Protein AF-0000000083946577 (afdb_homodimer)

pLDDT: mean 87.95, std 10.24, range [39.09, 97.75]

Sequence (676 aa):
MKLELEEIALGYAQRHARTRLLAEHLSLCAPEGELTALLGRNGVGKSTLLRVLAGVRPPLAGRVLLDGREVASMTARERAARIAFVTTEPVAAAHLRVREVVSMGRAPYTGWFGTLSPEDERIVGESLERVGMAAFRDKTLESLSDGERQRVMIARALAQDTPLVLLDEPTAFLDLPNRYQIALLLRELAHDTGKSVVYSSHDLSTAVQLCDALWVMTPEGVAAGAPEDLLRSGRLNAMFDGTPLTLTPEGTVRLEQEKERTVKIPAATDPQTTALLTGVAARCGFRVVAGETAPADCSIALSADGTFSVSDARSGTVGTAGDFHALAALLRRSGTVRMKLELEEIALGYAQRHARTRLLAEHLSLCAPEGELTALLGRNGVGKSTLLRVLAGVRPPLAGRVLLDGREVASMTARERAARIAFVTTEPVAAAHLRVREVVSMGRAPYTGWFGTLSPEDERIVGESLERVGMAAFRDKTLESLSDGERQRVMIARALAQDTPLVLLDEPTAFLDLPNRYQIALLLRELAHDTGKSVVYSSHDLSTAVQLCDALWVMTPEGVAAGAPEDLLRSGRLNAMFDGTPLTLTPEGTVRLEQEKERTVKIPAATDPQTTALLTGVAARCGFRVVAGETAPADCSIALSADGTFSVSDARSGTVGTAGDFHALAALLRRSGTVR

Foldseek 3Di:
DKKWWAFFWFFDDDPPDDTGTLATGDTDIFDWLFEEEEAADPPSCSVVVLCCQLLVDPTPDTFMDDVRHTPVPDDPLRSLLAEQEFEPDPDPQQFDFLLVLLLVLCVSPDPPVSDQDPVLSVLSLVLCVLLVNNVRRGPGLNVDDLLNNLSSSSSSSVSNVHLEYEYEASCPPPDDVSSLSVLQSQRCCSNVVRGGYYYYHHDQVSCLPRGQKYWYGDSHHTDIGRSLVCLVVVVNCRSQPPAQWDADSSGDIDGNAQQPFEEEEDDPDPPVVVVVVCVLCVVLRYHYDDDPPDDGQKYWDADPVGKIWMAGPPPGTQDIGNDSVVVSVSSNVSVPPD/DKKWWAFFWAFDDDPPDDTGTLATGDTDIFDWLFEEEEAADPPSCSVVVLCCQLLVDPTPDTFMDDVRHTPVPDDPLRSLLAEQEFEPDPDPQQFDFLLVLLLVLCVSPDPPVSDQDPVLSVLLCVLCVLLVNNVRRGPGLNVDDLLNNLSSSSSSSVSNVHLEYEYEASCPPPDDVSSLSVLQSQRCCSNVVRGGYYYYHHDQVSCLPRGQKYWYGDSHHTDIGRSLVCLVVVVNCRSQPPAQWDADSSGDIDGNAPQPFEEEEDDPDPPVVVVVVCVLCVVLRYHYDDDPPDDGQKYWDADPVGKIWMAGPVPGTQDIGNDSVVVSVSSNVSVPPD

InterPro domains:
  IPR003439 ABC transporter-like, ATP-binding domain [PF00005] (25-172)
  IPR003439 ABC transporter-like, ATP-binding domain [PS50893] (3-244)
  IPR003593 AAA+ ATPase domain [SM00382] (32-220)
  IPR027417 P-loop containing nucleoside triphosphate hydrolase [G3DSA:3.40.50.300] (10-248)
  IPR027417 P-loop containing nucleoside triphosphate hydrolase [SSF52540] (4-232)

Radius of gyration: 27.02 Å; Cα contacts (8 Å, |Δi|>4): 1383; chains: 2; bounding box: 68×71×56 Å

Secondary structure (DSSP, 8-state):
--EEEEEEEEEE--TTS--EEEEEEEEEEEPTT-EEEEEE-TTSSHHHHHHHHHTSS--SEEEEEETTEEGGGS-HHHHHHHEEEE-SS--S-TTSBHHHHHHGGGGGGS-TT-PPPHHHHHHHHHHHHHTT-GGGTTSBGGGS-HHHHHHHHHHHHHHT--SEEEESSTTTT--HHHHHHHHHHHHHHHHHH--EEEEEES-HHHHHHH-SEEEEEETTEEEEE-HHHHHHHTGGGGGGTTSSEEE-TTS-EEE-----EEEE--SS--HHHHHHHHHHHHHTTEEEE-STTS--SEEEEE-TTS-EEEEETTTEEEEEESSHHHHHHHHHHHHH--/--EEEEEEEEEE--TTS--EEEEEEEEEEEPTT-EEEEEE-TTSSHHHHHHHHHTSS--SEEEEEETTEEGGGS-HHHHHHHEEEE-SS--S-TTSBHHHHHHGGGGGGS-TT-PPPHHHHHHHHHHHHHTT-GGGTTSBGGGS-HHHHHHHHHHHHHHT--SEEEESSTTTT--HHHHHHHHHHHHHHHHHH--EEEEEES-HHHHHHH-SEEEEEETTEEEEE-HHHHHHHTGGGGGGTTSSEEE-TTS-EEE-----EEEE--SS--HHHHHHHHHHHHHTTEEEE-STTS--SEEEEE-TTS-EEEEETTTEEEEEESSHHHHHHHHHHHHH--

Organism: NCBI:txid28139

Solvent-accessible surface area (backbone atoms only — not comparable to full-atom values): 35854 Å² total; per-residue (Å²): 92,42,42,36,35,42,44,27,22,40,59,46,83,40,94,89,45,80,62,46,74,42,37,58,68,40,65,49,72,48,57,53,24,29,26,32,33,37,31,38,55,80,87,56,42,64,68,60,50,52,32,35,73,69,52,77,35,82,60,77,34,59,48,45,26,51,69,83,37,51,49,84,76,45,51,71,68,56,40,46,53,39,41,26,77,41,68,64,65,74,67,95,42,51,82,38,32,40,50,57,56,20,46,56,27,37,50,83,75,34,62,96,80,70,65,77,48,73,66,49,51,49,42,36,50,51,22,24,48,74,55,70,40,52,89,44,36,81,39,40,46,68,78,44,53,71,65,54,43,45,36,46,52,50,18,13,39,49,32,36,63,29,50,30,38,38,31,41,38,72,48,64,93,50,32,62,71,50,33,49,50,51,52,49,50,50,35,50,47,7,57,75,70,39,22,23,33,38,33,33,41,58,59,59,61,59,40,55,55,62,31,56,27,35,37,39,41,44,84,89,30,72,51,74,40,21,44,53,47,32,54,71,72,48,61,62,52,62,77,34,64,99,49,57,52,43,68,46,65,76,57,46,80,41,78,53,63,90,49,86,38,34,26,32,62,64,82,94,48,57,70,49,55,47,35,32,52,48,49,48,36,45,58,56,42,26,35,77,47,81,63,94,80,56,90,40,53,26,36,41,42,73,48,94,87,63,32,34,35,38,32,26,67,85,79,37,76,71,50,73,18,80,47,53,50,50,40,41,53,51,50,46,51,57,68,64,67,114,95,42,43,37,36,42,45,27,22,40,59,46,83,41,95,90,45,79,63,47,75,41,37,59,68,39,65,49,73,50,57,54,25,28,26,31,33,38,32,39,55,79,88,56,42,64,65,60,49,52,31,36,74,66,52,78,36,82,58,78,34,59,48,44,27,51,68,83,39,51,49,84,77,45,50,73,68,56,40,46,53,39,42,26,77,41,69,63,65,76,69,94,43,52,82,38,33,40,49,58,56,20,45,56,26,35,49,84,74,34,63,95,78,69,64,76,49,74,65,50,52,48,42,36,50,50,22,24,49,74,56,72,41,53,91,43,34,82,38,40,46,66,78,44,53,74,64,53,43,45,35,46,51,50,18,12,40,48,31,36,63,30,50,31,39,39,32,41,37,72,50,64,94,49,33,61,70,49,32,49,50,51,52,50,49,50,34,49,48,8,58,75,70,41,22,22,32,38,32,32,41,58,58,60,62,59,40,56,56,62,32,54,28,34,37,39,41,43,83,88,30,71,53,74,40,19,44,52,47,32,54,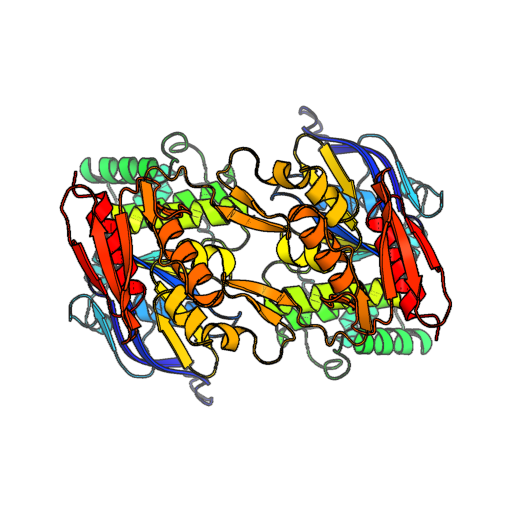71,72,47,62,63,51,62,77,33,65,96,52,56,52,45,68,47,64,77,56,46,80,42,81,54,64,89,49,85,38,34,26,32,63,64,84,93,48,59,70,48,56,48,36,31,53,48,50,49,36,44,56,57,42,26,36,76,48,81,61,95,80,55,90,42,53,25,35,40,43,73,47,95,87,63,32,34,35,37,30,27,67,86,80,37,74,73,49,73,18,78,47,54,50,50,40,41,54,51,50,45,51,58,68,63,67,113

Structure (mmCIF, N/CA/C/O backbone):
data_AF-0000000083946577-model_v1
#
loop_
_entity.id
_entity.type
_entity.pdbx_description
1 polymer 'Probable siderophore transport system ATP-binding protein YusV'
#
loop_
_atom_site.group_PDB
_atom_site.id
_atom_site.type_symbol
_atom_site.label_atom_id
_atom_site.label_alt_id
_atom_site.label_comp_id
_atom_site.label_asym_id
_atom_site.label_entity_id
_atom_site.label_seq_id
_atom_site.pdbx_PDB_ins_code
_atom_site.Cartn_x
_atom_site.Cartn_y
_atom_site.Cartn_z
_atom_site.occupancy
_atom_site.B_iso_or_equiv
_atom_site.auth_seq_id
_atom_site.auth_comp_id
_atom_site.auth_asym_id
_atom_site.auth_atom_id
_atom_site.pdbx_PDB_model_num
ATOM 1 N N . MET A 1 1 ? 3.629 -29.906 -8.133 1 79.06 1 MET A N 1
ATOM 2 C CA . MET A 1 1 ? 4.629 -29.75 -7.078 1 79.06 1 MET A CA 1
ATOM 3 C C . MET A 1 1 ? 3.994 -29.203 -5.805 1 79.06 1 MET A C 1
ATOM 5 O O . MET A 1 1 ? 3.137 -28.312 -5.863 1 79.06 1 MET A O 1
ATOM 9 N N . LYS A 1 2 ? 4.367 -29.938 -4.75 1 86.12 2 LYS A N 1
ATOM 10 C CA . LYS A 1 2 ? 3.766 -29.578 -3.473 1 86.12 2 LYS A CA 1
ATOM 11 C C . LYS A 1 2 ? 4.824 -29.094 -2.486 1 86.12 2 LYS A C 1
ATOM 13 O O . LYS A 1 2 ? 5.844 -29.75 -2.287 1 86.12 2 LYS A O 1
ATOM 18 N N . LEU A 1 3 ? 4.645 -27.891 -1.979 1 94.25 3 LEU A N 1
ATOM 19 C CA . LEU A 1 3 ? 5.492 -27.344 -0.919 1 94.25 3 LEU A CA 1
ATOM 20 C C . LEU A 1 3 ? 4.84 -27.531 0.446 1 94.25 3 LEU A C 1
ATOM 22 O O . LEU A 1 3 ? 3.707 -27.094 0.662 1 94.25 3 LEU A O 1
ATOM 26 N N . GLU A 1 4 ? 5.582 -28.203 1.347 1 95.06 4 GLU A N 1
ATOM 27 C CA . GLU A 1 4 ? 5.043 -28.469 2.676 1 95.06 4 GLU A CA 1
ATOM 28 C C . GLU A 1 4 ? 6.039 -28.078 3.764 1 95.06 4 GLU A C 1
ATOM 30 O O . GLU A 1 4 ? 7.238 -28.359 3.643 1 95.06 4 GLU A O 1
ATOM 35 N N . LEU A 1 5 ? 5.547 -27.391 4.691 1 95.62 5 LEU A N 1
ATOM 36 C CA . LEU A 1 5 ? 6.277 -27.094 5.914 1 95.62 5 LEU A CA 1
ATOM 37 C C . LEU A 1 5 ? 5.77 -27.938 7.078 1 95.62 5 LEU A C 1
ATOM 39 O O . LEU A 1 5 ? 4.566 -27.969 7.344 1 95.62 5 LEU A O 1
ATOM 43 N N . GLU A 1 6 ? 6.715 -28.578 7.727 1 95.56 6 GLU A N 1
ATOM 44 C CA . GLU A 1 6 ? 6.344 -29.406 8.867 1 95.56 6 GLU A CA 1
ATOM 45 C C . GLU A 1 6 ? 7 -28.906 10.148 1 95.56 6 GLU A C 1
ATOM 47 O O . GLU A 1 6 ? 8.211 -29.062 10.336 1 95.56 6 GLU A O 1
ATOM 52 N N . GLU A 1 7 ? 6.172 -28.328 10.984 1 94.31 7 GLU A N 1
ATOM 53 C CA . GLU A 1 7 ? 6.551 -27.922 12.336 1 94.31 7 GLU A CA 1
ATOM 54 C C . GLU A 1 7 ? 7.805 -27.062 12.328 1 94.31 7 GLU A C 1
ATOM 56 O O . GLU A 1 7 ? 8.75 -27.312 13.07 1 94.31 7 GLU A O 1
ATOM 61 N N . ILE A 1 8 ? 7.805 -26.094 11.523 1 93.19 8 ILE A N 1
ATOM 62 C CA . ILE A 1 8 ? 8.961 -25.219 11.352 1 93.19 8 ILE A CA 1
ATOM 63 C C . ILE A 1 8 ? 9.062 -24.266 12.531 1 93.19 8 ILE A C 1
ATOM 65 O O . ILE A 1 8 ? 8.055 -23.703 12.977 1 93.19 8 ILE A O 1
ATOM 69 N N . ALA A 1 9 ? 10.211 -24.141 13.039 1 92.31 9 ALA A N 1
ATOM 70 C CA . ALA A 1 9 ? 10.562 -23.062 13.961 1 92.31 9 ALA A CA 1
ATOM 71 C C . ALA A 1 9 ? 11.555 -22.094 13.32 1 92.31 9 ALA A C 1
ATOM 73 O O . ALA A 1 9 ? 12.57 -22.516 12.773 1 92.31 9 ALA A O 1
ATOM 74 N N . LEU A 1 10 ? 11.141 -20.828 13.375 1 90.81 10 LEU A N 1
ATOM 75 C CA . LEU A 1 10 ? 11.938 -19.766 12.758 1 90.81 10 LEU A CA 1
ATOM 76 C C . LEU A 1 10 ? 12.617 -18.906 13.812 1 90.81 10 LEU A C 1
ATOM 78 O O . LEU A 1 10 ? 12.016 -18.578 14.836 1 90.81 10 LEU A O 1
ATOM 82 N N . GLY A 1 11 ? 13.828 -18.531 13.562 1 87.62 11 GLY A N 1
ATOM 83 C CA . GLY A 1 11 ? 14.547 -17.625 14.453 1 87.62 11 GLY A CA 1
ATOM 84 C C . GLY A 1 11 ? 16 -17.453 14.078 1 87.62 11 GLY A C 1
ATOM 85 O O . GLY A 1 11 ? 16.438 -17.906 13.023 1 87.62 11 GLY A O 1
ATOM 86 N N . TYR A 1 12 ? 16.656 -16.609 14.883 1 82.44 12 TYR A N 1
ATOM 87 C CA . TYR A 1 12 ? 18.094 -16.359 14.711 1 82.44 12 TYR A CA 1
ATOM 88 C C . TYR A 1 12 ? 18.891 -16.922 15.883 1 82.44 12 TYR A C 1
ATOM 90 O O . TYR A 1 12 ? 18.578 -16.625 17.047 1 82.44 12 TYR A O 1
ATOM 98 N N . ALA A 1 13 ? 19.672 -17.922 15.523 1 73.12 13 ALA A N 1
ATOM 99 C CA . ALA A 1 13 ? 20.547 -18.469 16.562 1 73.12 13 ALA A CA 1
ATOM 100 C C . ALA A 1 13 ? 21.719 -17.516 16.844 1 73.12 13 ALA A C 1
ATOM 102 O O . ALA A 1 13 ? 22.297 -16.953 15.922 1 73.12 13 ALA A O 1
ATOM 103 N N . GLN A 1 14 ? 21.719 -16.891 17.875 1 65.38 14 GLN A N 1
ATOM 104 C CA . GLN A 1 14 ? 22.875 -16.062 18.234 1 65.38 14 GLN A CA 1
ATOM 105 C C . GLN A 1 14 ? 23.828 -16.828 19.141 1 65.38 14 GLN A C 1
ATOM 107 O O . GLN A 1 14 ? 23.406 -17.547 20.047 1 65.38 14 GLN A O 1
ATOM 112 N N . ARG A 1 15 ? 25.203 -16.969 18.656 1 60.78 15 ARG A N 1
ATOM 113 C CA . ARG A 1 15 ? 26.234 -17.719 19.375 1 60.78 15 ARG A CA 1
ATOM 114 C C . ARG A 1 15 ? 26.172 -17.438 20.875 1 60.78 15 ARG A C 1
ATOM 116 O O . ARG A 1 15 ? 26.281 -18.344 21.688 1 60.78 15 ARG A O 1
ATOM 123 N N . HIS A 1 16 ? 26.266 -16.391 21.297 1 57.97 16 HIS A N 1
ATOM 124 C CA . HIS A 1 16 ? 26.438 -16.047 22.703 1 57.97 16 HIS A CA 1
ATOM 125 C C . HIS A 1 16 ? 25.219 -15.32 23.25 1 57.97 16 HIS A C 1
ATOM 127 O O . HIS A 1 16 ? 25.281 -14.648 24.266 1 57.97 16 HIS A O 1
ATOM 133 N N . ALA A 1 17 ? 24.234 -15.445 22.469 1 65.31 17 ALA A N 1
ATOM 134 C CA . ALA A 1 17 ? 23.031 -14.789 23 1 65.31 17 ALA A CA 1
ATOM 135 C C . ALA A 1 17 ? 21.797 -15.664 22.797 1 65.31 17 ALA A C 1
ATOM 137 O O . ALA A 1 17 ? 21.875 -16.719 22.172 1 65.31 17 ALA A O 1
ATOM 138 N N . ARG A 1 18 ? 20.797 -15.375 23.531 1 64.94 18 ARG A N 1
ATOM 139 C CA . ARG A 1 18 ? 19.516 -16.078 23.5 1 64.94 18 ARG A CA 1
ATOM 140 C C . ARG A 1 18 ? 18.922 -16.094 22.094 1 64.94 18 ARG A C 1
ATOM 142 O O . ARG A 1 18 ? 18.969 -15.086 21.391 1 64.94 18 ARG A O 1
ATOM 149 N N . THR A 1 19 ? 18.578 -17.234 21.562 1 72.75 19 THR A N 1
ATOM 150 C CA . THR A 1 19 ? 17.906 -17.453 20.281 1 72.75 19 THR A CA 1
ATOM 151 C C . THR A 1 19 ? 16.641 -16.594 20.188 1 72.75 19 THR A C 1
ATOM 153 O O . THR A 1 19 ? 15.828 -16.594 21.109 1 72.75 19 THR A O 1
ATOM 156 N N . ARG A 1 20 ? 16.625 -15.727 19.203 1 81.88 20 ARG A N 1
ATOM 157 C CA . ARG A 1 20 ? 15.406 -14.953 18.984 1 81.88 20 ARG A CA 1
ATOM 158 C C . ARG A 1 20 ? 14.414 -15.719 18.109 1 81.88 20 ARG A C 1
ATOM 160 O O . ARG A 1 20 ? 14.664 -15.938 16.922 1 81.88 20 ARG A O 1
ATOM 167 N N . LEU A 1 21 ? 13.383 -16.203 18.719 1 84.69 21 LEU A N 1
ATOM 168 C CA . LEU A 1 21 ? 12.344 -16.969 18.047 1 84.69 21 LEU A CA 1
ATOM 169 C C . LEU A 1 21 ? 11.344 -16.031 17.375 1 84.69 21 LEU A C 1
ATOM 171 O O . LEU A 1 21 ? 10.867 -15.07 17.969 1 84.69 21 LEU A O 1
ATOM 175 N N . LEU A 1 22 ? 11.133 -16.281 16.125 1 86.56 22 LEU A N 1
ATOM 176 C CA . LEU A 1 22 ? 10.18 -15.469 15.375 1 86.56 22 LEU A CA 1
ATOM 177 C C . LEU A 1 22 ? 8.836 -16.172 15.258 1 86.56 22 LEU A C 1
ATOM 179 O O . LEU A 1 22 ? 7.785 -15.539 15.367 1 86.56 22 LEU A O 1
ATOM 183 N N . ALA A 1 23 ? 8.844 -17.469 15.039 1 87.5 23 ALA A N 1
ATOM 184 C CA . ALA A 1 23 ? 7.645 -18.281 14.906 1 87.5 23 ALA A CA 1
ATOM 185 C C . ALA A 1 23 ? 7.941 -19.75 15.188 1 87.5 23 ALA A C 1
ATOM 187 O O . ALA A 1 23 ? 9.078 -20.203 15.008 1 87.5 23 ALA A O 1
ATOM 188 N N . GLU A 1 24 ? 6.828 -20.422 15.617 1 88.69 24 GLU A N 1
ATOM 189 C CA . GLU A 1 24 ? 7.004 -21.844 15.906 1 88.69 24 GLU A CA 1
ATOM 190 C C . GLU A 1 24 ? 5.809 -22.656 15.422 1 88.69 24 GLU A C 1
ATOM 192 O O . GLU A 1 24 ? 4.734 -22.109 15.18 1 88.69 24 GLU A O 1
ATOM 197 N N . HIS A 1 25 ? 6.164 -23.969 15.195 1 88.31 25 HIS A N 1
ATOM 198 C CA . HIS A 1 25 ? 5.16 -24.969 14.852 1 88.31 25 HIS A CA 1
ATOM 199 C C . HIS A 1 25 ? 4.402 -24.578 13.586 1 88.31 25 HIS A C 1
ATOM 201 O O . HIS A 1 25 ? 3.174 -24.672 13.539 1 88.31 25 HIS A O 1
ATOM 207 N N . LEU A 1 26 ? 5.125 -24.062 12.633 1 90.81 26 LEU A N 1
ATOM 208 C CA . LEU A 1 26 ? 4.52 -23.688 11.359 1 90.81 26 LEU A CA 1
ATOM 209 C C . LEU A 1 26 ? 4.332 -24.906 10.469 1 90.81 26 LEU A C 1
ATOM 211 O O . LEU A 1 26 ? 5.309 -25.547 10.07 1 90.81 26 LEU A O 1
ATOM 215 N N . SER A 1 27 ? 3.127 -25.297 10.266 1 93.5 27 SER A N 1
ATOM 216 C CA . SER A 1 27 ? 2.775 -26.328 9.297 1 93.5 27 SER A CA 1
ATOM 217 C C . SER A 1 27 ? 1.875 -25.766 8.195 1 93.5 27 SER A C 1
ATOM 219 O O . SER A 1 27 ? 0.708 -25.453 8.445 1 93.5 27 SER A O 1
ATOM 221 N N . LEU A 1 28 ? 2.463 -25.609 7.055 1 94.88 28 LEU A N 1
ATOM 222 C CA . LEU A 1 28 ? 1.802 -24.953 5.93 1 94.88 28 LEU A CA 1
ATOM 223 C C . LEU A 1 28 ? 1.961 -25.781 4.652 1 94.88 28 LEU A C 1
ATOM 225 O O . LEU A 1 28 ? 2.861 -26.609 4.559 1 94.88 28 LEU A O 1
ATOM 229 N N . CYS A 1 29 ? 1.083 -25.5 3.721 1 93.19 29 CYS A N 1
ATOM 230 C CA . CYS A 1 29 ? 1.159 -26.141 2.408 1 93.19 29 CYS A CA 1
ATOM 231 C C . CYS A 1 29 ? 0.781 -25.156 1.306 1 93.19 29 CYS A C 1
ATOM 233 O O . CYS A 1 29 ? -0.251 -24.484 1.39 1 93.19 29 CYS A O 1
ATOM 235 N N . ALA A 1 30 ? 1.659 -25.016 0.372 1 92.25 30 ALA A N 1
ATOM 236 C CA . ALA A 1 30 ? 1.316 -24.25 -0.823 1 92.25 30 ALA A CA 1
ATOM 237 C C . ALA A 1 30 ? 0.812 -25.172 -1.936 1 92.25 30 ALA A C 1
ATOM 239 O O . ALA A 1 30 ? 1.513 -26.094 -2.352 1 92.25 30 ALA A O 1
ATOM 240 N N . PRO A 1 31 ? -0.332 -24.828 -2.375 1 85.19 31 PRO A N 1
ATOM 241 C CA . PRO A 1 31 ? -0.891 -25.719 -3.406 1 85.19 31 PRO A CA 1
ATOM 242 C C . PRO A 1 31 ? -0.153 -25.609 -4.738 1 85.19 31 PRO A C 1
ATOM 244 O O . PRO A 1 31 ? 0.446 -24.562 -5.031 1 85.19 31 PRO A O 1
ATOM 247 N N . GLU A 1 32 ? -0.262 -26.688 -5.516 1 89.25 32 GLU A N 1
ATOM 248 C CA . GLU A 1 32 ? 0.326 -26.719 -6.852 1 89.25 32 GLU A CA 1
ATOM 249 C C . GLU A 1 32 ? -0.442 -25.812 -7.816 1 89.25 32 GLU A C 1
ATOM 251 O O . GLU A 1 32 ? -1.674 -25.781 -7.789 1 89.25 32 GLU A O 1
ATOM 256 N N . GLY A 1 33 ? 0.349 -25.062 -8.562 1 94.06 33 GLY A N 1
ATOM 257 C CA . GLY A 1 33 ? -0.25 -24.266 -9.625 1 94.06 33 GLY A CA 1
ATOM 258 C C . GLY A 1 33 ? -1.005 -23.047 -9.117 1 94.06 33 GLY A C 1
ATOM 259 O O . GLY A 1 33 ? -1.889 -22.531 -9.797 1 94.06 33 GLY A O 1
ATOM 260 N N . GLU A 1 34 ? -0.721 -22.703 -7.871 1 95.69 34 GLU A N 1
ATOM 261 C CA . GLU A 1 34 ? -1.47 -21.594 -7.273 1 95.69 34 GLU A CA 1
ATOM 262 C C . GLU A 1 34 ? -0.533 -20.5 -6.777 1 95.69 34 GLU A C 1
ATOM 264 O O . GLU A 1 34 ? 0.681 -20.688 -6.699 1 95.69 34 GLU A O 1
ATOM 269 N N . LEU A 1 35 ? -1.047 -19.344 -6.613 1 97.12 35 LEU A N 1
ATOM 270 C CA . LEU A 1 35 ? -0.34 -18.188 -6.09 1 97.12 35 LEU A CA 1
ATOM 271 C C . LEU A 1 35 ? -0.644 -17.984 -4.609 1 97.12 35 LEU A C 1
ATOM 273 O O . LEU A 1 35 ? -1.806 -17.828 -4.223 1 97.12 35 LEU A O 1
ATOM 277 N N . THR A 1 36 ? 0.403 -18.031 -3.795 1 97.75 36 THR A N 1
ATOM 278 C CA . THR A 1 36 ? 0.287 -17.828 -2.355 1 97.75 36 THR A CA 1
ATOM 279 C C . THR A 1 36 ? 1.018 -16.562 -1.928 1 97.75 36 THR A C 1
ATOM 281 O O . THR A 1 36 ? 2.166 -16.328 -2.314 1 97.75 36 THR A O 1
ATOM 284 N N . ALA A 1 37 ? 0.369 -15.711 -1.196 1 97.75 37 ALA A N 1
ATOM 285 C CA . ALA A 1 37 ? 1.011 -14.523 -0.625 1 97.75 37 ALA A CA 1
ATOM 286 C C . ALA A 1 37 ? 1.379 -14.758 0.839 1 97.75 37 ALA A C 1
ATOM 288 O O . ALA A 1 37 ? 0.536 -15.164 1.64 1 97.75 37 ALA A O 1
ATOM 289 N N . LEU A 1 38 ? 2.619 -14.594 1.123 1 97.25 38 LEU A N 1
ATOM 290 C CA . LEU A 1 38 ? 3.09 -14.523 2.502 1 97.25 38 LEU A CA 1
ATOM 291 C C . LEU A 1 38 ? 2.982 -13.102 3.043 1 97.25 38 LEU A C 1
ATOM 293 O O . LEU A 1 38 ? 3.777 -12.227 2.678 1 97.25 38 LEU A O 1
ATOM 297 N N . LEU A 1 39 ? 2.02 -12.906 3.91 1 96.5 39 LEU A N 1
ATOM 298 C CA . LEU A 1 39 ? 1.714 -11.57 4.41 1 96.5 39 LEU A CA 1
ATOM 299 C C . LEU A 1 39 ? 2.143 -11.422 5.867 1 96.5 39 LEU A C 1
ATOM 301 O O . LEU A 1 39 ? 2.195 -12.406 6.605 1 96.5 39 LEU A O 1
ATOM 305 N N . GLY A 1 40 ? 2.357 -10.227 6.273 1 93.56 40 GLY A N 1
ATOM 306 C CA . GLY A 1 40 ? 2.734 -9.883 7.633 1 93.56 40 GLY A CA 1
ATOM 307 C C . GLY A 1 40 ? 3.316 -8.492 7.762 1 93.56 40 GLY A C 1
ATOM 308 O O . GLY A 1 40 ? 3.682 -7.871 6.762 1 93.56 40 GLY A O 1
ATOM 309 N N . ARG A 1 41 ? 3.379 -8.078 8.938 1 91.19 41 ARG A N 1
ATOM 310 C CA . ARG A 1 41 ? 3.969 -6.777 9.219 1 91.19 41 ARG A CA 1
ATOM 311 C C . ARG A 1 41 ? 5.473 -6.793 8.977 1 91.19 41 ARG A C 1
ATOM 313 O O . ARG A 1 41 ? 6.082 -7.863 8.891 1 91.19 41 ARG A O 1
ATOM 320 N N . ASN A 1 42 ? 5.988 -5.625 8.898 1 89.25 42 ASN A N 1
ATOM 321 C CA . ASN A 1 42 ? 7.434 -5.547 8.734 1 89.25 42 ASN A CA 1
ATOM 322 C C . ASN A 1 42 ? 8.164 -6.156 9.93 1 89.25 42 ASN A C 1
ATOM 324 O O . ASN A 1 42 ? 7.777 -5.938 11.078 1 89.25 42 ASN A O 1
ATOM 328 N N . GLY A 1 43 ? 9.148 -6.965 9.711 1 87 43 GLY A N 1
ATOM 329 C CA . GLY A 1 43 ? 10 -7.516 10.758 1 87 43 GLY A CA 1
ATOM 330 C C . GLY A 1 43 ? 9.453 -8.797 11.352 1 87 43 GLY A C 1
ATOM 331 O O . GLY A 1 43 ? 10.094 -9.414 12.203 1 87 43 GLY A O 1
ATOM 332 N N . VAL A 1 44 ? 8.367 -9.273 10.883 1 90.31 44 VAL A N 1
ATOM 333 C CA . VAL A 1 44 ? 7.703 -10.406 11.516 1 90.31 44 VAL A CA 1
ATOM 334 C C . VAL A 1 44 ? 8.414 -11.703 11.133 1 90.31 44 VAL A C 1
ATOM 336 O O . VAL A 1 44 ? 8.211 -12.734 11.773 1 90.31 44 VAL A O 1
ATOM 339 N N . GLY A 1 45 ? 9.195 -11.695 10.031 1 92.19 45 GLY A N 1
ATOM 340 C CA . GLY A 1 45 ? 9.961 -12.891 9.68 1 92.19 45 GLY A CA 1
ATOM 341 C C . GLY A 1 45 ? 9.648 -13.414 8.289 1 92.19 45 GLY A C 1
ATOM 342 O O . GLY A 1 45 ? 9.992 -14.547 7.961 1 92.19 45 GLY A O 1
ATOM 343 N N . LYS A 1 46 ? 8.945 -12.656 7.43 1 93.94 46 LYS A N 1
ATOM 344 C CA . LYS A 1 46 ? 8.555 -13.102 6.09 1 93.94 46 LYS A CA 1
ATOM 345 C C . LYS A 1 46 ? 9.773 -13.516 5.277 1 93.94 46 LYS A C 1
ATOM 347 O O . LYS A 1 46 ? 9.805 -14.609 4.711 1 93.94 46 LYS A O 1
ATOM 352 N N . SER A 1 47 ? 10.828 -12.609 5.297 1 91.88 47 SER A N 1
ATOM 353 C CA . SER A 1 47 ? 12.031 -12.883 4.527 1 91.88 47 SER A CA 1
ATOM 354 C C . SER A 1 47 ? 12.781 -14.086 5.09 1 91.88 47 SER A C 1
ATOM 356 O O . SER A 1 47 ? 13.328 -14.891 4.332 1 91.88 47 SER A O 1
ATOM 358 N N . THR A 1 48 ? 12.82 -14.227 6.383 1 92.12 48 THR A N 1
ATOM 359 C CA . THR A 1 48 ? 13.461 -15.375 7.016 1 92.12 48 THR A CA 1
ATOM 360 C C . THR A 1 48 ? 12.766 -16.672 6.613 1 92.12 48 THR A C 1
ATOM 362 O O . THR A 1 48 ? 13.43 -17.656 6.277 1 92.12 48 THR A O 1
ATOM 365 N N . LEU A 1 49 ? 11.461 -16.641 6.613 1 94.88 49 LEU A N 1
ATOM 366 C CA . LEU A 1 49 ? 10.719 -17.828 6.211 1 94.88 49 LEU A CA 1
ATOM 367 C C . LEU A 1 49 ? 11 -18.172 4.754 1 94.88 49 LEU A C 1
ATOM 369 O O . LEU A 1 49 ? 11.227 -19.344 4.422 1 94.88 49 LEU A O 1
ATOM 373 N N . LEU A 1 50 ? 10.984 -17.203 3.877 1 94.62 50 LEU A N 1
ATOM 374 C CA . LEU A 1 50 ? 11.25 -17.438 2.463 1 94.62 50 LEU A CA 1
ATOM 375 C C . LEU A 1 50 ? 12.633 -18.062 2.266 1 94.62 50 LEU A C 1
ATOM 377 O O . LEU A 1 50 ? 12.812 -18.938 1.43 1 94.62 50 LEU A O 1
ATOM 381 N N . ARG A 1 51 ? 13.609 -17.625 3.025 1 92.75 51 ARG A N 1
ATOM 382 C CA . ARG A 1 51 ? 14.961 -18.172 2.928 1 92.75 51 ARG A CA 1
ATOM 383 C C . ARG A 1 51 ? 15 -19.625 3.4 1 92.75 51 ARG A C 1
ATOM 385 O O . ARG A 1 51 ? 15.758 -20.438 2.863 1 92.75 51 ARG A O 1
ATOM 392 N N . VAL A 1 52 ? 14.242 -19.875 4.41 1 93.44 52 VAL A N 1
ATOM 393 C CA . VAL A 1 52 ? 14.133 -21.25 4.883 1 93.44 52 VAL A CA 1
ATOM 394 C C . VAL A 1 52 ? 13.5 -22.109 3.803 1 93.44 52 VAL A C 1
ATOM 396 O O . VAL A 1 52 ? 13.977 -23.219 3.52 1 93.44 52 VAL A O 1
ATOM 399 N N . LEU A 1 53 ? 12.461 -21.609 3.145 1 94.69 53 LEU A N 1
ATOM 400 C CA . LEU A 1 53 ? 11.797 -22.328 2.07 1 94.69 53 LEU A CA 1
ATOM 401 C C . LEU A 1 53 ? 12.758 -22.594 0.912 1 94.69 53 LEU A C 1
ATOM 403 O O . LEU A 1 53 ? 12.719 -23.656 0.288 1 94.69 53 LEU A O 1
ATOM 407 N N . ALA A 1 54 ? 13.594 -21.625 0.711 1 92.31 54 ALA A N 1
ATOM 408 C CA . ALA A 1 54 ? 14.531 -21.703 -0.409 1 92.31 54 ALA A CA 1
ATOM 409 C C . ALA A 1 54 ? 15.719 -22.594 -0.077 1 92.31 54 ALA A C 1
ATOM 411 O O . ALA A 1 54 ? 16.547 -22.891 -0.945 1 92.31 54 ALA A O 1
ATOM 412 N N . GLY A 1 55 ? 15.906 -22.906 1.187 1 91.88 55 GLY A N 1
ATOM 413 C CA . GLY A 1 55 ? 17.031 -23.719 1.619 1 91.88 55 GLY A CA 1
ATOM 414 C C . GLY A 1 55 ? 18.297 -22.906 1.821 1 91.88 55 GLY A C 1
ATOM 415 O O . GLY A 1 55 ? 19.391 -23.484 1.949 1 91.88 55 GLY A O 1
ATOM 416 N N . VAL A 1 56 ? 18.188 -21.641 1.812 1 87.75 56 VAL A N 1
ATOM 417 C CA . VAL A 1 56 ? 19.312 -20.75 2.031 1 87.75 56 VAL A CA 1
ATOM 418 C C . VAL A 1 56 ? 19.672 -20.719 3.516 1 87.75 56 VAL A C 1
ATOM 420 O O . VAL A 1 56 ? 20.844 -20.531 3.877 1 87.75 56 VAL A O 1
ATOM 423 N N . ARG A 1 57 ? 18.656 -20.875 4.328 1 89.38 57 ARG A N 1
ATOM 424 C CA . ARG A 1 57 ? 18.812 -20.891 5.781 1 89.38 57 ARG A CA 1
ATOM 425 C C . ARG A 1 57 ? 18.094 -22.094 6.398 1 89.38 57 ARG A C 1
ATOM 427 O O . ARG A 1 57 ? 16.953 -22.375 6.059 1 89.38 57 ARG A O 1
ATOM 434 N N . PRO A 1 58 ? 18.797 -22.719 7.246 1 90.62 58 PRO A N 1
ATOM 435 C CA . PRO A 1 58 ? 18.109 -23.828 7.922 1 90.62 58 PRO A CA 1
ATOM 436 C C . PRO A 1 58 ? 17.109 -23.344 8.969 1 90.62 58 PRO A C 1
ATOM 438 O O . PRO A 1 58 ? 17.344 -22.344 9.641 1 90.62 58 PRO A O 1
ATOM 441 N N . PRO A 1 59 ? 16.031 -24.062 9.094 1 93.12 59 PRO A N 1
ATOM 442 C CA . PRO A 1 59 ? 15.141 -23.766 10.219 1 93.12 59 PRO A CA 1
ATOM 443 C C . PRO A 1 59 ? 15.719 -24.188 11.562 1 93.12 59 PRO A C 1
ATOM 445 O O . PRO A 1 59 ? 16.672 -24.969 11.609 1 93.12 59 PRO A O 1
ATOM 448 N N . LEU A 1 60 ? 15.156 -23.609 12.648 1 91.44 60 LEU A N 1
ATOM 449 C CA . LEU A 1 60 ? 15.562 -24.016 13.984 1 91.44 60 LEU A CA 1
ATOM 450 C C . LEU A 1 60 ? 15.047 -25.406 14.305 1 91.44 60 LEU A C 1
ATOM 452 O O . LEU A 1 60 ? 15.68 -26.156 15.055 1 91.44 60 LEU A O 1
ATOM 456 N N . ALA A 1 61 ? 13.914 -25.688 13.797 1 93.44 61 ALA A N 1
ATOM 457 C CA . ALA A 1 61 ? 13.281 -27 13.922 1 93.44 61 ALA A CA 1
ATOM 458 C C . ALA A 1 61 ? 12.305 -27.25 12.773 1 93.44 61 ALA A C 1
ATOM 460 O O . ALA A 1 61 ? 11.938 -26.328 12.055 1 93.44 61 ALA A O 1
ATOM 461 N N . GLY A 1 62 ? 12.023 -28.516 12.562 1 95.06 62 GLY A N 1
ATOM 462 C CA . GLY A 1 62 ? 11.094 -28.875 11.508 1 95.06 62 GLY A CA 1
ATOM 463 C C . GLY A 1 62 ? 11.766 -29.094 10.164 1 95.06 62 GLY A C 1
ATOM 464 O O . GLY A 1 62 ? 12.992 -29.172 10.078 1 95.06 62 GLY A O 1
ATOM 465 N N . ARG A 1 63 ? 10.938 -29.266 9.133 1 95.62 63 ARG A N 1
ATOM 466 C CA . ARG A 1 63 ? 11.516 -29.516 7.816 1 95.62 63 ARG A CA 1
ATOM 467 C C . ARG A 1 63 ? 10.625 -28.953 6.715 1 95.62 63 ARG A C 1
ATOM 469 O O . ARG A 1 63 ? 9.406 -28.844 6.895 1 95.62 63 ARG A O 1
ATOM 476 N N . VAL A 1 64 ? 11.234 -28.641 5.684 1 95.75 64 VAL A N 1
ATOM 477 C CA . VAL A 1 64 ? 10.57 -28.203 4.457 1 95.75 64 VAL A CA 1
ATOM 478 C C . VAL A 1 64 ? 10.641 -29.328 3.414 1 95.75 64 VAL A C 1
ATOM 480 O O . VAL A 1 64 ? 11.719 -29.875 3.152 1 95.75 64 VAL A O 1
ATOM 483 N N . LEU A 1 65 ? 9.484 -29.656 2.867 1 95.25 65 LEU A N 1
ATOM 484 C CA . LEU A 1 65 ? 9.422 -30.719 1.881 1 95.25 65 LEU A CA 1
ATOM 485 C C . LEU A 1 65 ? 8.945 -30.188 0.531 1 95.25 65 LEU A C 1
ATOM 487 O O . LEU A 1 65 ? 8.016 -29.391 0.467 1 95.25 65 LEU A O 1
ATOM 491 N N . LEU A 1 66 ? 9.625 -30.625 -0.509 1 93.25 66 LEU A N 1
ATOM 492 C CA . LEU A 1 66 ? 9.188 -30.438 -1.89 1 93.25 66 LEU A CA 1
ATOM 493 C C . LEU A 1 66 ? 8.891 -31.781 -2.553 1 93.25 66 LEU A C 1
ATOM 495 O O . LEU A 1 66 ? 9.812 -32.562 -2.807 1 93.25 66 LEU A O 1
ATOM 499 N N . ASP A 1 67 ? 7.691 -31.984 -2.809 1 91.06 67 ASP A N 1
ATOM 500 C CA . ASP A 1 67 ? 7.246 -33.281 -3.328 1 91.06 67 ASP A CA 1
ATOM 501 C C . ASP A 1 67 ? 7.75 -34.438 -2.453 1 91.06 67 ASP A C 1
ATOM 503 O O . ASP A 1 67 ? 8.312 -35.406 -2.957 1 91.06 67 ASP A O 1
ATOM 507 N N . GLY A 1 68 ? 7.66 -34.156 -1.229 1 90.75 68 GLY A N 1
ATOM 508 C CA . GLY A 1 68 ? 7.973 -35.219 -0.273 1 90.75 68 GLY A CA 1
ATOM 509 C C . GLY A 1 68 ? 9.453 -35.281 0.06 1 90.75 68 GLY A C 1
ATOM 510 O O . GLY A 1 68 ? 9.852 -36.031 0.969 1 90.75 68 GLY A O 1
ATOM 511 N N . ARG A 1 69 ? 10.266 -34.562 -0.627 1 93.12 69 ARG A N 1
ATOM 512 C CA . ARG A 1 69 ? 11.703 -34.594 -0.365 1 93.12 69 ARG A CA 1
ATOM 513 C C . ARG A 1 69 ? 12.125 -33.375 0.447 1 93.12 69 ARG A C 1
ATOM 515 O O . ARG A 1 69 ? 11.703 -32.25 0.154 1 93.12 69 ARG A O 1
ATOM 522 N N . GLU A 1 70 ? 12.977 -33.656 1.378 1 94.88 70 GLU A N 1
ATOM 523 C CA . GLU A 1 70 ? 13.438 -32.562 2.24 1 94.88 70 GLU A CA 1
ATOM 524 C C . GLU A 1 70 ? 14.383 -31.625 1.49 1 94.88 70 GLU A C 1
ATOM 526 O O . GLU A 1 70 ? 15.359 -32.062 0.887 1 94.88 70 GLU A O 1
ATOM 531 N N . VAL A 1 71 ? 14.133 -30.359 1.591 1 94.25 71 VAL A N 1
ATOM 532 C CA . VAL A 1 71 ? 14.938 -29.359 0.905 1 94.25 71 VAL A CA 1
ATOM 533 C C . VAL A 1 71 ? 16.359 -29.359 1.461 1 94.25 71 VAL A C 1
ATOM 535 O O . VAL A 1 71 ? 17.328 -29.234 0.708 1 94.25 71 VAL A O 1
ATOM 538 N N . ALA A 1 72 ? 16.484 -29.578 2.744 1 90.06 72 ALA A N 1
ATOM 539 C CA . ALA A 1 72 ? 17.781 -29.562 3.416 1 90.06 72 ALA A CA 1
ATOM 540 C C . ALA A 1 72 ? 18.672 -30.703 2.93 1 90.06 72 ALA A C 1
ATOM 542 O O . ALA A 1 72 ? 19.891 -30.641 3.057 1 90.06 72 ALA A O 1
ATOM 543 N N . SER A 1 73 ? 18.141 -31.703 2.4 1 91.56 73 SER A N 1
ATOM 544 C CA . SER A 1 73 ? 18.891 -32.875 1.953 1 91.56 73 SER A CA 1
ATOM 545 C C . SER A 1 73 ? 19.359 -32.719 0.513 1 91.56 73 SER A C 1
ATOM 547 O O . SER A 1 73 ? 20.188 -33.5 0.027 1 91.56 73 SER A O 1
ATOM 549 N N . MET A 1 74 ? 18.891 -31.703 -0.098 1 92.44 74 MET A N 1
ATOM 550 C CA . MET A 1 74 ? 19.219 -31.484 -1.5 1 92.44 74 MET A CA 1
ATOM 551 C C . MET A 1 74 ? 20.594 -30.812 -1.628 1 92.44 74 MET A C 1
ATOM 553 O O . MET A 1 74 ? 20.953 -29.969 -0.802 1 92.44 74 MET A O 1
ATOM 557 N N . THR A 1 75 ? 21.266 -31.156 -2.76 1 90.88 75 THR A N 1
ATOM 558 C CA . THR A 1 75 ? 22.469 -30.422 -3.107 1 90.88 75 THR A CA 1
ATOM 559 C C . THR A 1 75 ? 22.125 -29.031 -3.648 1 90.88 75 THR A C 1
ATOM 561 O O . THR A 1 75 ? 20.969 -28.766 -3.975 1 90.88 75 THR A O 1
ATOM 564 N N . ALA A 1 76 ? 23.078 -28.203 -3.709 1 87.12 76 ALA A N 1
ATOM 565 C CA . ALA A 1 76 ? 22.875 -26.875 -4.258 1 87.12 76 ALA A CA 1
ATOM 566 C C . ALA A 1 76 ? 22.344 -26.938 -5.688 1 87.12 76 ALA A C 1
ATOM 568 O O . ALA A 1 76 ? 21.453 -26.172 -6.062 1 87.12 76 ALA A O 1
ATOM 569 N N . ARG A 1 77 ? 22.844 -27.875 -6.426 1 87.88 77 ARG A N 1
ATOM 570 C CA . ARG A 1 77 ? 22.438 -28.047 -7.816 1 87.88 77 ARG A CA 1
ATOM 571 C C . ARG A 1 77 ? 20.984 -28.516 -7.906 1 87.88 77 ARG A C 1
ATOM 573 O O . ARG A 1 77 ? 20.219 -28.016 -8.734 1 87.88 77 ARG A O 1
ATOM 580 N N . GLU A 1 78 ? 20.672 -29.406 -7.031 1 89.69 78 GLU A N 1
ATOM 581 C CA . GLU A 1 78 ? 19.297 -29.906 -7 1 89.69 78 GLU A CA 1
ATOM 582 C C . GLU A 1 78 ? 18.312 -28.812 -6.605 1 89.69 78 GLU A C 1
ATOM 584 O O . GLU A 1 78 ? 17.25 -28.672 -7.207 1 89.69 78 GLU A O 1
ATOM 589 N N . ARG A 1 79 ? 18.656 -28.062 -5.621 1 91.12 79 ARG A N 1
ATOM 590 C CA . ARG A 1 79 ? 17.812 -26.969 -5.16 1 91.12 79 ARG A CA 1
ATOM 591 C C . ARG A 1 79 ? 17.625 -25.922 -6.262 1 91.12 79 ARG A C 1
ATOM 593 O O . ARG A 1 79 ? 16.5 -25.453 -6.48 1 91.12 79 ARG A O 1
ATOM 600 N N . ALA A 1 80 ? 18.703 -25.656 -6.934 1 87.38 80 ALA A N 1
ATOM 601 C CA . ALA A 1 80 ? 18.656 -24.672 -8 1 87.38 80 ALA A CA 1
ATOM 602 C C . ALA A 1 80 ? 17.75 -25.125 -9.141 1 87.38 80 ALA A C 1
ATOM 604 O O . ALA A 1 80 ? 17.156 -24.297 -9.844 1 87.38 80 ALA A O 1
ATOM 605 N N . ALA A 1 81 ? 17.594 -26.359 -9.305 1 89.31 81 ALA A N 1
ATOM 606 C CA . ALA A 1 81 ? 16.766 -26.922 -10.367 1 89.31 81 ALA A CA 1
ATOM 607 C C . ALA A 1 81 ? 15.297 -26.984 -9.945 1 89.31 81 ALA A C 1
ATOM 609 O O . ALA A 1 81 ? 14.406 -27.172 -10.773 1 89.31 81 ALA A O 1
ATOM 610 N N . ARG A 1 82 ? 15.062 -26.75 -8.641 1 91.81 82 ARG A N 1
ATOM 611 C CA . ARG A 1 82 ? 13.703 -26.953 -8.156 1 91.81 82 ARG A CA 1
ATOM 612 C C . ARG A 1 82 ? 13.117 -25.656 -7.609 1 91.81 82 ARG A C 1
ATOM 614 O O . ARG A 1 82 ? 11.898 -25.5 -7.543 1 91.81 82 ARG A O 1
ATOM 621 N N . ILE A 1 83 ? 14 -24.781 -7.188 1 92.62 83 ILE A N 1
ATOM 622 C CA . ILE A 1 83 ? 13.547 -23.578 -6.512 1 92.62 83 ILE A CA 1
ATOM 623 C C . ILE A 1 83 ? 14.188 -22.344 -7.156 1 92.62 83 ILE A C 1
ATOM 625 O O . ILE A 1 83 ? 15.414 -22.234 -7.203 1 92.62 83 ILE A O 1
ATOM 629 N N . ALA A 1 84 ? 13.344 -21.484 -7.695 1 89.62 84 ALA A N 1
ATOM 630 C CA . ALA A 1 84 ? 13.797 -20.156 -8.094 1 89.62 84 ALA A CA 1
ATOM 631 C C . ALA A 1 84 ? 13.484 -19.125 -7.008 1 89.62 84 ALA A C 1
ATOM 633 O O . ALA A 1 84 ? 12.359 -19.062 -6.508 1 89.62 84 ALA A O 1
ATOM 634 N N . PHE A 1 85 ? 14.531 -18.422 -6.621 1 87.38 85 PHE A N 1
ATOM 635 C CA . PHE A 1 85 ? 14.383 -17.438 -5.562 1 87.38 85 PHE A CA 1
ATOM 636 C C . PHE A 1 85 ? 14.789 -16.047 -6.055 1 87.38 85 PHE A C 1
ATOM 638 O O . PHE A 1 85 ? 15.922 -15.844 -6.488 1 87.38 85 PHE A O 1
ATOM 645 N N . VAL A 1 86 ? 13.75 -15.133 -6.016 1 80.69 86 VAL A N 1
ATOM 646 C CA . VAL A 1 86 ? 13.969 -13.75 -6.418 1 80.69 86 VAL A CA 1
ATOM 647 C C . VAL A 1 86 ? 13.961 -12.844 -5.188 1 80.69 86 VAL A C 1
ATOM 649 O O . VAL A 1 86 ? 12.984 -12.82 -4.438 1 80.69 86 VAL A O 1
ATOM 652 N N . THR A 1 87 ? 15.109 -12.148 -4.941 1 77.69 87 THR A N 1
ATOM 653 C CA . THR A 1 87 ? 15.172 -11.203 -3.834 1 77.69 87 THR A CA 1
ATOM 654 C C . THR A 1 87 ? 15.031 -9.773 -4.336 1 77.69 87 THR A C 1
ATOM 656 O O . THR A 1 87 ? 15.094 -9.523 -5.543 1 77.69 87 THR A O 1
ATOM 659 N N . THR A 1 88 ? 14.656 -8.883 -3.455 1 61.94 88 THR A N 1
ATOM 660 C CA . THR A 1 88 ? 14.477 -7.465 -3.742 1 61.94 88 THR A CA 1
ATOM 661 C C . THR A 1 88 ? 15.82 -6.801 -4.023 1 61.94 88 THR A C 1
ATOM 663 O O . THR A 1 88 ? 15.875 -5.711 -4.594 1 61.94 88 THR A O 1
ATOM 666 N N . GLU A 1 89 ? 16.75 -7.344 -3.68 1 59.66 89 GLU A N 1
ATOM 667 C CA . GLU A 1 89 ? 18.016 -6.645 -3.799 1 59.66 89 GLU A CA 1
ATOM 668 C C . GLU A 1 89 ? 18.406 -6.441 -5.262 1 59.66 89 GLU A C 1
ATOM 670 O O . GLU A 1 89 ? 18.312 -7.371 -6.066 1 59.66 89 GLU A O 1
ATOM 675 N N . PRO A 1 90 ? 18.594 -5.094 -5.504 1 56.91 90 PRO A N 1
ATOM 676 C CA . PRO A 1 90 ? 19.016 -4.816 -6.879 1 56.91 90 PRO A CA 1
ATOM 677 C C . PRO A 1 90 ? 20.281 -5.574 -7.273 1 56.91 90 PRO A C 1
ATOM 679 O O . PRO A 1 90 ? 21.172 -5.781 -6.438 1 56.91 90 PRO A O 1
ATOM 682 N N . VAL A 1 91 ? 20.203 -6.352 -8.211 1 52.53 91 VAL A N 1
ATOM 683 C CA . VAL A 1 91 ? 21.438 -6.906 -8.758 1 52.53 91 VAL A CA 1
ATOM 684 C C . VAL A 1 91 ? 22.375 -5.77 -9.172 1 52.53 91 VAL A C 1
ATOM 686 O O . VAL A 1 91 ? 21.938 -4.816 -9.828 1 52.53 91 VAL A O 1
ATOM 689 N N . ALA A 1 92 ? 23.438 -5.512 -8.5 1 57.69 92 ALA A N 1
ATOM 690 C CA . ALA A 1 92 ? 24.469 -4.574 -8.914 1 57.69 92 ALA A CA 1
ATOM 691 C C . ALA A 1 92 ? 24.766 -4.695 -10.406 1 57.69 92 ALA A C 1
ATOM 693 O O . ALA A 1 92 ? 25.891 -4.949 -10.812 1 57.69 92 ALA A O 1
ATOM 694 N N . ALA A 1 93 ? 23.688 -4.828 -11.18 1 64.44 93 ALA A N 1
ATOM 695 C CA . ALA A 1 93 ? 23.844 -5.172 -12.594 1 64.44 93 ALA A CA 1
ATOM 696 C C . ALA A 1 93 ? 23.297 -4.055 -13.484 1 64.44 93 ALA A C 1
ATOM 698 O O . ALA A 1 93 ? 22.844 -4.309 -14.602 1 64.44 93 ALA A O 1
ATOM 699 N N . ALA A 1 94 ? 23.578 -2.887 -13.016 1 68.56 94 ALA A N 1
ATOM 700 C CA . ALA A 1 94 ? 22.953 -1.745 -13.68 1 68.56 94 ALA A CA 1
ATOM 701 C C . ALA A 1 94 ? 23.391 -1.646 -15.133 1 68.56 94 ALA A C 1
ATOM 703 O O . ALA A 1 94 ? 22.609 -1.228 -16 1 68.56 94 ALA A O 1
ATOM 704 N N . HIS A 1 95 ? 24.516 -2.252 -15.438 1 83.31 95 HIS A N 1
ATOM 705 C CA . HIS A 1 95 ? 25.031 -2.062 -16.781 1 83.31 95 HIS A CA 1
ATOM 706 C C . HIS A 1 95 ? 24.75 -3.273 -17.672 1 83.31 95 HIS A C 1
ATOM 708 O O . HIS A 1 95 ? 25.016 -3.25 -18.875 1 83.31 95 HIS A O 1
ATOM 714 N N . LEU A 1 96 ? 24.141 -4.254 -17.141 1 88.69 96 LEU A N 1
ATOM 715 C CA . LEU A 1 96 ? 23.828 -5.449 -17.922 1 88.69 96 LEU A CA 1
ATOM 716 C C . LEU A 1 96 ? 22.562 -5.242 -18.75 1 88.69 96 LEU A C 1
ATOM 718 O O . LEU A 1 96 ? 21.656 -4.508 -18.344 1 88.69 96 LEU A O 1
ATOM 722 N N . ARG A 1 97 ? 22.641 -5.918 -19.891 1 93.12 97 ARG A N 1
ATOM 723 C CA . ARG A 1 97 ? 21.453 -5.918 -20.719 1 93.12 97 ARG A CA 1
ATOM 724 C C . ARG A 1 97 ? 20.375 -6.844 -20.156 1 93.12 97 ARG A C 1
ATOM 726 O O . ARG A 1 97 ? 20.703 -7.805 -19.453 1 93.12 97 ARG A O 1
ATOM 733 N N . VAL A 1 98 ? 19.156 -6.543 -20.406 1 94.06 98 VAL A N 1
ATOM 734 C CA . VAL A 1 98 ? 18 -7.301 -19.953 1 94.06 98 VAL A CA 1
ATOM 735 C C . VAL A 1 98 ? 18.188 -8.781 -20.281 1 94.06 98 VAL A C 1
ATOM 737 O O . VAL A 1 98 ? 18.031 -9.641 -19.406 1 94.06 98 VAL A O 1
ATOM 740 N N . ARG A 1 99 ? 18.578 -9.109 -21.484 1 94.06 99 ARG A N 1
ATOM 741 C CA . ARG A 1 99 ? 18.734 -10.5 -21.906 1 94.06 99 ARG A CA 1
ATOM 742 C C . ARG A 1 99 ? 19.844 -11.188 -21.109 1 94.06 99 ARG A C 1
ATOM 744 O O . ARG A 1 99 ? 19.75 -12.383 -20.812 1 94.06 99 ARG A O 1
ATOM 751 N N . GLU A 1 100 ? 20.859 -10.477 -20.75 1 91.38 100 GLU A N 1
ATOM 752 C CA . GLU A 1 100 ? 21.953 -11.023 -19.953 1 91.38 100 GLU A CA 1
ATOM 753 C C . GLU A 1 100 ? 21.5 -11.375 -18.547 1 91.38 100 GLU A C 1
ATOM 755 O O . GLU A 1 100 ? 21.844 -12.43 -18.016 1 91.38 100 GLU A O 1
ATOM 760 N N . VAL A 1 101 ? 20.719 -10.492 -17.953 1 89.69 101 VAL A N 1
ATOM 761 C CA . VAL A 1 101 ? 20.203 -10.711 -16.609 1 89.69 101 VAL A CA 1
ATOM 762 C C . VAL A 1 101 ? 19.312 -11.953 -16.594 1 89.69 101 VAL A C 1
ATOM 764 O O . VAL A 1 101 ? 19.469 -12.82 -15.727 1 89.69 101 VAL A O 1
ATOM 767 N N . VAL A 1 102 ? 18.438 -12.055 -17.547 1 91.81 102 VAL A N 1
ATOM 768 C CA . VAL A 1 102 ? 17.5 -13.18 -17.594 1 91.81 102 VAL A CA 1
ATOM 769 C C . VAL A 1 102 ? 18.266 -14.469 -17.875 1 91.81 102 VAL A C 1
ATOM 771 O O . VAL A 1 102 ? 17.922 -15.531 -17.344 1 91.81 102 VAL A O 1
ATOM 774 N N . SER A 1 103 ? 19.359 -14.352 -18.625 1 91.06 103 SER A N 1
ATOM 775 C CA . SER A 1 103 ? 20.172 -15.523 -18.953 1 91.06 103 SER A CA 1
ATOM 776 C C . SER A 1 103 ? 20.844 -16.094 -17.719 1 91.06 103 SER A C 1
ATOM 778 O O . SER A 1 103 ? 21.203 -17.281 -17.703 1 91.06 103 SER A O 1
ATOM 780 N N . MET A 1 104 ? 21.047 -15.289 -16.75 1 85.5 104 MET A N 1
ATOM 781 C CA . MET A 1 104 ? 21.625 -15.758 -15.5 1 85.5 104 MET A CA 1
ATOM 782 C C . MET A 1 104 ? 20.75 -16.812 -14.844 1 85.5 104 MET A C 1
ATOM 784 O O . MET A 1 104 ? 21.219 -17.609 -14.039 1 85.5 104 MET A O 1
ATOM 788 N N . GLY A 1 105 ? 19.531 -16.797 -15.141 1 85.38 105 GLY A N 1
ATOM 789 C CA . GLY A 1 105 ? 18.609 -17.812 -14.641 1 85.38 105 GLY A CA 1
ATOM 790 C C . GLY A 1 105 ? 18.922 -19.203 -15.164 1 85.38 105 GLY A C 1
ATOM 791 O O . GLY A 1 105 ? 18.469 -20.203 -14.594 1 85.38 105 GLY A O 1
ATOM 792 N N . ARG A 1 106 ? 19.703 -19.281 -16.156 1 85 106 ARG A N 1
ATOM 793 C CA . ARG A 1 106 ? 20.016 -20.578 -16.766 1 85 106 ARG A CA 1
ATOM 794 C C . ARG A 1 106 ? 21.266 -21.188 -16.141 1 85 106 ARG A C 1
ATOM 796 O O . ARG A 1 106 ? 21.688 -22.281 -16.531 1 85 106 ARG A O 1
ATOM 803 N N . ALA A 1 107 ? 21.844 -20.562 -15.219 1 74.88 107 ALA A N 1
ATOM 804 C CA . ALA A 1 107 ? 23.109 -20.953 -14.617 1 74.88 107 ALA A CA 1
ATOM 805 C C . ALA A 1 107 ? 23.078 -22.406 -14.164 1 74.88 107 ALA A C 1
ATOM 807 O O . ALA A 1 107 ? 24.047 -23.156 -14.352 1 74.88 107 ALA A O 1
ATOM 808 N N . PRO A 1 108 ? 21.984 -22.828 -13.594 1 68.69 108 PRO A N 1
ATOM 809 C CA . PRO A 1 108 ? 21.969 -24.219 -13.148 1 68.69 108 PRO A CA 1
ATOM 810 C C . PRO A 1 108 ? 22.125 -25.203 -14.312 1 68.69 108 PRO A C 1
ATOM 812 O O . PRO A 1 108 ? 22.422 -26.375 -14.094 1 68.69 108 PRO A O 1
ATOM 815 N N . TYR A 1 109 ? 21.922 -24.703 -15.445 1 67.62 109 TYR A N 1
ATOM 816 C CA . TYR A 1 109 ? 21.844 -25.594 -16.609 1 67.62 109 TYR A CA 1
ATOM 817 C C . TYR A 1 109 ? 23.078 -25.438 -17.484 1 67.62 109 TYR A C 1
ATOM 819 O O . TYR A 1 109 ? 23.25 -26.188 -18.453 1 67.62 109 TYR A O 1
ATOM 827 N N . THR A 1 110 ? 23.734 -24.281 -17.219 1 65.75 110 THR A N 1
ATOM 828 C CA . THR A 1 110 ? 24.875 -24.031 -18.094 1 65.75 110 THR A CA 1
ATOM 829 C C . THR A 1 110 ? 26.172 -24.531 -17.453 1 65.75 110 THR A C 1
ATOM 831 O O . THR A 1 110 ? 26.281 -24.578 -16.234 1 65.75 110 THR A O 1
ATOM 834 N N . GLY A 1 111 ? 26.766 -25.422 -18.109 1 54.66 111 GLY A N 1
ATOM 835 C CA . GLY A 1 111 ? 28.062 -25.938 -17.641 1 54.66 111 GLY A CA 1
ATOM 836 C C . GLY A 1 111 ? 29.062 -24.828 -17.344 1 54.66 111 GLY A C 1
ATOM 837 O O . GLY A 1 111 ? 28.688 -23.656 -17.219 1 54.66 111 GLY A O 1
ATOM 838 N N . TRP A 1 112 ? 30.312 -25.25 -17 1 48.03 112 TRP A N 1
ATOM 839 C CA . TRP A 1 112 ? 31.469 -24.469 -16.578 1 48.03 112 TRP A CA 1
ATOM 840 C C . TRP A 1 112 ? 31.734 -23.312 -17.531 1 48.03 112 TRP A C 1
ATOM 842 O O . TRP A 1 112 ? 32.188 -22.25 -17.109 1 48.03 112 TRP A O 1
ATOM 852 N N . PHE A 1 113 ? 31.406 -23.562 -18.844 1 49.31 113 PHE A N 1
ATOM 853 C CA . PHE A 1 113 ? 31.875 -22.547 -19.797 1 49.31 113 PHE A CA 1
ATOM 854 C C . PHE A 1 113 ? 30.812 -21.484 -20 1 49.31 113 PHE A C 1
ATOM 856 O O . PHE A 1 113 ? 31.047 -20.516 -20.734 1 49.31 113 PHE A O 1
ATOM 863 N N . GLY A 1 114 ? 29.719 -21.328 -19.297 1 58.19 114 GLY A N 1
ATOM 864 C CA . GLY A 1 114 ? 28.766 -20.234 -19.219 1 58.19 114 GLY A CA 1
ATOM 865 C C . GLY A 1 114 ? 28.078 -19.953 -20.531 1 58.19 114 GLY A C 1
ATOM 866 O O . GLY A 1 114 ? 27.5 -18.875 -20.734 1 58.19 114 GLY A O 1
ATOM 867 N N . THR A 1 115 ? 28.391 -20.812 -21.734 1 67.81 115 THR A N 1
ATOM 868 C CA . THR A 1 115 ? 27.812 -20.516 -23.047 1 67.81 115 THR A CA 1
ATOM 869 C C . THR A 1 115 ? 26.344 -20.969 -23.094 1 67.81 115 THR A C 1
ATOM 871 O O . THR A 1 115 ? 26.031 -22.094 -22.688 1 67.81 115 THR A O 1
ATOM 874 N N . LEU A 1 116 ? 25.484 -20.078 -23.562 1 75 116 LEU A N 1
ATOM 875 C CA . LEU A 1 116 ? 24.047 -20.359 -23.703 1 75 116 LEU A CA 1
ATOM 876 C C . LEU A 1 116 ? 23.781 -21.25 -24.906 1 75 116 LEU A C 1
ATOM 878 O O . LEU A 1 116 ? 24.234 -20.953 -26.016 1 75 116 LEU A O 1
ATOM 882 N N . SER A 1 117 ? 23.203 -22.359 -24.703 1 84.19 117 SER A N 1
ATOM 883 C CA . SER A 1 117 ? 22.734 -23.219 -25.797 1 84.19 117 SER A CA 1
ATOM 884 C C . SER A 1 117 ? 21.547 -22.578 -26.516 1 84.19 117 SER A C 1
ATOM 886 O O . SER A 1 117 ? 20.969 -21.609 -26.031 1 84.19 117 SER A O 1
ATOM 888 N N . PRO A 1 118 ? 21.281 -23.031 -27.703 1 86.94 118 PRO A N 1
ATOM 889 C CA . PRO A 1 118 ? 20.078 -22.562 -28.391 1 86.94 118 PRO A CA 1
ATOM 890 C C . PRO A 1 118 ? 18.812 -22.734 -27.562 1 86.94 118 PRO A C 1
ATOM 892 O O . PRO A 1 118 ? 17.922 -21.891 -27.609 1 86.94 118 PRO A O 1
ATOM 895 N N . GLU A 1 119 ? 18.828 -23.75 -26.828 1 88.19 119 GLU A N 1
ATOM 896 C CA . GLU A 1 119 ? 17.688 -24 -25.953 1 88.19 119 GLU A CA 1
ATOM 897 C C . GLU A 1 119 ? 17.594 -22.953 -24.844 1 88.19 119 GLU A C 1
ATOM 899 O O . GLU A 1 119 ? 16.5 -22.484 -24.531 1 88.19 119 GLU A O 1
ATOM 904 N N . ASP A 1 120 ? 18.672 -22.609 -24.344 1 89.06 120 ASP A N 1
ATOM 905 C CA . ASP A 1 120 ? 18.719 -21.578 -23.312 1 89.06 120 ASP A CA 1
ATOM 906 C C . ASP A 1 120 ? 18.234 -20.234 -23.859 1 89.06 120 ASP A C 1
ATOM 908 O O . ASP A 1 120 ? 17.469 -19.531 -23.188 1 89.06 120 ASP A O 1
ATOM 912 N N . GLU A 1 121 ? 18.641 -19.984 -25.047 1 90.81 121 GLU A N 1
ATOM 913 C CA . GLU A 1 121 ? 18.219 -18.734 -25.672 1 90.81 121 GLU A CA 1
ATOM 914 C C . GLU A 1 121 ? 16.703 -18.703 -25.875 1 90.81 121 GLU A C 1
ATOM 916 O O . GLU A 1 121 ? 16.078 -17.656 -25.703 1 90.81 121 GLU A O 1
ATOM 921 N N . ARG A 1 122 ? 16.25 -19.812 -26.219 1 92.69 122 ARG A N 1
ATOM 922 C CA . ARG A 1 122 ? 14.805 -19.922 -26.406 1 92.69 122 ARG A CA 1
ATOM 923 C C . ARG A 1 122 ? 14.062 -19.688 -25.094 1 92.69 122 ARG A C 1
ATOM 925 O O . ARG A 1 122 ? 13.094 -18.938 -25.047 1 92.69 122 ARG A O 1
ATOM 932 N N . ILE A 1 123 ? 14.516 -20.25 -24.062 1 91.69 123 ILE A N 1
ATOM 933 C CA . ILE A 1 123 ? 13.891 -20.141 -22.75 1 91.69 123 ILE A CA 1
ATOM 934 C C . ILE A 1 123 ? 13.945 -18.703 -22.281 1 91.69 123 ILE A C 1
ATOM 936 O O . ILE A 1 123 ? 12.961 -18.172 -21.734 1 91.69 123 ILE A O 1
ATOM 940 N N . VAL A 1 124 ? 15.055 -18.078 -22.5 1 93.19 124 VAL A N 1
ATOM 941 C CA . VAL A 1 124 ? 15.219 -16.672 -22.141 1 93.19 124 VAL A CA 1
ATOM 942 C C . VAL A 1 124 ? 14.211 -15.82 -22.906 1 93.19 124 VAL A C 1
ATOM 944 O O . VAL A 1 124 ? 13.523 -14.977 -22.312 1 93.19 124 VAL A O 1
ATOM 947 N N . GLY A 1 125 ? 14.125 -16.078 -24.172 1 94 125 GLY A N 1
ATOM 948 C CA . GLY A 1 125 ? 13.172 -15.359 -24.984 1 94 125 GLY A CA 1
ATOM 949 C C . GLY A 1 125 ? 11.734 -15.555 -24.547 1 94 125 GLY A C 1
ATOM 950 O O . GLY A 1 125 ? 10.977 -14.594 -24.438 1 94 125 GLY A O 1
ATOM 951 N N . GLU A 1 126 ? 11.383 -16.75 -24.234 1 93.94 126 GLU A N 1
ATOM 952 C CA . GLU A 1 126 ? 10.039 -17.094 -23.781 1 93.94 126 GLU A CA 1
ATOM 953 C C . GLU A 1 126 ? 9.734 -16.438 -22.438 1 93.94 126 GLU A C 1
ATOM 955 O O . GLU A 1 126 ? 8.617 -15.977 -22.203 1 93.94 126 GLU A O 1
ATOM 960 N N . SER A 1 127 ? 10.703 -16.453 -21.578 1 93.56 127 SER A N 1
ATOM 961 C CA . SER A 1 127 ? 10.547 -15.828 -20.266 1 93.56 127 SER A CA 1
ATOM 962 C C . SER A 1 127 ? 10.281 -14.336 -20.391 1 93.56 127 SER A C 1
ATOM 964 O O . SER A 1 127 ? 9.414 -13.789 -19.703 1 93.56 127 SER A O 1
ATOM 966 N N . LEU A 1 128 ? 10.992 -13.727 -21.281 1 95.88 128 LEU A N 1
ATOM 967 C CA . LEU A 1 128 ? 10.805 -12.297 -21.516 1 95.88 128 LEU A CA 1
ATOM 968 C C . LEU A 1 128 ? 9.43 -12.016 -22.109 1 95.88 128 LEU A C 1
ATOM 970 O O . LEU A 1 128 ? 8.773 -11.039 -21.75 1 95.88 128 LEU A O 1
ATOM 974 N N . GLU A 1 129 ? 9.016 -12.883 -22.969 1 95.38 129 GLU A N 1
ATOM 975 C CA . GLU A 1 129 ? 7.695 -12.742 -23.578 1 95.38 129 GLU A CA 1
ATOM 976 C C . GLU A 1 129 ? 6.59 -12.875 -22.531 1 95.38 129 GLU A C 1
ATOM 978 O O . GLU A 1 129 ? 5.621 -12.109 -22.547 1 95.38 129 GLU A O 1
ATOM 983 N N . ARG A 1 130 ? 6.742 -13.742 -21.672 1 91.75 130 ARG A N 1
ATOM 984 C CA . ARG A 1 130 ? 5.73 -14.031 -20.672 1 91.75 130 ARG A CA 1
ATOM 985 C C . ARG A 1 130 ? 5.523 -12.836 -19.734 1 91.75 130 ARG A C 1
ATOM 987 O O . ARG A 1 130 ? 4.426 -12.625 -19.234 1 91.75 130 ARG A O 1
ATOM 994 N N . VAL A 1 131 ? 6.598 -12.055 -19.547 1 93.44 131 VAL A N 1
ATOM 995 C CA . VAL A 1 131 ? 6.473 -10.93 -18.625 1 93.44 131 VAL A CA 1
ATOM 996 C C . VAL A 1 131 ? 6.305 -9.633 -19.422 1 93.44 131 VAL A C 1
ATOM 998 O O . VAL A 1 131 ? 6.367 -8.539 -18.844 1 93.44 131 VAL A O 1
ATOM 1001 N N . GLY A 1 132 ? 6.215 -9.68 -20.719 1 93.19 132 GLY A N 1
ATOM 1002 C CA . GLY A 1 132 ? 5.965 -8.539 -21.578 1 93.19 132 GLY A CA 1
ATOM 1003 C C . GLY A 1 132 ? 7.191 -7.668 -21.781 1 93.19 132 GLY A C 1
ATOM 1004 O O . GLY A 1 132 ? 7.078 -6.449 -21.906 1 93.19 132 GLY A O 1
ATOM 1005 N N . MET A 1 133 ? 8.398 -8.297 -21.734 1 95.62 133 MET A N 1
ATOM 1006 C CA . MET A 1 133 ? 9.617 -7.492 -21.812 1 95.62 133 MET A CA 1
ATOM 1007 C C . MET A 1 133 ? 10.469 -7.898 -23 1 95.62 133 MET A C 1
ATOM 1009 O O . MET A 1 133 ? 11.656 -7.582 -23.062 1 95.62 133 MET A O 1
ATOM 1013 N N . ALA A 1 134 ? 9.867 -8.602 -24.016 1 96.38 134 ALA A N 1
ATOM 1014 C CA . ALA A 1 134 ? 10.609 -9.078 -25.172 1 96.38 134 ALA A CA 1
ATOM 1015 C C . ALA A 1 134 ? 11.234 -7.918 -25.938 1 96.38 134 ALA A C 1
ATOM 1017 O O . ALA A 1 134 ? 12.383 -8.008 -26.391 1 96.38 134 ALA A O 1
ATOM 1018 N N . ALA A 1 135 ? 10.555 -6.816 -26.047 1 95.56 135 ALA A N 1
ATOM 1019 C CA . ALA A 1 135 ? 11.008 -5.664 -26.828 1 95.56 135 ALA A CA 1
ATOM 1020 C C . ALA A 1 135 ? 12.148 -4.945 -26.109 1 95.56 135 ALA A C 1
ATOM 1022 O O . ALA A 1 135 ? 12.844 -4.125 -26.719 1 95.56 135 ALA A O 1
ATOM 1023 N N . PHE A 1 136 ? 12.375 -5.27 -24.875 1 96 136 PHE A N 1
ATOM 1024 C CA . PHE A 1 136 ? 13.367 -4.555 -24.078 1 96 136 PHE A CA 1
ATOM 1025 C C . PHE A 1 136 ? 14.648 -5.375 -23.938 1 96 136 PHE A C 1
ATOM 1027 O O . PHE A 1 136 ? 15.562 -4.996 -23.203 1 96 136 PHE A O 1
ATOM 1034 N N . ARG A 1 137 ? 14.758 -6.41 -24.688 1 95.62 137 ARG A N 1
ATOM 1035 C CA . ARG A 1 137 ? 15.789 -7.422 -24.484 1 95.62 137 ARG A CA 1
ATOM 1036 C C . ARG A 1 137 ? 17.188 -6.805 -24.578 1 95.62 137 ARG A C 1
ATOM 1038 O O . ARG A 1 137 ? 18.109 -7.25 -23.906 1 95.62 137 ARG A O 1
ATOM 1045 N N . ASP A 1 138 ? 17.328 -5.73 -25.359 1 95.5 138 ASP A N 1
ATOM 1046 C CA . ASP A 1 138 ? 18.656 -5.188 -25.609 1 95.5 138 ASP A CA 1
ATOM 1047 C C . ASP A 1 138 ? 18.875 -3.895 -24.828 1 95.5 138 ASP A C 1
ATOM 1049 O O . ASP A 1 138 ? 19.953 -3.283 -24.922 1 95.5 138 ASP A O 1
ATOM 1053 N N . LYS A 1 139 ? 17.969 -3.473 -24 1 95.12 139 LYS A N 1
ATOM 1054 C CA . LYS A 1 139 ? 18.125 -2.318 -23.125 1 95.12 139 LYS A CA 1
ATOM 1055 C C . LYS A 1 139 ? 18.891 -2.693 -21.859 1 95.12 139 LYS A C 1
ATOM 1057 O O . LYS A 1 139 ? 18.938 -3.867 -21.484 1 95.12 139 LYS A O 1
ATOM 1062 N N . THR A 1 140 ? 19.469 -1.675 -21.312 1 93.06 140 THR A N 1
ATOM 1063 C CA . THR A 1 140 ? 20.141 -1.886 -20.031 1 93.06 140 THR A CA 1
ATOM 1064 C C . THR A 1 140 ? 19.141 -1.752 -18.875 1 93.06 140 THR A C 1
ATOM 1066 O O . THR A 1 140 ? 18.125 -1.064 -19.016 1 93.06 140 THR A O 1
ATOM 1069 N N . LEU A 1 141 ? 19.422 -2.367 -17.734 1 89.81 141 LEU A N 1
ATOM 1070 C CA . LEU A 1 141 ? 18.516 -2.361 -16.594 1 89.81 141 LEU A CA 1
ATOM 1071 C C . LEU A 1 141 ? 18.312 -0.942 -16.078 1 89.81 141 LEU A C 1
ATOM 1073 O O . LEU A 1 141 ? 17.219 -0.6 -15.617 1 89.81 141 LEU A O 1
ATOM 1077 N N . GLU A 1 142 ? 19.281 -0.157 -16.172 1 88.38 142 GLU A N 1
ATOM 1078 C CA . GLU A 1 142 ? 19.234 1.192 -15.609 1 88.38 142 GLU A CA 1
ATOM 1079 C C . GLU A 1 142 ? 18.25 2.074 -16.375 1 88.38 142 GLU A C 1
ATOM 1081 O O . GLU A 1 142 ? 17.781 3.088 -15.859 1 88.38 142 GLU A O 1
ATOM 1086 N N . SER A 1 143 ? 18 1.669 -17.562 1 91.31 143 SER A N 1
ATOM 1087 C CA . SER A 1 143 ? 17.109 2.475 -18.406 1 91.31 143 SER A CA 1
ATOM 1088 C C . SER A 1 143 ? 15.648 2.125 -18.172 1 91.31 143 SER A C 1
ATOM 1090 O O . SER A 1 143 ? 14.75 2.771 -18.703 1 91.31 143 SER A O 1
ATOM 1092 N N . LEU A 1 144 ? 15.422 1.143 -17.359 1 90.5 144 LEU A N 1
ATOM 1093 C CA . LEU A 1 144 ? 14.07 0.636 -17.156 1 90.5 144 LEU A CA 1
ATOM 1094 C C . LEU A 1 144 ? 13.422 1.295 -15.953 1 90.5 144 LEU A C 1
ATOM 1096 O O . LEU A 1 144 ? 14.109 1.726 -15.023 1 90.5 144 LEU A O 1
ATOM 1100 N N . SER A 1 145 ? 12.07 1.407 -16 1 87.88 145 SER A N 1
ATOM 1101 C CA . SER A 1 145 ? 11.32 1.813 -14.82 1 87.88 145 SER A CA 1
ATOM 1102 C C . SER A 1 145 ? 11.367 0.737 -13.742 1 87.88 145 SER A C 1
ATOM 1104 O O . SER A 1 145 ? 11.797 -0.389 -13.992 1 87.88 145 SER A O 1
ATOM 1106 N N . ASP A 1 146 ? 10.977 1.062 -12.547 1 85.56 146 ASP A N 1
ATOM 1107 C CA . ASP A 1 146 ? 10.969 0.11 -11.445 1 85.56 146 ASP A CA 1
ATOM 1108 C C . ASP A 1 146 ? 10.086 -1.093 -11.766 1 85.56 146 ASP A C 1
ATOM 1110 O O . ASP A 1 146 ? 10.461 -2.236 -11.492 1 85.56 146 ASP A O 1
ATOM 1114 N N . GLY A 1 147 ? 8.906 -0.859 -12.328 1 88.56 147 GLY A N 1
ATOM 1115 C CA . GLY A 1 147 ? 8.023 -1.944 -12.719 1 88.56 147 GLY A CA 1
ATOM 1116 C C . GLY A 1 147 ? 8.609 -2.846 -13.781 1 88.56 147 GLY A C 1
ATOM 1117 O O . GLY A 1 147 ? 8.469 -4.07 -13.719 1 88.56 147 GLY A O 1
ATOM 1118 N N . GLU A 1 148 ? 9.281 -2.232 -14.711 1 90.5 148 GLU A N 1
ATOM 1119 C CA . GLU A 1 148 ? 9.922 -2.982 -15.781 1 90.5 148 GLU A CA 1
ATOM 1120 C C . GLU A 1 148 ? 11.078 -3.826 -15.25 1 90.5 148 GLU A C 1
ATOM 1122 O O . GLU A 1 148 ? 11.242 -4.984 -15.641 1 90.5 148 GLU A O 1
ATOM 1127 N N . ARG A 1 149 ? 11.82 -3.26 -14.383 1 90.75 149 ARG A N 1
ATOM 1128 C CA . ARG A 1 149 ? 12.93 -3.982 -13.773 1 90.75 149 ARG A CA 1
ATOM 1129 C C . ARG A 1 149 ? 12.438 -5.203 -13.008 1 90.75 149 ARG A C 1
ATOM 1131 O O . ARG A 1 149 ? 13.047 -6.273 -13.07 1 90.75 149 ARG A O 1
ATOM 1138 N N . GLN A 1 150 ? 11.375 -5.016 -12.297 1 90 150 GLN A N 1
ATOM 1139 C CA . GLN A 1 150 ? 10.812 -6.133 -11.547 1 90 150 GLN A CA 1
ATOM 1140 C C . GLN A 1 150 ? 10.359 -7.254 -12.484 1 90 150 GLN A C 1
ATOM 1142 O O . GLN A 1 150 ? 10.562 -8.43 -12.188 1 90 150 GLN A O 1
ATOM 1147 N N . ARG A 1 151 ? 9.766 -6.898 -13.57 1 92.56 151 ARG A N 1
ATOM 1148 C CA . ARG A 1 151 ? 9.359 -7.895 -14.555 1 92.56 151 ARG A CA 1
ATOM 1149 C C . ARG A 1 151 ? 10.562 -8.68 -15.07 1 92.56 151 ARG A C 1
ATOM 1151 O O . ARG A 1 151 ? 10.477 -9.891 -15.266 1 92.56 151 ARG A O 1
ATOM 1158 N N . VAL A 1 152 ? 11.633 -7.977 -15.281 1 92 152 VAL A N 1
ATOM 1159 C CA . VAL A 1 152 ? 12.852 -8.617 -15.758 1 92 152 VAL A CA 1
ATOM 1160 C C . VAL A 1 152 ? 13.359 -9.609 -14.711 1 92 152 VAL A C 1
ATOM 1162 O O . VAL A 1 152 ? 13.773 -10.719 -15.047 1 92 152 VAL A O 1
ATOM 1165 N N . MET A 1 153 ? 13.289 -9.211 -13.461 1 90.62 153 MET A N 1
ATOM 1166 C CA . MET A 1 153 ? 13.719 -10.109 -12.391 1 90.62 153 MET A CA 1
ATOM 1167 C C . MET A 1 153 ? 12.828 -11.344 -12.328 1 90.62 153 MET A C 1
ATOM 1169 O O . MET A 1 153 ? 13.312 -12.445 -12.062 1 90.62 153 MET A O 1
ATOM 1173 N N . ILE A 1 154 ? 11.602 -11.188 -12.562 1 91.31 154 ILE A N 1
ATOM 1174 C CA . ILE A 1 154 ? 10.664 -12.305 -12.602 1 91.31 154 ILE A CA 1
ATOM 1175 C C . ILE A 1 154 ? 10.992 -13.211 -13.789 1 91.31 154 ILE A C 1
ATOM 1177 O O . ILE A 1 154 ? 10.977 -14.438 -13.672 1 91.31 154 ILE A O 1
ATOM 1181 N N . ALA A 1 155 ? 11.312 -12.562 -14.867 1 92.69 155 ALA A N 1
ATOM 1182 C CA . ALA A 1 155 ? 11.719 -13.336 -16.047 1 92.69 155 ALA A CA 1
ATOM 1183 C C . ALA A 1 155 ? 12.953 -14.18 -15.75 1 92.69 155 ALA A C 1
ATOM 1185 O O . ALA A 1 155 ? 13.055 -15.32 -16.203 1 92.69 155 ALA A O 1
ATOM 1186 N N . ARG A 1 156 ? 13.82 -13.617 -15.094 1 89.88 156 ARG A N 1
ATOM 1187 C CA . ARG A 1 156 ? 15.016 -14.359 -14.703 1 89.88 156 ARG A CA 1
ATOM 1188 C C . ARG A 1 156 ? 14.641 -15.609 -13.906 1 89.88 156 ARG A C 1
ATOM 1190 O O . ARG A 1 156 ? 15.188 -16.688 -14.156 1 89.88 156 ARG A O 1
ATOM 1197 N N . ALA A 1 157 ? 13.758 -15.438 -12.992 1 88.38 157 ALA A N 1
ATOM 1198 C CA . ALA A 1 157 ? 13.297 -16.562 -12.195 1 88.38 157 ALA A CA 1
ATOM 1199 C C . ALA A 1 157 ? 12.609 -17.609 -13.062 1 88.38 157 ALA A C 1
ATOM 1201 O O . ALA A 1 157 ? 12.797 -18.812 -12.867 1 88.38 157 ALA A O 1
ATOM 1202 N N . LEU A 1 158 ? 11.883 -17.188 -14.023 1 90 158 LEU A N 1
ATOM 1203 C CA . LEU A 1 158 ? 11.164 -18.078 -14.914 1 90 158 LEU A CA 1
ATOM 1204 C C . LEU A 1 158 ? 12.141 -18.859 -15.797 1 90 158 LEU A C 1
ATOM 1206 O O . LEU A 1 158 ? 11.898 -20.031 -16.109 1 90 158 LEU A O 1
ATOM 1210 N N . ALA A 1 159 ? 13.172 -18.172 -16.156 1 90.06 159 ALA A N 1
ATOM 1211 C CA . ALA A 1 159 ? 14.172 -18.812 -17.016 1 90.06 159 ALA A CA 1
ATOM 1212 C C . ALA A 1 159 ? 14.828 -19.984 -16.312 1 90.06 159 ALA A C 1
ATOM 1214 O O . ALA A 1 159 ? 15.352 -20.906 -16.953 1 90.06 159 ALA A O 1
ATOM 1215 N N . GLN A 1 160 ? 14.805 -19.922 -15.086 1 88.69 160 GLN A N 1
ATOM 1216 C CA . GLN A 1 160 ? 15.359 -21.031 -14.32 1 88.69 160 GLN A CA 1
ATOM 1217 C C . GLN A 1 160 ? 14.484 -22.281 -14.445 1 88.69 160 GLN A C 1
ATOM 1219 O O . GLN A 1 160 ? 14.953 -23.391 -14.258 1 88.69 160 GLN A O 1
ATOM 1224 N N . ASP A 1 161 ? 13.195 -22.062 -14.711 1 88.69 161 ASP A N 1
ATOM 1225 C CA . ASP A 1 161 ? 12.234 -23.109 -15.016 1 88.69 161 ASP A CA 1
ATOM 1226 C C . ASP A 1 161 ? 12.125 -24.109 -13.859 1 88.69 161 ASP A C 1
ATOM 1228 O O . ASP A 1 161 ? 12.289 -25.312 -14.055 1 88.69 161 ASP A O 1
ATOM 1232 N N . THR A 1 162 ? 11.82 -23.625 -12.742 1 91.75 162 THR A N 1
ATOM 1233 C CA . THR A 1 162 ? 11.672 -24.438 -11.547 1 91.75 162 THR A CA 1
ATOM 1234 C C . THR A 1 162 ? 10.203 -24.594 -11.172 1 91.75 162 THR A C 1
ATOM 1236 O O . THR A 1 162 ? 9.391 -23.719 -11.484 1 91.75 162 THR A O 1
ATOM 1239 N N . PRO A 1 163 ? 9.914 -25.672 -10.539 1 92.81 163 PRO A N 1
ATOM 1240 C CA . PRO A 1 163 ? 8.523 -25.875 -10.125 1 92.81 163 PRO A CA 1
ATOM 1241 C C . PRO A 1 163 ? 8.102 -24.922 -9.016 1 92.81 163 PRO A C 1
ATOM 1243 O O . PRO A 1 163 ? 6.918 -24.594 -8.891 1 92.81 163 PRO A O 1
ATOM 1246 N N . LEU A 1 164 ? 9.008 -24.453 -8.188 1 95 164 LEU A N 1
ATOM 1247 C CA . LEU A 1 164 ? 8.727 -23.531 -7.098 1 95 164 LEU A CA 1
ATOM 1248 C C . LEU A 1 164 ? 9.406 -22.188 -7.336 1 95 164 LEU A C 1
ATOM 1250 O O . LEU A 1 164 ? 10.609 -22.125 -7.621 1 95 164 LEU A O 1
ATOM 1254 N N . VAL A 1 165 ? 8.594 -21.125 -7.258 1 94.69 165 VAL A N 1
ATOM 1255 C CA . VAL A 1 165 ? 9.117 -19.781 -7.402 1 94.69 165 VAL A CA 1
ATOM 1256 C C . VAL A 1 165 ? 8.828 -18.969 -6.137 1 94.69 165 VAL A C 1
ATOM 1258 O O . VAL A 1 165 ? 7.676 -18.859 -5.719 1 94.69 165 VAL A O 1
ATOM 1261 N N . LEU A 1 166 ? 9.883 -18.469 -5.504 1 95.94 166 LEU A N 1
ATOM 1262 C CA . LEU A 1 166 ? 9.797 -17.656 -4.301 1 95.94 166 LEU A CA 1
ATOM 1263 C C . LEU A 1 166 ? 10.258 -16.234 -4.578 1 95.94 166 LEU A C 1
ATOM 1265 O O . LEU A 1 166 ? 11.32 -16.016 -5.156 1 95.94 166 LEU A O 1
ATOM 1269 N N . LEU A 1 167 ? 9.406 -15.281 -4.246 1 95.06 167 LEU A N 1
ATOM 1270 C CA . LEU A 1 167 ? 9.766 -13.883 -4.449 1 95.06 167 LEU A CA 1
ATOM 1271 C C . LEU A 1 167 ? 9.664 -13.094 -3.145 1 95.06 167 LEU A C 1
ATOM 1273 O O . LEU A 1 167 ? 8.648 -13.156 -2.457 1 95.06 167 LEU A O 1
ATOM 1277 N N . ASP A 1 168 ? 10.68 -12.398 -2.816 1 93.81 168 ASP A N 1
ATOM 1278 C CA . ASP A 1 168 ? 10.711 -11.594 -1.599 1 93.81 168 ASP A CA 1
ATOM 1279 C C . ASP A 1 168 ? 10.352 -10.141 -1.888 1 93.81 168 ASP A C 1
ATOM 1281 O O . ASP A 1 168 ? 11.156 -9.391 -2.438 1 93.81 168 ASP A O 1
ATOM 1285 N N . GLU A 1 169 ? 9.188 -9.758 -1.557 1 92.5 169 GLU A N 1
ATOM 1286 C CA . GLU A 1 169 ? 8.625 -8.414 -1.677 1 92.5 169 GLU A CA 1
ATOM 1287 C C . GLU A 1 169 ? 8.797 -7.871 -3.092 1 92.5 169 GLU A C 1
ATOM 1289 O O . GLU A 1 169 ? 9.305 -6.762 -3.279 1 92.5 169 GLU A O 1
ATOM 1294 N N . PRO A 1 170 ? 8.234 -8.57 -4.039 1 91.94 170 PRO A N 1
ATOM 1295 C CA . PRO A 1 170 ? 8.422 -8.164 -5.438 1 91.94 170 PRO A CA 1
ATOM 1296 C C . PRO A 1 170 ? 7.68 -6.883 -5.785 1 91.94 170 PRO A C 1
ATOM 1298 O O . PRO A 1 170 ? 7.934 -6.281 -6.836 1 91.94 170 PRO A O 1
ATOM 1301 N N . THR A 1 171 ? 6.82 -6.488 -4.93 1 90.5 171 THR A N 1
ATOM 1302 C CA . THR A 1 171 ? 6.016 -5.32 -5.266 1 90.5 171 THR A CA 1
ATOM 1303 C C . THR A 1 171 ? 6.391 -4.133 -4.383 1 90.5 171 THR A C 1
ATOM 1305 O O . THR A 1 171 ? 5.734 -3.09 -4.422 1 90.5 171 THR A O 1
ATOM 1308 N N . ALA A 1 172 ? 7.484 -4.371 -3.674 1 84.38 172 ALA A N 1
ATOM 1309 C CA . ALA A 1 172 ? 7.926 -3.277 -2.809 1 84.38 172 ALA A CA 1
ATOM 1310 C C . ALA A 1 172 ? 8.289 -2.043 -3.625 1 84.38 172 ALA A C 1
ATOM 1312 O O . ALA A 1 172 ? 8.773 -2.158 -4.754 1 84.38 172 ALA A O 1
ATOM 1313 N N . PHE A 1 173 ? 7.941 -0.885 -3.322 1 80.19 173 PHE A N 1
ATOM 1314 C CA . PHE A 1 173 ? 8.336 0.415 -3.852 1 80.19 173 PHE A CA 1
ATOM 1315 C C . PHE A 1 173 ? 7.523 0.763 -5.094 1 80.19 173 PHE A C 1
ATOM 1317 O O . PHE A 1 173 ? 7.688 1.841 -5.668 1 80.19 173 PHE A O 1
ATOM 1324 N N . LEU A 1 174 ? 6.746 -0.287 -5.582 1 89.38 174 LEU A N 1
ATOM 1325 C CA . LEU A 1 174 ? 5.934 -0.033 -6.766 1 89.38 174 LEU A CA 1
ATOM 1326 C C . LEU A 1 174 ? 4.676 0.752 -6.402 1 89.38 174 LEU A C 1
ATOM 1328 O O . LEU A 1 174 ? 4.176 0.647 -5.281 1 89.38 174 LEU A O 1
ATOM 1332 N N . ASP A 1 175 ? 4.223 1.534 -7.348 1 91.31 175 ASP A N 1
ATOM 1333 C CA . ASP A 1 175 ? 2.934 2.191 -7.156 1 91.31 175 ASP A CA 1
ATOM 1334 C C . ASP A 1 175 ? 1.78 1.212 -7.359 1 91.31 175 ASP A C 1
ATOM 1336 O O . ASP A 1 175 ? 1.994 0.071 -7.777 1 91.31 175 ASP A O 1
ATOM 1340 N N . LEU A 1 176 ? 0.631 1.647 -7.082 1 91 176 LEU A N 1
ATOM 1341 C CA . LEU A 1 176 ? -0.525 0.762 -6.988 1 91 176 LEU A CA 1
ATOM 1342 C C . LEU A 1 176 ? -0.773 0.051 -8.312 1 91 176 LEU A C 1
ATOM 1344 O O . LEU A 1 176 ? -0.911 -1.174 -8.352 1 91 176 LEU A O 1
ATOM 1348 N N . PRO A 1 177 ? -0.801 0.729 -9.484 1 90.75 177 PRO A N 1
ATOM 1349 C CA . PRO A 1 177 ? -1.04 0.019 -10.742 1 90.75 177 PRO A CA 1
ATOM 1350 C C . PRO A 1 177 ? -0.002 -1.067 -11.016 1 90.75 177 PRO A C 1
ATOM 1352 O O . PRO A 1 177 ? -0.356 -2.178 -11.422 1 90.75 177 PRO A O 1
ATOM 1355 N N . ASN A 1 178 ? 1.192 -0.787 -10.742 1 91.06 178 ASN A N 1
ATOM 1356 C CA . ASN A 1 178 ? 2.256 -1.752 -10.992 1 91.06 178 ASN A CA 1
ATOM 1357 C C . ASN A 1 178 ? 2.189 -2.928 -10.023 1 91.06 178 ASN A C 1
ATOM 1359 O O . ASN A 1 178 ? 2.523 -4.055 -10.383 1 91.06 178 ASN A O 1
ATOM 1363 N N . ARG A 1 179 ? 1.806 -2.662 -8.828 1 93.19 179 ARG A N 1
ATOM 1364 C CA . ARG A 1 179 ? 1.639 -3.75 -7.867 1 93.19 179 ARG A CA 1
ATOM 1365 C C . ARG A 1 179 ? 0.612 -4.762 -8.359 1 93.19 179 ARG A C 1
ATOM 1367 O O . ARG A 1 179 ? 0.862 -5.969 -8.336 1 93.19 179 ARG A O 1
ATOM 1374 N N . TYR A 1 180 ? -0.482 -4.254 -8.844 1 92.81 180 TYR A N 1
ATOM 1375 C CA . TYR A 1 180 ? -1.518 -5.133 -9.367 1 92.81 180 TYR A CA 1
ATOM 1376 C C . TYR A 1 180 ? -1.023 -5.879 -10.602 1 92.81 180 TYR A C 1
ATOM 1378 O O . TYR A 1 180 ? -1.294 -7.07 -10.766 1 92.81 180 TYR A O 1
ATOM 1386 N N . GLN A 1 181 ? -0.306 -5.191 -11.422 1 91.62 181 GLN A N 1
ATOM 1387 C CA . GLN A 1 181 ? 0.186 -5.812 -12.648 1 91.62 181 GLN A CA 1
ATOM 1388 C C . GLN A 1 181 ? 1.154 -6.949 -12.336 1 91.62 181 GLN A C 1
ATOM 1390 O O . GLN A 1 181 ? 1.095 -8.008 -12.969 1 91.62 181 GLN A O 1
ATOM 1395 N N . ILE A 1 182 ? 1.993 -6.711 -11.406 1 93.69 182 ILE A N 1
ATOM 1396 C CA . ILE A 1 182 ? 2.951 -7.746 -11.023 1 93.69 182 ILE A CA 1
ATOM 1397 C C . ILE A 1 182 ? 2.215 -8.914 -10.375 1 93.69 182 ILE A C 1
ATOM 1399 O O . ILE A 1 182 ? 2.49 -10.078 -10.688 1 93.69 182 ILE A O 1
ATOM 1403 N N . ALA A 1 183 ? 1.278 -8.656 -9.492 1 94.81 183 ALA A N 1
ATOM 1404 C CA . ALA A 1 183 ? 0.505 -9.727 -8.859 1 94.81 183 ALA A CA 1
ATOM 1405 C C . ALA A 1 183 ? -0.272 -10.531 -9.898 1 94.81 183 ALA A C 1
ATOM 1407 O O . ALA A 1 183 ? -0.332 -11.758 -9.828 1 94.81 183 ALA A O 1
ATOM 1408 N N . LEU A 1 184 ? -0.816 -9.867 -10.867 1 93.12 184 LEU A N 1
ATOM 1409 C CA . LEU A 1 184 ? -1.535 -10.531 -11.945 1 93.12 184 LEU A CA 1
ATOM 1410 C C . LEU A 1 184 ? -0.595 -11.414 -12.766 1 93.12 184 LEU A C 1
ATOM 1412 O O . LEU A 1 184 ? -0.945 -12.547 -13.117 1 93.12 184 LEU A O 1
ATOM 1416 N N . LEU A 1 185 ? 0.495 -10.852 -13.023 1 93.69 185 LEU A N 1
ATOM 1417 C CA . LEU A 1 185 ? 1.501 -11.609 -13.758 1 93.69 185 LEU A CA 1
ATOM 1418 C C . LEU A 1 185 ? 1.876 -12.883 -13.016 1 93.69 185 LEU A C 1
ATOM 1420 O O . LEU A 1 185 ? 1.935 -13.961 -13.609 1 93.69 185 LEU A O 1
ATOM 1424 N N . LEU A 1 186 ? 2.107 -12.773 -11.758 1 95.69 186 LEU A N 1
ATOM 1425 C CA . LEU A 1 186 ? 2.465 -13.938 -10.945 1 95.69 186 LEU A CA 1
ATOM 1426 C C . LEU A 1 186 ? 1.33 -14.953 -10.93 1 95.69 186 LEU A C 1
ATOM 1428 O O . LEU A 1 186 ? 1.573 -16.156 -10.984 1 95.69 186 LEU A O 1
ATOM 1432 N N . ARG A 1 187 ? 0.166 -14.484 -10.828 1 95.44 187 ARG A N 1
ATOM 1433 C CA . ARG A 1 187 ? -0.999 -15.367 -10.844 1 95.44 187 ARG A CA 1
ATOM 1434 C C . ARG A 1 187 ? -1.079 -16.141 -12.156 1 95.44 187 ARG A C 1
ATOM 1436 O O . ARG A 1 187 ? -1.267 -17.359 -12.156 1 95.44 187 ARG A O 1
ATOM 1443 N N . GLU A 1 188 ? -0.947 -15.422 -13.203 1 92.88 188 GLU A N 1
ATOM 1444 C CA . GLU A 1 188 ? -0.976 -16.047 -14.523 1 92.88 188 GLU A CA 1
ATOM 1445 C C . GLU A 1 188 ? 0.136 -17.078 -14.672 1 92.88 188 GLU A C 1
ATOM 1447 O O . GLU A 1 188 ? -0.086 -18.172 -15.211 1 92.88 188 GLU A O 1
ATOM 1452 N N . LEU A 1 189 ? 1.223 -16.703 -14.203 1 92.5 189 LEU A N 1
ATOM 1453 C CA . LEU A 1 189 ? 2.354 -17.625 -14.266 1 92.5 189 LEU A CA 1
ATOM 1454 C C . LEU A 1 189 ? 2.059 -18.906 -13.5 1 92.5 189 LEU A C 1
ATOM 1456 O O . LEU A 1 189 ? 2.299 -20 -14.008 1 92.5 189 LEU A O 1
ATOM 1460 N N . ALA A 1 190 ? 1.535 -18.828 -12.344 1 94.69 190 ALA A N 1
ATOM 1461 C CA . ALA A 1 190 ? 1.21 -20 -11.531 1 94.69 190 ALA A CA 1
ATOM 1462 C C . ALA A 1 190 ? 0.171 -20.875 -12.227 1 94.69 190 ALA A C 1
ATOM 1464 O O . ALA A 1 190 ? 0.382 -22.078 -12.406 1 94.69 190 ALA A O 1
ATOM 1465 N N . HIS A 1 191 ? -0.84 -20.281 -12.711 1 93.06 191 HIS A N 1
ATOM 1466 C CA . HIS A 1 191 ? -1.972 -21.016 -13.273 1 93.06 191 HIS A CA 1
ATOM 1467 C C . HIS A 1 191 ? -1.624 -21.609 -14.633 1 93.06 191 HIS A C 1
ATOM 1469 O O . HIS A 1 191 ? -1.999 -22.734 -14.938 1 93.06 191 HIS A O 1
ATOM 1475 N N . ASP A 1 192 ? -0.869 -20.875 -15.414 1 90.69 192 ASP A N 1
ATOM 1476 C CA . ASP A 1 192 ? -0.576 -21.312 -16.781 1 90.69 192 ASP A CA 1
ATOM 1477 C C . ASP A 1 192 ? 0.504 -22.391 -16.797 1 90.69 192 ASP A C 1
ATOM 1479 O O . ASP A 1 192 ? 0.468 -23.297 -17.625 1 90.69 192 ASP A O 1
ATOM 1483 N N . THR A 1 193 ? 1.439 -22.25 -15.883 1 89.81 193 THR A N 1
ATOM 1484 C CA . THR A 1 193 ? 2.586 -23.156 -15.953 1 89.81 193 THR A CA 1
ATOM 1485 C C . THR A 1 193 ? 2.451 -24.281 -14.945 1 89.81 193 THR A C 1
ATOM 1487 O O . THR A 1 193 ? 3.191 -25.266 -15.008 1 89.81 193 THR A O 1
ATOM 1490 N N . GLY A 1 194 ? 1.537 -24.078 -14.008 1 92.25 194 GLY A N 1
ATOM 1491 C CA . GLY A 1 194 ? 1.368 -25.094 -12.977 1 92.25 194 GLY A CA 1
ATOM 1492 C C . GLY A 1 194 ? 2.391 -24.984 -11.859 1 92.25 194 GLY A C 1
ATOM 1493 O O . GLY A 1 194 ? 2.441 -25.844 -10.977 1 92.25 194 GLY A O 1
ATOM 1494 N N . LYS A 1 195 ? 3.203 -23.969 -11.891 1 92.25 195 LYS A N 1
ATOM 1495 C CA . LYS A 1 195 ? 4.223 -23.75 -10.867 1 92.25 195 LYS A CA 1
ATOM 1496 C C . LYS A 1 195 ? 3.6 -23.25 -9.57 1 92.25 195 LYS A C 1
ATOM 1498 O O . LYS A 1 195 ? 2.582 -22.547 -9.594 1 92.25 195 LYS A O 1
ATOM 1503 N N . SER A 1 196 ? 4.215 -23.656 -8.438 1 95.06 196 SER A N 1
ATOM 1504 C CA . SER A 1 196 ? 3.865 -23.047 -7.16 1 95.06 196 SER A CA 1
ATOM 1505 C C . SER A 1 196 ? 4.605 -21.734 -6.953 1 95.06 196 SER A C 1
ATOM 1507 O O . SER A 1 196 ? 5.836 -21.688 -7 1 95.06 196 SER A O 1
ATOM 1509 N N . VAL A 1 197 ? 3.859 -20.672 -6.777 1 95.88 197 VAL A N 1
ATOM 1510 C CA . VAL A 1 197 ? 4.465 -19.359 -6.605 1 95.88 197 VAL A CA 1
ATOM 1511 C C . VAL A 1 197 ? 4.121 -18.812 -5.227 1 95.88 197 VAL A C 1
ATOM 1513 O O . VAL A 1 197 ? 2.945 -18.75 -4.848 1 95.88 197 VAL A O 1
ATOM 1516 N N . VAL A 1 198 ? 5.133 -18.438 -4.441 1 96.94 198 VAL A N 1
ATOM 1517 C CA . VAL A 1 198 ? 4.977 -17.797 -3.135 1 96.94 198 VAL A CA 1
ATOM 1518 C C . VAL A 1 198 ? 5.719 -16.469 -3.117 1 96.94 198 VAL A C 1
ATOM 1520 O O . VAL A 1 198 ? 6.898 -16.406 -3.459 1 96.94 198 VAL A O 1
ATOM 1523 N N . TYR A 1 199 ? 5.004 -15.43 -2.797 1 96.62 199 TYR A N 1
ATOM 1524 C CA . TYR A 1 199 ? 5.707 -14.156 -2.658 1 96.62 199 TYR A CA 1
ATOM 1525 C C . TYR A 1 199 ? 5.32 -13.453 -1.362 1 96.62 199 TYR A C 1
ATOM 1527 O O . TYR A 1 199 ? 4.184 -13.578 -0.898 1 96.62 199 TYR A O 1
ATOM 1535 N N . SER A 1 200 ? 6.273 -12.797 -0.816 1 96.19 200 SER A N 1
ATOM 1536 C CA . SER A 1 200 ? 6.004 -12.008 0.387 1 96.19 200 SER A CA 1
ATOM 1537 C C . SER A 1 200 ? 5.512 -10.609 0.037 1 96.19 200 SER A C 1
ATOM 1539 O O . SER A 1 200 ? 5.871 -10.062 -1.006 1 96.19 200 SER A O 1
ATOM 1541 N N . SER A 1 201 ? 4.699 -10.094 0.882 1 93.88 201 SER A N 1
ATOM 1542 C CA . SER A 1 201 ? 4.172 -8.75 0.688 1 93.88 201 SER A CA 1
ATOM 1543 C C . SER A 1 201 ? 3.551 -8.203 1.971 1 93.88 201 SER A C 1
ATOM 1545 O O . SER A 1 201 ? 3.229 -8.969 2.883 1 93.88 201 SER A O 1
ATOM 1547 N N . HIS A 1 202 ? 3.469 -6.949 2.025 1 90.88 202 HIS A N 1
ATOM 1548 C CA . HIS A 1 202 ? 2.676 -6.324 3.078 1 90.88 202 HIS A CA 1
ATOM 1549 C C . HIS A 1 202 ? 1.408 -5.695 2.514 1 90.88 202 HIS A C 1
ATOM 1551 O O . HIS A 1 202 ? 0.662 -5.031 3.238 1 90.88 202 HIS A O 1
ATOM 1557 N N . ASP A 1 203 ? 1.117 -5.969 1.257 1 90.75 203 ASP A N 1
ATOM 1558 C CA . ASP A 1 203 ? -0.053 -5.406 0.589 1 90.75 203 ASP A CA 1
ATOM 1559 C C . ASP A 1 203 ? -1.236 -6.367 0.65 1 90.75 203 ASP A C 1
ATOM 1561 O O . ASP A 1 203 ? -1.424 -7.188 -0.251 1 90.75 203 ASP A O 1
ATOM 1565 N N . LEU A 1 204 ? -2.082 -6.141 1.519 1 92.25 204 LEU A N 1
ATOM 1566 C CA . LEU A 1 204 ? -3.223 -7.02 1.749 1 92.25 204 LEU A CA 1
ATOM 1567 C C . LEU A 1 204 ? -4.254 -6.875 0.634 1 92.25 204 LEU A C 1
ATOM 1569 O O . LEU A 1 204 ? -4.859 -7.863 0.211 1 92.25 204 LEU A O 1
ATOM 1573 N N . SER A 1 205 ? -4.406 -5.715 0.136 1 90.44 205 SER A N 1
ATOM 1574 C CA . SER A 1 205 ? -5.477 -5.434 -0.815 1 90.44 205 SER A CA 1
ATOM 1575 C C . SER A 1 205 ? -5.285 -6.223 -2.107 1 90.44 205 SER A C 1
ATOM 1577 O O . SER A 1 205 ? -6.215 -6.875 -2.584 1 90.44 205 SER A O 1
ATOM 1579 N N . THR A 1 206 ? -4.117 -6.227 -2.613 1 93.12 206 THR A N 1
ATOM 1580 C CA . THR A 1 206 ? -3.838 -6.953 -3.846 1 93.12 206 THR A CA 1
ATOM 1581 C C . THR A 1 206 ? -3.889 -8.461 -3.609 1 93.12 206 THR A C 1
ATOM 1583 O O . THR A 1 206 ? -4.418 -9.211 -4.438 1 93.12 206 THR A O 1
ATOM 1586 N N . ALA A 1 207 ? -3.4 -8.852 -2.467 1 95.75 207 ALA A N 1
ATOM 1587 C CA . ALA A 1 207 ? -3.322 -10.281 -2.164 1 95.75 207 ALA A CA 1
ATOM 1588 C C . ALA A 1 207 ? -4.715 -10.898 -2.055 1 95.75 207 ALA A C 1
ATOM 1590 O O . ALA A 1 207 ? -4.969 -11.977 -2.596 1 95.75 207 ALA A O 1
ATOM 1591 N N . VAL A 1 208 ? -5.613 -10.219 -1.429 1 94.81 208 VAL A N 1
ATOM 1592 C CA . VAL A 1 208 ? -6.961 -10.734 -1.2 1 94.81 208 VAL A CA 1
ATOM 1593 C C . VAL A 1 208 ? -7.691 -10.875 -2.533 1 94.81 208 VAL A C 1
ATOM 1595 O O . VAL A 1 208 ? -8.492 -11.797 -2.715 1 94.81 208 VAL A O 1
ATOM 1598 N N . GLN A 1 209 ? -7.363 -10.062 -3.457 1 93.38 209 GLN A N 1
ATOM 1599 C CA . GLN A 1 209 ? -8.094 -10.039 -4.719 1 93.38 209 GLN A CA 1
ATOM 1600 C C . GLN A 1 209 ? -7.5 -11.031 -5.719 1 93.38 209 GLN A C 1
ATOM 1602 O O . GLN A 1 209 ? -8.211 -11.539 -6.59 1 93.38 209 GLN A O 1
ATOM 1607 N N . LEU A 1 210 ? -6.219 -11.344 -5.496 1 95.12 210 LEU A N 1
ATOM 1608 C CA . LEU A 1 210 ? -5.578 -12 -6.633 1 95.12 210 LEU A CA 1
ATOM 1609 C C . LEU A 1 210 ? -5.012 -13.359 -6.23 1 95.12 210 LEU A C 1
ATOM 1611 O O . LEU A 1 210 ? -4.836 -14.234 -7.078 1 95.12 210 LEU A O 1
ATOM 1615 N N . CYS A 1 211 ? -4.707 -13.562 -4.992 1 96.81 211 CYS A N 1
ATOM 1616 C CA . CYS A 1 211 ? -4 -14.781 -4.594 1 96.81 211 CYS A CA 1
ATOM 1617 C C . CYS A 1 211 ? -4.98 -15.898 -4.273 1 96.81 211 CYS A C 1
ATOM 1619 O O . CYS A 1 211 ? -6.09 -15.648 -3.801 1 96.81 211 CYS A O 1
ATOM 1621 N N . ASP A 1 212 ? -4.559 -17.109 -4.496 1 96.69 212 ASP A N 1
ATOM 1622 C CA . ASP A 1 212 ? -5.367 -18.297 -4.203 1 96.69 212 ASP A CA 1
ATOM 1623 C C . ASP A 1 212 ? -5.336 -18.625 -2.713 1 96.69 212 ASP A C 1
ATOM 1625 O O . ASP A 1 212 ? -6.324 -19.109 -2.156 1 96.69 212 ASP A O 1
ATOM 1629 N N . ALA A 1 213 ? -4.227 -18.359 -2.182 1 96.62 213 ALA A N 1
ATOM 1630 C CA . ALA A 1 213 ? -4.023 -18.641 -0.761 1 96.62 213 ALA A CA 1
ATOM 1631 C C . ALA A 1 213 ? -3.199 -17.531 -0.105 1 96.62 213 ALA A C 1
ATOM 1633 O O . ALA A 1 213 ? -2.393 -16.875 -0.767 1 96.62 213 ALA A O 1
ATOM 1634 N N . LEU A 1 214 ? -3.432 -17.359 1.186 1 96.94 214 LEU A N 1
ATOM 1635 C CA . LEU A 1 214 ? -2.674 -16.438 2.014 1 96.94 214 LEU A CA 1
ATOM 1636 C C . LEU A 1 214 ? -2.021 -17.156 3.188 1 96.94 214 LEU A C 1
ATOM 1638 O O . LEU A 1 214 ? -2.633 -18.047 3.795 1 96.94 214 LEU A O 1
ATOM 1642 N N . TRP A 1 215 ? -0.778 -16.859 3.402 1 96.88 215 TRP A N 1
ATOM 1643 C CA . TRP A 1 215 ? -0.078 -17.125 4.656 1 96.88 215 TRP A CA 1
ATOM 1644 C C . TRP A 1 215 ? 0.136 -15.844 5.441 1 96.88 215 TRP A C 1
ATOM 1646 O O . TRP A 1 215 ? 0.977 -15.016 5.078 1 96.88 215 TRP A O 1
ATOM 1656 N N . VAL A 1 216 ? -0.596 -15.711 6.504 1 95.88 216 VAL A N 1
ATOM 1657 C CA . VAL A 1 216 ? -0.524 -14.477 7.277 1 95.88 216 VAL A CA 1
ATOM 1658 C C . VAL A 1 216 ? 0.295 -14.711 8.547 1 95.88 216 VAL A C 1
ATOM 1660 O O . VAL A 1 216 ? -0.163 -15.383 9.477 1 95.88 216 VAL A O 1
ATOM 1663 N N . MET A 1 217 ? 1.38 -14.094 8.586 1 94.06 217 MET A N 1
ATOM 1664 C CA . MET A 1 217 ? 2.303 -14.266 9.703 1 94.06 217 MET A CA 1
ATOM 1665 C C . MET A 1 217 ? 2.092 -13.18 10.75 1 94.06 217 MET A C 1
ATOM 1667 O O . MET A 1 217 ? 2.094 -11.984 10.43 1 94.06 217 MET A O 1
ATOM 1671 N N . THR A 1 218 ? 1.874 -13.594 11.969 1 90.75 218 THR A N 1
ATOM 1672 C CA . THR A 1 218 ? 1.826 -12.742 13.156 1 90.75 218 THR A CA 1
ATOM 1673 C C . THR A 1 218 ? 2.76 -13.273 14.234 1 90.75 218 THR A C 1
ATOM 1675 O O . THR A 1 218 ? 3.283 -14.383 14.125 1 90.75 218 THR A O 1
ATOM 1678 N N . PRO A 1 219 ? 3.059 -12.477 15.273 1 83.19 219 PRO A N 1
ATOM 1679 C CA . PRO A 1 219 ? 3.902 -12.977 16.359 1 83.19 219 PRO A CA 1
ATOM 1680 C C . PRO A 1 219 ? 3.344 -14.242 17.016 1 83.19 219 PRO A C 1
ATOM 1682 O O . PRO A 1 219 ? 4.098 -15.023 17.594 1 83.19 219 PRO A O 1
ATOM 1685 N N . GLU A 1 220 ? 2.074 -14.461 16.875 1 84.31 220 GLU A N 1
ATOM 1686 C CA . GLU A 1 220 ? 1.423 -15.586 17.547 1 84.31 220 GLU A CA 1
ATOM 1687 C C . GLU A 1 220 ? 1.43 -16.828 16.656 1 84.31 220 GLU A C 1
ATOM 1689 O O . GLU A 1 220 ? 1.198 -17.938 17.125 1 84.31 220 GLU A O 1
ATOM 1694 N N . GLY A 1 221 ? 1.698 -16.625 15.414 1 87.44 221 GLY A N 1
ATOM 1695 C CA . GLY A 1 221 ? 1.694 -17.75 14.5 1 87.44 221 GLY A CA 1
ATOM 1696 C C . GLY A 1 221 ? 1.358 -17.359 13.07 1 87.44 221 GLY A C 1
ATOM 1697 O O . GLY A 1 221 ? 1.61 -16.219 12.664 1 87.44 221 GLY A O 1
ATOM 1698 N N . VAL A 1 222 ? 0.972 -18.406 12.266 1 92.75 222 VAL A N 1
ATOM 1699 C CA . VAL A 1 222 ? 0.639 -18.172 10.859 1 92.75 222 VAL A CA 1
ATOM 1700 C C . VAL A 1 222 ? -0.761 -18.703 10.57 1 92.75 222 VAL A C 1
ATOM 1702 O O . VAL A 1 222 ? -1.085 -19.844 10.914 1 92.75 222 VAL A O 1
ATOM 1705 N N . ALA A 1 223 ? -1.621 -17.906 10.07 1 94.06 223 ALA A N 1
ATOM 1706 C CA . ALA A 1 223 ? -2.908 -18.328 9.523 1 94.06 223 ALA A CA 1
ATOM 1707 C C . ALA A 1 223 ? -2.82 -18.547 8.016 1 94.06 223 ALA A C 1
ATOM 1709 O O . ALA A 1 223 ? -2.23 -17.75 7.297 1 94.06 223 ALA A O 1
ATOM 1710 N N . ALA A 1 224 ? -3.32 -19.734 7.602 1 95.56 224 ALA A N 1
ATOM 1711 C CA . ALA A 1 224 ? -3.227 -20.078 6.188 1 95.56 224 ALA A CA 1
ATOM 1712 C C . ALA A 1 224 ? -4.59 -20.453 5.621 1 95.56 224 ALA A C 1
ATOM 1714 O O . ALA A 1 224 ? -5.391 -21.109 6.301 1 95.56 224 ALA A O 1
ATOM 1715 N N . GLY A 1 225 ? -4.891 -20.031 4.398 1 95.5 225 GLY A N 1
ATOM 1716 C CA . GLY A 1 225 ? -6.125 -20.391 3.713 1 95.5 225 GLY A CA 1
ATOM 1717 C C . GLY A 1 225 ? -6.473 -19.438 2.582 1 95.5 225 GLY A C 1
ATOM 1718 O O . GLY A 1 225 ? -5.703 -18.531 2.271 1 95.5 225 GLY A O 1
ATOM 1719 N N . ALA A 1 226 ? -7.559 -19.766 1.912 1 96.38 226 ALA A N 1
ATOM 1720 C CA . ALA A 1 226 ? -8.07 -18.828 0.909 1 96.38 226 ALA A CA 1
ATOM 1721 C C . ALA A 1 226 ? -8.445 -17.5 1.543 1 96.38 226 ALA A C 1
ATOM 1723 O O . ALA A 1 226 ? -8.812 -17.438 2.719 1 96.38 226 ALA A O 1
ATOM 1724 N N . PRO A 1 227 ? -8.336 -16.406 0.781 1 96.5 227 PRO A N 1
ATOM 1725 C CA . PRO A 1 227 ? -8.672 -15.094 1.339 1 96.5 227 PRO A CA 1
ATOM 1726 C C . PRO A 1 227 ? -10.047 -15.078 2.002 1 96.5 227 PRO A C 1
ATOM 1728 O O . PRO A 1 227 ? -10.188 -14.594 3.127 1 96.5 227 PRO A O 1
ATOM 1731 N N . GLU A 1 228 ? -11.016 -15.703 1.352 1 95.94 228 GLU A N 1
ATOM 1732 C CA . GLU A 1 228 ? -12.391 -15.664 1.857 1 95.94 228 GLU A CA 1
ATOM 1733 C C . GLU A 1 228 ? -12.523 -16.469 3.145 1 95.94 228 GLU A C 1
ATOM 1735 O O . GLU A 1 228 ? -13.273 -16.078 4.047 1 95.94 228 GLU A O 1
ATOM 1740 N N . ASP A 1 229 ? -11.812 -17.547 3.23 1 96.12 229 ASP A N 1
ATOM 1741 C CA . ASP A 1 229 ? -11.844 -18.359 4.453 1 96.12 229 ASP A CA 1
ATOM 1742 C C . ASP A 1 229 ? -11.258 -17.578 5.629 1 96.12 229 ASP A C 1
ATOM 1744 O O . ASP A 1 229 ? -11.812 -17.594 6.73 1 96.12 229 ASP A O 1
ATOM 1748 N N . LEU A 1 230 ? -10.188 -16.922 5.367 1 95.75 230 LEU A N 1
ATOM 1749 C CA . LEU A 1 230 ? -9.523 -16.156 6.418 1 95.75 230 LEU A CA 1
ATOM 1750 C C . LEU A 1 230 ? -10.352 -14.938 6.805 1 95.75 230 LEU A C 1
ATOM 1752 O O . LEU A 1 230 ? -10.375 -14.547 7.973 1 95.75 230 LEU A O 1
ATOM 1756 N N . LEU A 1 231 ? -10.969 -14.328 5.82 1 94.56 231 LEU A N 1
ATOM 1757 C CA . LEU A 1 231 ? -11.859 -13.211 6.109 1 94.56 231 LEU A CA 1
ATOM 1758 C C . LEU A 1 231 ? -13.039 -13.664 6.965 1 94.56 231 LEU A C 1
ATOM 1760 O O . LEU A 1 231 ? -13.391 -13.008 7.945 1 94.56 231 LEU A O 1
ATOM 1764 N N . ARG A 1 232 ? -13.594 -14.766 6.645 1 92.94 232 ARG A N 1
ATOM 1765 C CA . ARG A 1 232 ? -14.75 -15.305 7.352 1 92.94 232 ARG A CA 1
ATOM 1766 C C . ARG A 1 232 ? -14.414 -15.625 8.797 1 92.94 232 ARG A C 1
ATOM 1768 O O . ARG A 1 232 ? -15.188 -15.328 9.711 1 92.94 232 ARG A O 1
ATOM 1775 N N . SER A 1 233 ? -13.305 -16.219 9.023 1 93.31 233 SER A N 1
ATOM 1776 C CA . SER A 1 233 ? -12.898 -16.641 10.367 1 93.31 233 SER A CA 1
ATOM 1777 C C . SER A 1 233 ? -12.422 -15.461 11.195 1 93.31 233 SER A C 1
ATOM 1779 O O . SER A 1 233 ? -12.289 -15.562 12.414 1 93.31 233 SER A O 1
ATOM 1781 N N . GLY A 1 234 ? -12.102 -14.312 10.539 1 92.19 234 GLY A N 1
ATOM 1782 C CA . GLY A 1 234 ? -11.594 -13.141 11.234 1 92.19 234 GLY A CA 1
ATOM 1783 C C . GLY A 1 234 ? -10.102 -13.219 11.516 1 92.19 234 GLY A C 1
ATOM 1784 O O . GLY A 1 234 ? -9.539 -12.328 12.148 1 92.19 234 GLY A O 1
ATOM 1785 N N . ARG A 1 235 ? -9.406 -14.203 11.016 1 91.88 235 ARG A N 1
ATOM 1786 C CA . ARG A 1 235 ? -8 -14.43 11.328 1 91.88 235 ARG A CA 1
ATOM 1787 C C . ARG A 1 235 ? -7.117 -13.367 10.68 1 91.88 235 ARG A C 1
ATOM 1789 O O . ARG A 1 235 ? -5.992 -13.141 11.125 1 91.88 235 ARG A O 1
ATOM 1796 N N . LEU A 1 236 ? -7.582 -12.727 9.609 1 92.56 236 LEU A N 1
ATOM 1797 C CA . LEU A 1 236 ? -6.816 -11.664 8.969 1 92.56 236 LEU A CA 1
ATOM 1798 C C . LEU A 1 236 ? -6.703 -10.445 9.891 1 92.56 236 LEU A C 1
ATOM 1800 O O . LEU A 1 236 ? -5.754 -9.664 9.773 1 92.56 236 LEU A O 1
ATOM 1804 N N . ASN A 1 237 ? -7.617 -10.312 10.828 1 89.69 237 ASN A N 1
ATOM 1805 C CA . ASN A 1 237 ? -7.645 -9.156 11.719 1 89.69 237 ASN A CA 1
ATOM 1806 C C . ASN A 1 237 ? -6.449 -9.148 12.664 1 89.69 237 ASN A C 1
ATOM 1808 O O . ASN A 1 237 ? -6.078 -8.094 13.195 1 89.69 237 ASN A O 1
ATOM 1812 N N . ALA A 1 238 ? -5.852 -10.289 12.883 1 87.69 238 ALA A N 1
ATOM 1813 C CA . ALA A 1 238 ? -4.715 -10.398 13.789 1 87.69 238 ALA A CA 1
ATOM 1814 C C . ALA A 1 238 ? -3.557 -9.516 13.336 1 87.69 238 ALA A C 1
ATOM 1816 O O . ALA A 1 238 ? -2.748 -9.07 14.148 1 87.69 238 ALA A O 1
ATOM 1817 N N . MET A 1 239 ? -3.471 -9.25 12.055 1 88.88 239 MET A N 1
ATOM 1818 C CA . MET A 1 239 ? -2.42 -8.406 11.5 1 88.88 239 MET A CA 1
ATOM 1819 C C . MET A 1 239 ? -2.539 -6.977 12.023 1 88.88 239 MET A C 1
ATOM 1821 O O . MET A 1 239 ? -1.577 -6.207 11.961 1 88.88 239 MET A O 1
ATOM 1825 N N . PHE A 1 240 ? -3.746 -6.664 12.5 1 89.81 240 PHE A N 1
ATOM 1826 C CA . PHE A 1 240 ? -4.012 -5.285 12.883 1 89.81 240 PHE A CA 1
ATOM 1827 C C . PHE A 1 240 ? -4.219 -5.172 14.391 1 89.81 240 PHE A C 1
ATOM 1829 O O . PHE A 1 240 ? -4.73 -4.16 14.875 1 89.81 240 PHE A O 1
ATOM 1836 N N . ASP A 1 241 ? -3.889 -6.168 15.023 1 87.12 241 ASP A N 1
ATOM 1837 C CA . ASP A 1 241 ? -4.039 -6.121 16.469 1 87.12 241 ASP A CA 1
ATOM 1838 C C . ASP A 1 241 ? -3.307 -4.918 17.062 1 87.12 241 ASP A C 1
ATOM 1840 O O . ASP A 1 241 ? -2.188 -4.605 16.656 1 87.12 241 ASP A O 1
ATOM 1844 N N . GLY A 1 242 ? -3.979 -4.242 18.016 1 85.5 242 GLY A N 1
ATOM 1845 C CA . GLY A 1 242 ? -3.377 -3.09 18.672 1 85.5 242 GLY A CA 1
ATOM 1846 C C . GLY A 1 242 ? -3.51 -1.812 17.859 1 85.5 242 GLY A C 1
ATOM 1847 O O . GLY A 1 242 ? -2.885 -0.799 18.188 1 85.5 242 GLY A O 1
ATOM 1848 N N . THR A 1 243 ? -4.227 -1.902 16.766 1 87.69 243 THR A N 1
ATOM 1849 C CA . THR A 1 243 ? -4.461 -0.73 15.938 1 87.69 243 THR A CA 1
ATOM 1850 C C . THR A 1 243 ? -5.953 -0.472 15.773 1 87.69 243 THR A C 1
ATOM 1852 O O . THR A 1 243 ? -6.773 -1.36 16.016 1 87.69 243 THR A O 1
ATOM 1855 N N . PRO A 1 244 ? -6.297 0.713 15.445 1 87 244 PRO A N 1
ATOM 1856 C CA . PRO A 1 244 ? -7.715 1.01 15.234 1 87 244 PRO A CA 1
ATOM 1857 C C . PRO A 1 244 ? -8.203 0.629 13.836 1 87 244 PRO A C 1
ATOM 1859 O O . PRO A 1 244 ? -9.086 1.29 13.289 1 87 244 PRO A O 1
ATOM 1862 N N . LEU A 1 245 ? -7.578 -0.338 13.266 1 90.75 245 LEU A N 1
ATOM 1863 C CA . LEU A 1 245 ? -7.938 -0.765 11.922 1 90.75 245 LEU A CA 1
ATOM 1864 C C . LEU A 1 245 ? -8.805 -2.016 11.961 1 90.75 245 LEU A C 1
ATOM 1866 O O . LEU A 1 245 ? -8.617 -2.881 12.82 1 90.75 245 LEU A O 1
ATOM 1870 N N . THR A 1 246 ? -9.727 -2.092 11.031 1 88.69 246 THR A N 1
ATOM 1871 C CA . THR A 1 246 ? -10.578 -3.264 10.859 1 88.69 246 THR A CA 1
ATOM 1872 C C . THR A 1 246 ? -10.727 -3.615 9.383 1 88.69 246 THR A C 1
ATOM 1874 O O . THR A 1 246 ? -10.336 -2.834 8.508 1 88.69 246 THR A O 1
ATOM 1877 N N . LEU A 1 247 ? -11.188 -4.832 9.211 1 90.94 247 LEU A N 1
ATOM 1878 C CA . LEU A 1 247 ? -11.414 -5.293 7.84 1 90.94 247 LEU A CA 1
ATOM 1879 C C . LEU A 1 247 ? -12.898 -5.418 7.543 1 90.94 247 LEU A C 1
ATOM 1881 O O . LEU A 1 247 ? -13.664 -5.906 8.375 1 90.94 247 LEU A O 1
ATOM 1885 N N . THR A 1 248 ? -13.305 -4.93 6.375 1 87.5 248 THR A N 1
ATOM 1886 C CA . THR A 1 248 ? -14.656 -5.184 5.883 1 87.5 248 THR A CA 1
ATOM 1887 C C . THR A 1 248 ? -14.781 -6.617 5.375 1 87.5 248 THR A C 1
ATOM 1889 O O . THR A 1 248 ? -13.781 -7.305 5.18 1 87.5 248 THR A O 1
ATOM 1892 N N . PRO A 1 249 ? -15.961 -7.086 5.109 1 83.5 249 PRO A N 1
ATOM 1893 C CA . PRO A 1 249 ? -16.141 -8.438 4.578 1 83.5 249 PRO A CA 1
ATOM 1894 C C . PRO A 1 249 ? -15.477 -8.633 3.221 1 83.5 249 PRO A C 1
ATOM 1896 O O . PRO A 1 249 ? -15.141 -9.758 2.852 1 83.5 249 PRO A O 1
ATOM 1899 N N . GLU A 1 250 ? -15.258 -7.516 2.551 1 84.69 250 GLU A N 1
ATOM 1900 C CA . GLU A 1 250 ? -14.648 -7.582 1.228 1 84.69 250 GLU A CA 1
ATOM 1901 C C . GLU A 1 250 ? -13.125 -7.531 1.32 1 84.69 250 GLU A C 1
ATOM 1903 O O . GLU A 1 250 ? -12.438 -7.59 0.301 1 84.69 250 GLU A O 1
ATOM 1908 N N . GLY A 1 251 ? -12.617 -7.375 2.537 1 87.94 251 GLY A N 1
ATOM 1909 C CA . GLY A 1 251 ? -11.18 -7.375 2.707 1 87.94 251 GLY A CA 1
ATOM 1910 C C . GLY A 1 251 ? -10.562 -5.996 2.598 1 87.94 251 GLY A C 1
ATOM 1911 O O . GLY A 1 251 ? -9.367 -5.859 2.324 1 87.94 251 GLY A O 1
ATOM 1912 N N . THR A 1 252 ? -11.406 -4.988 2.764 1 88.94 252 THR A N 1
ATOM 1913 C CA . THR A 1 252 ? -10.922 -3.613 2.729 1 88.94 252 THR A CA 1
ATOM 1914 C C . THR A 1 252 ? -10.602 -3.115 4.133 1 88.94 252 THR A C 1
ATOM 1916 O O . THR A 1 252 ? -11.383 -3.33 5.066 1 88.94 252 THR A O 1
ATOM 1919 N N . VAL A 1 253 ? -9.438 -2.469 4.227 1 90.56 253 VAL A N 1
ATOM 1920 C CA . VAL A 1 253 ? -9.016 -1.96 5.527 1 90.56 253 VAL A CA 1
ATOM 1921 C C . VAL A 1 253 ? -9.68 -0.609 5.793 1 90.56 253 VAL A C 1
ATOM 1923 O O . VAL A 1 253 ? -9.672 0.272 4.93 1 90.56 253 VAL A O 1
ATOM 1926 N N . ARG A 1 254 ? -10.234 -0.434 7.004 1 87.5 254 ARG A N 1
ATOM 1927 C CA . ARG A 1 254 ? -10.875 0.812 7.41 1 87.5 254 ARG A CA 1
ATOM 1928 C C . ARG A 1 254 ? -10.461 1.206 8.82 1 87.5 254 ARG A C 1
ATOM 1930 O O . ARG A 1 254 ? -10.133 0.345 9.641 1 87.5 254 ARG A O 1
ATOM 1937 N N . LEU A 1 255 ? -10.445 2.494 9.039 1 85.75 255 LEU A N 1
ATOM 1938 C CA . LEU A 1 255 ? -10.195 3.01 10.383 1 85.75 255 LEU A CA 1
ATOM 1939 C C . LEU A 1 255 ? -11.438 2.893 11.25 1 85.75 255 LEU A C 1
ATOM 1941 O O . LEU A 1 255 ? -12.531 3.279 10.828 1 85.75 255 LEU A O 1
ATOM 1945 N N . GLU A 1 256 ? -11.227 2.201 12.383 1 77.25 256 GLU A N 1
ATOM 1946 C CA . GLU A 1 256 ? -12.305 2.137 13.359 1 77.25 256 GLU A CA 1
ATOM 1947 C C . GLU A 1 256 ? -12.227 3.307 14.344 1 77.25 256 GLU A C 1
ATOM 1949 O O . GLU A 1 256 ? -11.406 3.301 15.258 1 77.25 256 GLU A O 1
ATOM 1954 N N . GLN A 1 257 ? -12.508 4.402 14.062 1 66.06 257 GLN A N 1
ATOM 1955 C CA . GLN A 1 257 ? -12.414 5.492 15.023 1 66.06 257 GLN A CA 1
ATOM 1956 C C . GLN A 1 257 ? -13.617 5.508 15.961 1 66.06 257 GLN A C 1
ATOM 1958 O O . GLN A 1 257 ? -14.734 5.195 15.547 1 66.06 257 GLN A O 1
ATOM 1963 N N . GLU A 1 258 ? -13.297 5.328 17.25 1 63.62 258 GLU A N 1
ATOM 1964 C CA . GLU A 1 258 ? -14.359 5.551 18.234 1 63.62 258 GLU A CA 1
ATOM 1965 C C . GLU A 1 258 ? -15.18 6.793 17.891 1 63.62 258 GLU A C 1
ATOM 1967 O O . GLU A 1 258 ? -14.633 7.898 17.828 1 63.62 258 GLU A O 1
ATOM 1972 N N . LYS A 1 259 ? -16.281 6.523 17.094 1 65.38 259 LYS A N 1
ATOM 1973 C CA . LYS A 1 259 ? -17.141 7.621 16.656 1 65.38 259 LYS A CA 1
ATOM 1974 C C . LYS A 1 259 ? -18.141 7.992 17.75 1 65.38 259 LYS A C 1
ATOM 1976 O O . LYS A 1 259 ? -19.047 7.211 18.062 1 65.38 259 LYS A O 1
ATOM 1981 N N . GLU A 1 260 ? -17.688 9.117 18.344 1 73.62 260 GLU A N 1
ATOM 1982 C CA . GLU A 1 260 ? -18.453 9.57 19.5 1 73.62 260 GLU A CA 1
ATOM 1983 C C . GLU A 1 260 ? -19.734 10.273 19.078 1 73.62 260 GLU A C 1
ATOM 1985 O O . GLU A 1 260 ? -20.703 10.336 19.828 1 73.62 260 GLU A O 1
ATOM 1990 N N . ARG A 1 261 ? -19.812 10.703 17.859 1 88.06 261 ARG A N 1
ATOM 1991 C CA . ARG A 1 261 ? -20.953 11.5 17.406 1 88.06 261 ARG A CA 1
ATOM 1992 C C . ARG A 1 261 ? -21.688 10.797 16.266 1 88.06 261 ARG A C 1
ATOM 1994 O O . ARG A 1 261 ? -21.094 10.016 15.516 1 88.06 261 ARG A O 1
ATOM 2001 N N . THR A 1 262 ? -22.922 11.062 16.234 1 91.81 262 THR A N 1
ATOM 2002 C CA . THR A 1 262 ? -23.75 10.43 15.211 1 91.81 262 THR A CA 1
ATOM 2003 C C . THR A 1 262 ? -24.297 11.477 14.234 1 91.81 262 THR A C 1
ATOM 2005 O O . THR A 1 262 ? -24.5 12.625 14.609 1 91.81 262 THR A O 1
ATOM 2008 N N . VAL A 1 263 ? -24.453 11.07 13.023 1 92.25 263 VAL A N 1
ATOM 2009 C CA . VAL A 1 263 ? -25 11.969 12.008 1 92.25 263 VAL A CA 1
ATOM 2010 C C . VAL A 1 263 ? -26.031 11.227 11.164 1 92.25 263 VAL A C 1
ATOM 2012 O O . VAL A 1 263 ? -25.844 10.055 10.828 1 92.25 263 VAL A O 1
ATOM 2015 N N . LYS A 1 264 ? -27.141 11.859 10.922 1 92.62 264 LYS A N 1
ATOM 2016 C CA . LYS A 1 264 ? -28.141 11.344 9.984 1 92.62 264 LYS A CA 1
ATOM 2017 C C . LYS A 1 264 ? -27.875 11.859 8.57 1 92.62 264 LYS A C 1
ATOM 2019 O O . LYS A 1 264 ? -27.641 13.055 8.375 1 92.62 264 LYS A O 1
ATOM 2024 N N . ILE A 1 265 ? -27.859 10.938 7.664 1 91.38 265 ILE A N 1
ATOM 2025 C CA . ILE A 1 265 ? -27.703 11.328 6.27 1 91.38 265 ILE A CA 1
ATOM 2026 C C . ILE A 1 265 ? -29.031 11.148 5.531 1 91.38 265 ILE A C 1
ATOM 2028 O O . ILE A 1 265 ? -29.906 10.406 5.98 1 91.38 265 ILE A O 1
ATOM 2032 N N . PRO A 1 266 ? -29.219 11.859 4.438 1 87 266 PRO A N 1
ATOM 2033 C CA . PRO A 1 266 ? -30.484 11.734 3.707 1 87 266 PRO A CA 1
ATOM 2034 C C . PRO A 1 266 ? -30.719 10.312 3.191 1 87 266 PRO A C 1
ATOM 2036 O O . PRO A 1 266 ? -29.781 9.617 2.826 1 87 266 PRO A O 1
ATOM 2039 N N . ALA A 1 267 ? -31.984 9.656 3.305 1 72.19 267 ALA A N 1
ATOM 2040 C CA . ALA A 1 267 ? -32.375 8.336 2.818 1 72.19 267 ALA A CA 1
ATOM 2041 C C . ALA A 1 267 ? -32.125 8.211 1.319 1 72.19 267 ALA A C 1
ATOM 2043 O O . ALA A 1 267 ? -31.656 7.168 0.846 1 72.19 267 ALA A O 1
ATOM 2044 N N . ALA A 1 268 ? -32.875 8.898 0.286 1 60.69 268 ALA A N 1
ATOM 2045 C CA . ALA A 1 268 ? -33.031 8.68 -1.148 1 60.69 268 ALA A CA 1
ATOM 2046 C C . ALA A 1 268 ? -31.75 9.031 -1.908 1 60.69 268 ALA A C 1
ATOM 2048 O O . ALA A 1 268 ? -31.797 9.758 -2.904 1 60.69 268 ALA A O 1
ATOM 2049 N N . THR A 1 269 ? -30.594 8.859 -1.366 1 68.12 269 THR A N 1
ATOM 2050 C CA . THR A 1 269 ? -29.484 9.281 -2.217 1 68.12 269 THR A CA 1
ATOM 2051 C C . THR A 1 269 ? -28.906 8.094 -2.979 1 68.12 269 THR A C 1
ATOM 2053 O O . THR A 1 269 ? -29.156 6.941 -2.625 1 68.12 269 THR A O 1
ATOM 2056 N N . ASP A 1 270 ? -28.641 8.164 -4.262 1 82.5 270 ASP A N 1
ATOM 2057 C CA . ASP A 1 270 ? -27.906 7.148 -5.012 1 82.5 270 ASP A CA 1
ATOM 2058 C C . ASP A 1 270 ? -26.781 6.562 -4.18 1 82.5 270 ASP A C 1
ATOM 2060 O O . ASP A 1 270 ? -26.266 7.215 -3.266 1 82.5 270 ASP A O 1
ATOM 2064 N N . PRO A 1 271 ? -26.672 5.289 -4.289 1 84.44 271 PRO A N 1
ATOM 2065 C CA . PRO A 1 271 ? -25.656 4.566 -3.518 1 84.44 271 PRO A CA 1
ATOM 2066 C C . PRO A 1 271 ? -24.312 5.293 -3.482 1 84.44 271 PRO A C 1
ATOM 2068 O O . PRO A 1 271 ? -23.609 5.246 -2.473 1 84.44 271 PRO A O 1
ATOM 2071 N N . GLN A 1 272 ? -24.047 5.945 -4.477 1 88.62 272 GLN A N 1
ATOM 2072 C CA . GLN A 1 272 ? -22.766 6.641 -4.527 1 88.62 272 GLN A CA 1
ATOM 2073 C C . GLN A 1 272 ? -22.734 7.805 -3.537 1 88.62 272 GLN A C 1
ATOM 2075 O O . GLN A 1 272 ? -21.781 7.957 -2.781 1 88.62 272 GLN A O 1
ATOM 2080 N N . THR A 1 273 ? -23.766 8.609 -3.572 1 90.88 273 THR A N 1
ATOM 2081 C CA . THR A 1 273 ? -23.828 9.75 -2.662 1 90.88 273 THR A CA 1
ATOM 2082 C C . THR A 1 273 ? -23.828 9.281 -1.21 1 90.88 273 THR A C 1
ATOM 2084 O O . THR A 1 273 ? -23.172 9.898 -0.359 1 90.88 273 THR A O 1
ATOM 2087 N N . THR A 1 274 ? -24.531 8.211 -0.98 1 90.31 274 THR A N 1
ATOM 2088 C CA . THR A 1 274 ? -24.562 7.645 0.364 1 90.31 274 THR A CA 1
ATOM 2089 C C . THR A 1 274 ? -23.156 7.242 0.808 1 90.31 274 THR A C 1
ATOM 2091 O O . THR A 1 274 ? -22.75 7.539 1.933 1 90.31 274 THR A O 1
ATOM 2094 N N . ALA A 1 275 ? -22.469 6.633 -0.067 1 90.25 275 ALA A N 1
ATOM 2095 C CA . ALA A 1 275 ? -21.109 6.215 0.239 1 90.25 275 ALA A CA 1
ATOM 2096 C C . ALA A 1 275 ? -20.203 7.418 0.5 1 90.25 275 ALA A C 1
ATOM 2098 O O . ALA A 1 275 ? -19.391 7.402 1.424 1 90.25 275 ALA A O 1
ATOM 2099 N N . LEU A 1 276 ? -20.375 8.438 -0.271 1 93.19 276 LEU A N 1
ATOM 2100 C CA . LEU A 1 276 ? -19.547 9.633 -0.139 1 93.19 276 LEU A CA 1
ATOM 2101 C C . LEU A 1 276 ? -19.844 10.352 1.176 1 93.19 276 LEU A C 1
ATOM 2103 O O . LEU A 1 276 ? -18.922 10.781 1.872 1 93.19 276 LEU A O 1
ATOM 2107 N N . LEU A 1 277 ? -21.141 10.43 1.5 1 93.06 277 LEU A N 1
ATOM 2108 C CA . LEU A 1 277 ? -21.547 11.07 2.748 1 93.06 277 LEU A CA 1
ATOM 2109 C C . LEU A 1 277 ? -21.047 10.281 3.951 1 93.06 277 LEU A C 1
ATOM 2111 O O . LEU A 1 277 ? -20.625 10.859 4.957 1 93.06 277 LEU A O 1
ATOM 2115 N N . THR A 1 278 ? -21.078 8.984 3.828 1 90.44 278 THR A N 1
ATOM 2116 C CA . THR A 1 278 ? -20.578 8.133 4.895 1 90.44 278 THR A CA 1
ATOM 2117 C C . THR A 1 278 ? -19.062 8.336 5.074 1 90.44 278 THR A C 1
ATOM 2119 O O . THR A 1 278 ? -18.578 8.367 6.203 1 90.44 278 THR A O 1
ATOM 2122 N N . GLY A 1 279 ? -18.391 8.469 3.973 1 90.81 279 GLY A N 1
ATOM 2123 C CA . GLY A 1 279 ? -16.953 8.68 4.016 1 90.81 279 GLY A CA 1
ATOM 2124 C C . GLY A 1 279 ? -16.562 9.977 4.695 1 90.81 279 GLY A C 1
ATOM 2125 O O . GLY A 1 279 ? -15.703 9.984 5.578 1 90.81 279 GLY A O 1
ATOM 2126 N N . VAL A 1 280 ? -17.234 11.07 4.309 1 93.69 280 VAL A N 1
ATOM 2127 C CA . VAL A 1 280 ? -16.891 12.367 4.883 1 93.69 280 VAL A CA 1
ATOM 2128 C C . VAL A 1 280 ? -17.281 12.398 6.359 1 93.69 280 VAL A C 1
ATOM 2130 O O . VAL A 1 280 ? -16.562 12.961 7.188 1 93.69 280 VAL A O 1
ATOM 2133 N N . ALA A 1 281 ? -18.453 11.789 6.688 1 91.81 281 ALA A N 1
ATOM 2134 C CA . ALA A 1 281 ? -18.875 11.711 8.078 1 91.81 281 ALA A CA 1
ATOM 2135 C C . ALA A 1 281 ? -17.859 10.953 8.93 1 91.81 281 ALA A C 1
ATOM 2137 O O . ALA A 1 281 ? -17.469 11.414 10.008 1 91.81 281 ALA A O 1
ATOM 2138 N N . ALA A 1 282 ? -17.391 9.875 8.398 1 89.75 282 ALA A N 1
ATOM 2139 C CA . ALA A 1 282 ? -16.406 9.055 9.109 1 89.75 282 ALA A CA 1
ATOM 2140 C C . ALA A 1 282 ? -15.102 9.82 9.32 1 89.75 282 ALA A C 1
ATOM 2142 O O . ALA A 1 282 ? -14.523 9.789 10.406 1 89.75 282 ALA A O 1
ATOM 2143 N N . ARG A 1 283 ? -14.633 10.461 8.344 1 90.38 283 ARG A N 1
ATOM 2144 C CA . ARG A 1 283 ? -13.391 11.227 8.414 1 90.38 283 ARG A CA 1
ATOM 2145 C C . ARG A 1 283 ? -13.492 12.336 9.453 1 90.38 283 ARG A C 1
ATOM 2147 O O . ARG A 1 283 ? -12.492 12.688 10.094 1 90.38 283 ARG A O 1
ATOM 2154 N N . CYS A 1 284 ? -14.766 12.844 9.633 1 90.81 284 CYS A N 1
ATOM 2155 C CA . CYS A 1 284 ? -14.969 13.938 10.578 1 90.81 284 CYS A CA 1
ATOM 2156 C C . CYS A 1 284 ? -15.359 13.414 11.953 1 90.81 284 CYS A C 1
ATOM 2158 O O . CYS A 1 284 ? -15.758 14.18 12.828 1 90.81 284 CYS A O 1
ATOM 2160 N N . GLY A 1 285 ? -15.328 12.086 12.148 1 87.06 285 GLY A N 1
ATOM 2161 C CA . GLY A 1 285 ? -15.539 11.5 13.469 1 87.06 285 GLY A CA 1
ATOM 2162 C C . GLY A 1 285 ? -17 11.156 13.742 1 87.06 285 GLY A C 1
ATOM 2163 O O . GLY A 1 285 ? -17.406 11.039 14.898 1 87.06 285 GLY A O 1
ATOM 2164 N N . PHE A 1 286 ? -17.828 11.055 12.711 1 90.38 286 PHE A N 1
ATOM 2165 C CA . PHE A 1 286 ? -19.25 10.758 12.891 1 90.38 286 PHE A CA 1
ATOM 2166 C C . PHE A 1 286 ? -19.562 9.336 12.438 1 90.38 286 PHE A C 1
ATOM 2168 O O . PHE A 1 286 ? -18.984 8.844 11.461 1 90.38 286 PHE A O 1
ATOM 2175 N N . ARG A 1 287 ? -20.453 8.734 13.125 1 89.12 287 ARG A N 1
ATOM 2176 C CA . ARG A 1 287 ? -21.078 7.492 12.664 1 89.12 287 ARG A CA 1
ATOM 2177 C C . ARG A 1 287 ? -22.438 7.758 12.039 1 89.12 287 ARG A C 1
ATOM 2179 O O . ARG A 1 287 ? -23.266 8.461 12.617 1 89.12 287 ARG A O 1
ATOM 2186 N N . VAL A 1 288 ? -22.609 7.18 10.93 1 88.25 288 VAL A N 1
ATOM 2187 C CA . VAL A 1 288 ? -23.891 7.371 10.258 1 88.25 288 VAL A CA 1
ATOM 2188 C C . VAL A 1 288 ? -24.953 6.484 10.898 1 88.25 288 VAL A C 1
ATOM 2190 O O . VAL A 1 288 ? -24.719 5.297 11.133 1 88.25 288 VAL A O 1
ATOM 2193 N N . VAL A 1 289 ? -25.969 7.043 11.227 1 87.44 289 VAL A N 1
ATOM 2194 C CA . VAL A 1 289 ? -27.062 6.281 11.812 1 87.44 289 VAL A CA 1
ATOM 2195 C C . VAL A 1 289 ? -28.25 6.246 10.852 1 87.44 289 VAL A C 1
ATOM 2197 O O . VAL A 1 289 ? -28.516 7.234 10.164 1 87.44 289 VAL A O 1
ATOM 2200 N N . ALA A 1 290 ? -28.609 4.965 10.727 1 74.25 290 ALA A N 1
ATOM 2201 C CA . ALA A 1 290 ? -29.781 4.742 9.875 1 74.25 290 ALA A CA 1
ATOM 2202 C C . ALA A 1 290 ? -31.078 4.902 10.656 1 74.25 290 ALA A C 1
ATOM 2204 O O . ALA A 1 290 ? -31.125 4.617 11.859 1 74.25 290 ALA A O 1
ATOM 2205 N N . GLY A 1 291 ? -32.094 5.477 10.062 1 68.81 291 GLY A N 1
ATOM 2206 C CA . GLY A 1 291 ? -33.438 5.492 10.641 1 68.81 291 GLY A CA 1
ATOM 2207 C C . GLY A 1 291 ? -33.938 6.891 10.953 1 68.81 291 GLY A C 1
ATOM 2208 O O . GLY A 1 291 ? -33.188 7.734 11.43 1 68.81 291 GLY A O 1
ATOM 2209 N N . GLU A 1 292 ? -35 7.316 10.516 1 61.75 292 GLU A N 1
ATOM 2210 C CA . GLU A 1 292 ? -35.656 8.617 10.68 1 61.75 292 GLU A CA 1
ATOM 2211 C C . GLU A 1 292 ? -35.812 8.977 12.148 1 61.75 292 GLU A C 1
ATOM 2213 O O . GLU A 1 292 ? -35.75 10.148 12.523 1 61.75 292 GLU A O 1
ATOM 2218 N N . THR A 1 293 ? -35.906 7.941 12.992 1 64.62 293 THR A N 1
ATOM 2219 C CA . THR A 1 293 ? -36.312 8.234 14.359 1 64.62 293 THR A CA 1
ATOM 2220 C C . THR A 1 293 ? -35.125 8.172 15.312 1 64.62 293 THR A C 1
ATOM 2222 O O . THR A 1 293 ? -35.25 8.5 16.5 1 64.62 293 THR A O 1
ATOM 2225 N N . ALA A 1 294 ? -34 7.805 14.883 1 67.19 294 ALA A N 1
ATOM 2226 C CA . ALA A 1 294 ? -32.875 7.668 15.812 1 67.19 294 ALA A CA 1
ATOM 2227 C C . ALA A 1 294 ? -32.25 9.023 16.109 1 67.19 294 ALA A C 1
ATOM 2229 O O . ALA A 1 294 ? -32.062 9.844 15.211 1 67.19 294 ALA A O 1
ATOM 2230 N N . PRO A 1 295 ? -32.188 9.391 17.406 1 81.44 295 PRO A N 1
ATOM 2231 C CA . PRO A 1 295 ? -31.5 10.641 17.734 1 81.44 295 PRO A CA 1
ATOM 2232 C C . PRO A 1 295 ? -30.062 10.688 17.203 1 81.44 295 PRO A C 1
ATOM 2234 O O . PRO A 1 295 ? -29.391 9.656 17.156 1 81.44 295 PRO A O 1
ATOM 2237 N N . ALA A 1 296 ? -29.766 11.812 16.484 1 90.06 296 ALA A N 1
ATOM 2238 C CA . ALA A 1 296 ? -28.422 12.023 15.977 1 90.06 296 ALA A CA 1
ATOM 2239 C C . ALA A 1 296 ? -27.875 13.383 16.422 1 90.06 296 ALA A C 1
ATOM 2241 O O . ALA A 1 296 ? -28.641 14.32 16.641 1 90.06 296 ALA A O 1
ATOM 2242 N N . ASP A 1 297 ? -26.656 13.477 16.656 1 91.69 297 ASP A N 1
ATOM 2243 C CA . ASP A 1 297 ? -26.016 14.727 17.047 1 91.69 297 ASP A CA 1
ATOM 2244 C C . ASP A 1 297 ? -26.078 15.766 15.938 1 91.69 297 ASP A C 1
ATOM 2246 O O . ASP A 1 297 ? -26.125 16.969 16.203 1 91.69 297 ASP A O 1
ATOM 2250 N N . CYS A 1 298 ? -26.016 15.266 14.742 1 92.25 298 CYS A N 1
ATOM 2251 C CA . CYS A 1 298 ? -26.031 16.109 13.555 1 92.25 298 CYS A CA 1
ATOM 2252 C C . CYS A 1 298 ? -26.844 15.477 12.438 1 92.25 298 CYS A C 1
ATOM 2254 O O . CYS A 1 298 ? -27.109 14.281 12.469 1 92.25 298 CYS A O 1
ATOM 2256 N N . SER A 1 299 ? -27.328 16.328 11.57 1 92.69 299 SER A N 1
ATOM 2257 C CA . SER A 1 299 ? -28.031 15.828 10.391 1 92.69 299 SER A CA 1
ATOM 2258 C C . SER A 1 299 ? -27.594 16.562 9.133 1 92.69 299 SER A C 1
ATOM 2260 O O . SER A 1 299 ? -27.328 17.766 9.164 1 92.69 299 SER A O 1
ATOM 2262 N N . ILE A 1 300 ? -27.453 15.805 8.102 1 93.44 300 ILE A N 1
ATOM 2263 C CA . ILE A 1 300 ? -27.141 16.359 6.789 1 93.44 300 ILE A CA 1
ATOM 2264 C C . ILE A 1 300 ? -28.344 16.25 5.867 1 93.44 300 ILE A C 1
ATOM 2266 O O . ILE A 1 300 ? -28.953 15.188 5.758 1 93.44 300 ILE A O 1
ATOM 2270 N N . ALA A 1 301 ? -28.703 17.281 5.27 1 92.38 301 ALA A N 1
ATOM 2271 C CA . ALA A 1 301 ? -29.734 17.297 4.246 1 92.38 301 ALA A CA 1
ATOM 2272 C C . ALA A 1 301 ? -29.172 17.688 2.883 1 92.38 301 ALA A C 1
ATOM 2274 O O . ALA A 1 301 ? -28.172 18.406 2.805 1 92.38 301 ALA A O 1
ATOM 2275 N N . LEU A 1 302 ? -29.703 17.094 1.865 1 92.06 302 LEU A N 1
ATOM 2276 C CA . LEU A 1 302 ? -29.297 17.375 0.495 1 92.06 302 LEU A CA 1
ATOM 2277 C C . LEU A 1 302 ? -30.406 18.094 -0.268 1 92.06 302 LEU A C 1
ATOM 2279 O O . LEU A 1 302 ? -31.531 17.594 -0.334 1 92.06 302 LEU A O 1
ATOM 2283 N N . SER A 1 303 ? -30.078 19.219 -0.826 1 90.88 303 SER A N 1
ATOM 2284 C CA . SER A 1 303 ? -31.031 20 -1.598 1 90.88 303 SER A CA 1
ATOM 2285 C C . SER A 1 303 ? -31.016 19.594 -3.068 1 90.88 303 SER A C 1
ATOM 2287 O O . SER A 1 303 ? -30.109 18.891 -3.516 1 90.88 303 SER A O 1
ATOM 2289 N N . ALA A 1 304 ? -31.922 20.094 -3.834 1 87.25 304 ALA A N 1
ATOM 2290 C CA . ALA A 1 304 ? -32.094 19.766 -5.246 1 87.25 304 ALA A CA 1
ATOM 2291 C C . ALA A 1 304 ? -30.922 20.312 -6.074 1 87.25 304 ALA A C 1
ATOM 2293 O O . ALA A 1 304 ? -30.547 19.734 -7.098 1 87.25 304 ALA A O 1
ATOM 2294 N N . ASP A 1 305 ? -30.344 21.375 -5.594 1 89 305 ASP A N 1
ATOM 2295 C CA . ASP A 1 305 ? -29.266 22.016 -6.348 1 89 305 ASP A CA 1
ATOM 2296 C C . ASP A 1 305 ? -27.922 21.375 -6.027 1 89 305 ASP A C 1
ATOM 2298 O O . ASP A 1 305 ? -26.875 21.828 -6.512 1 89 305 ASP A O 1
ATOM 2302 N N . GLY A 1 306 ? -27.953 20.391 -5.191 1 87.69 306 GLY A N 1
ATOM 2303 C CA . GLY A 1 306 ? -26.734 19.656 -4.895 1 87.69 306 GLY A CA 1
ATOM 2304 C C . GLY A 1 306 ? -26.016 20.172 -3.668 1 87.69 306 GLY A C 1
ATOM 2305 O O . GLY A 1 306 ? -24.938 19.672 -3.328 1 87.69 306 GLY A O 1
ATOM 2306 N N . THR A 1 307 ? -26.656 21.156 -2.998 1 93.5 307 THR A N 1
ATOM 2307 C CA . THR A 1 307 ? -26.031 21.719 -1.807 1 93.5 307 THR A CA 1
ATOM 2308 C C . THR A 1 307 ? -26.422 20.906 -0.564 1 93.5 307 THR A C 1
ATOM 2310 O O . THR A 1 307 ? -27.516 20.375 -0.486 1 93.5 307 THR A O 1
ATOM 2313 N N . PHE A 1 308 ? -25.469 20.922 0.39 1 94.25 308 PHE A N 1
ATOM 2314 C CA . PHE A 1 308 ? -25.688 20.234 1.659 1 94.25 308 PHE A CA 1
ATOM 2315 C C . PHE A 1 308 ? -26.031 21.234 2.758 1 94.25 308 PHE A C 1
ATOM 2317 O O . PHE A 1 308 ? -25.5 22.344 2.781 1 94.25 308 PHE A O 1
ATOM 2324 N N . SER A 1 309 ? -26.922 20.844 3.637 1 94.81 309 SER A N 1
ATOM 2325 C CA . SER A 1 309 ? -27.188 21.594 4.859 1 94.81 309 SER A CA 1
ATOM 2326 C C . SER A 1 309 ? -26.938 20.734 6.098 1 94.81 309 SER A C 1
ATOM 2328 O O . SER A 1 309 ? -27.281 19.562 6.117 1 94.81 309 SER A O 1
ATOM 2330 N N . VAL A 1 310 ? -26.25 21.312 7.027 1 94.81 310 VAL A N 1
ATOM 2331 C CA . VAL A 1 310 ? -25.938 20.594 8.25 1 94.81 310 VAL A CA 1
ATOM 2332 C C . VAL A 1 310 ? -26.656 21.219 9.438 1 94.81 310 VAL A C 1
ATOM 2334 O O . VAL A 1 310 ? -26.656 22.453 9.594 1 94.81 310 VAL A O 1
ATOM 2337 N N . SER A 1 311 ? -27.297 20.391 10.18 1 93.12 311 SER A N 1
ATOM 2338 C CA . SER A 1 311 ? -27.953 20.844 11.398 1 93.12 311 SER A CA 1
ATOM 2339 C C . SER A 1 311 ? -27.453 20.062 12.617 1 93.12 311 SER A C 1
ATOM 2341 O O . SER A 1 311 ? -27.188 18.859 12.523 1 93.12 311 SER A O 1
ATOM 2343 N N . ASP A 1 312 ? -27.219 20.781 13.641 1 91.81 312 ASP A N 1
ATOM 2344 C CA . ASP A 1 312 ? -26.812 20.219 14.914 1 91.81 312 ASP A CA 1
ATOM 2345 C C . ASP A 1 312 ? -28 20.078 15.867 1 91.81 312 ASP A C 1
ATOM 2347 O O . ASP A 1 312 ? -28.844 20.984 15.938 1 91.81 312 ASP A O 1
ATOM 2351 N N . ALA A 1 313 ? -28.078 19 16.547 1 87.12 313 ALA A N 1
ATOM 2352 C CA . ALA A 1 313 ? -29.219 18.75 17.422 1 87.12 313 ALA A CA 1
ATOM 2353 C C . ALA A 1 313 ? -29.312 19.828 18.5 1 87.12 313 ALA A C 1
ATOM 2355 O O . ALA A 1 313 ? -30.422 20.156 18.953 1 87.12 313 ALA A O 1
ATOM 2356 N N . ARG A 1 314 ? -28.234 20.422 18.953 1 85.38 314 ARG A N 1
ATOM 2357 C CA . ARG A 1 314 ? -28.219 21.375 20.047 1 85.38 314 ARG A CA 1
ATOM 2358 C C . ARG A 1 314 ? -28.266 22.812 19.531 1 85.38 314 ARG A C 1
ATOM 2360 O O . ARG A 1 314 ? -29.016 23.641 20.062 1 85.38 314 ARG A O 1
ATOM 2367 N N . SER A 1 315 ? -27.547 23.109 18.484 1 86 315 SER A N 1
ATOM 2368 C CA . SER A 1 315 ? -27.344 24.5 18.078 1 86 315 SER A CA 1
ATOM 2369 C C . SER A 1 315 ? -28.172 24.844 16.844 1 86 315 SER A C 1
ATOM 2371 O O . SER A 1 315 ? -28.25 26 16.438 1 86 315 SER A O 1
ATOM 2373 N N . GLY A 1 316 ? -28.875 23.812 16.297 1 88.5 316 GLY A N 1
ATOM 2374 C CA . GLY A 1 316 ? -29.688 24.078 15.109 1 88.5 316 GLY A CA 1
ATOM 2375 C C . GLY A 1 316 ? -28.875 24.047 13.828 1 88.5 316 GLY A C 1
ATOM 2376 O O . GLY A 1 316 ? -28 23.188 13.656 1 88.5 316 GLY A O 1
ATOM 2377 N N . THR A 1 317 ? -29.188 25 12.977 1 87.69 317 THR A N 1
ATOM 2378 C CA . THR A 1 317 ? -28.531 25 11.664 1 87.69 317 THR A CA 1
ATOM 2379 C C . THR A 1 317 ? -27.094 25.469 11.781 1 87.69 317 THR A C 1
ATOM 2381 O O . THR A 1 317 ? -26.828 26.562 12.305 1 87.69 317 THR A O 1
ATOM 2384 N N . VAL A 1 318 ? -26.281 24.719 11.242 1 91.19 318 VAL A N 1
ATOM 2385 C CA . VAL A 1 318 ? -24.859 25.016 11.289 1 91.19 318 VAL A CA 1
ATOM 2386 C C . VAL A 1 318 ? -24.453 25.781 10.023 1 91.19 318 VAL A C 1
ATOM 2388 O O . VAL A 1 318 ? -23.672 26.734 10.094 1 91.19 318 VAL A O 1
ATOM 2391 N N . GLY A 1 319 ? -24.922 25.375 8.82 1 93.69 319 GLY A N 1
ATOM 2392 C CA . GLY A 1 319 ? -24.609 26.047 7.57 1 93.69 319 GLY A CA 1
ATOM 2393 C C . GLY A 1 319 ? -24.891 25.203 6.348 1 93.69 319 GLY A C 1
ATOM 2394 O O . GLY A 1 319 ? -25.547 24.156 6.445 1 93.69 319 GLY A O 1
ATOM 2395 N N . THR A 1 320 ? -24.484 25.781 5.18 1 94.69 320 THR A N 1
ATOM 2396 C CA . THR A 1 320 ? -24.656 25.078 3.908 1 94.69 320 THR A CA 1
ATOM 2397 C C . THR A 1 320 ? -23.312 24.906 3.213 1 94.69 320 THR A C 1
ATOM 2399 O O . THR A 1 320 ? -22.375 25.672 3.453 1 94.69 320 THR A O 1
ATOM 2402 N N . ALA A 1 321 ? -23.203 23.844 2.547 1 95.38 321 ALA A N 1
ATOM 2403 C CA . ALA A 1 321 ? -21.969 23.5 1.841 1 95.38 321 ALA A CA 1
ATOM 2404 C C . ALA A 1 321 ? -22.25 23.109 0.394 1 95.38 321 ALA A C 1
ATOM 2406 O O . ALA A 1 321 ? -23.188 22.344 0.122 1 95.38 321 ALA A O 1
ATOM 2407 N N . GLY A 1 322 ? -21.391 23.641 -0.528 1 94.5 322 GLY A N 1
ATOM 2408 C CA . GLY A 1 322 ? -21.562 23.344 -1.94 1 94.5 322 GLY A CA 1
ATOM 2409 C C . GLY A 1 322 ? -20.734 22.156 -2.412 1 94.5 322 GLY A C 1
ATOM 2410 O O . GLY A 1 322 ? -20.859 21.719 -3.553 1 94.5 322 GLY A O 1
ATOM 2411 N N . ASP A 1 323 ? -19.859 21.75 -1.639 1 94.88 323 ASP A N 1
ATOM 2412 C CA . ASP A 1 323 ? -19 20.609 -1.947 1 94.88 323 ASP A CA 1
ATOM 2413 C C . ASP A 1 323 ? -18.625 19.859 -0.678 1 94.88 323 ASP A C 1
ATOM 2415 O O . ASP A 1 323 ? -19.047 20.219 0.421 1 94.88 323 ASP A O 1
ATOM 2419 N N . PHE A 1 324 ? -17.953 18.844 -0.799 1 96 324 PHE A N 1
ATOM 2420 C CA . PHE A 1 324 ? -17.672 17.969 0.332 1 96 324 PHE A CA 1
ATOM 2421 C C . PHE A 1 324 ? -16.578 18.562 1.225 1 96 324 PHE A C 1
ATOM 2423 O O . PHE A 1 324 ? -16.531 18.266 2.42 1 96 324 PHE A O 1
ATOM 2430 N N . HIS A 1 325 ? -15.719 19.375 0.671 1 95.06 325 HIS A N 1
ATOM 2431 C CA . HIS A 1 325 ? -14.734 20.047 1.51 1 95.06 325 HIS A CA 1
ATOM 2432 C C . HIS A 1 325 ? -15.414 20.969 2.518 1 95.06 325 HIS A C 1
ATOM 2434 O O . HIS A 1 325 ? -15.102 20.938 3.711 1 95.06 325 HIS A O 1
ATOM 2440 N N . ALA A 1 326 ? -16.328 21.75 1.986 1 95.31 326 ALA A N 1
ATOM 2441 C CA . ALA A 1 326 ? -17.094 22.641 2.848 1 95.31 326 ALA A CA 1
ATOM 2442 C C . ALA A 1 326 ? -17.953 21.859 3.832 1 95.31 326 ALA A C 1
ATOM 2444 O O . ALA A 1 326 ? -18.141 22.281 4.977 1 95.31 326 ALA A O 1
ATOM 2445 N N . LEU A 1 327 ? -18.516 20.75 3.393 1 95.94 327 LEU A N 1
ATOM 2446 C CA . LEU A 1 327 ? -19.328 19.906 4.266 1 95.94 327 LEU A CA 1
ATOM 2447 C C . LEU A 1 327 ? -18.5 19.375 5.434 1 95.94 327 LEU A C 1
ATOM 2449 O O . LEU A 1 327 ? -18.953 19.391 6.578 1 95.94 327 LEU A O 1
ATOM 2453 N N . ALA A 1 328 ? -17.297 18.953 5.145 1 94.94 328 ALA A N 1
ATOM 2454 C CA . ALA A 1 328 ? -16.406 18.469 6.195 1 94.94 328 ALA A CA 1
ATOM 2455 C C . ALA A 1 328 ? -16.125 19.562 7.227 1 94.94 328 ALA A C 1
ATOM 2457 O O . ALA A 1 328 ? -16.125 19.297 8.43 1 94.94 328 ALA A O 1
ATOM 2458 N N . ALA A 1 329 ? -15.891 20.75 6.73 1 93.31 329 ALA A N 1
ATOM 2459 C CA . ALA A 1 329 ? -15.656 21.875 7.625 1 93.31 329 ALA A CA 1
ATOM 2460 C C . ALA A 1 329 ? -16.859 22.125 8.531 1 93.31 329 ALA A C 1
ATOM 2462 O O . ALA A 1 329 ? -16.703 22.391 9.727 1 93.31 329 ALA A O 1
ATOM 2463 N N . LEU A 1 330 ? -18.078 22.016 8 1 94.5 330 LEU A N 1
ATOM 2464 C CA . LEU A 1 330 ? -19.312 22.219 8.766 1 94.5 330 LEU A CA 1
ATOM 2465 C C . LEU A 1 330 ? -19.469 21.125 9.828 1 94.5 330 LEU A C 1
ATOM 2467 O O . LEU A 1 330 ? -19.859 21.406 10.961 1 94.5 330 LEU A O 1
ATOM 2471 N N . LEU A 1 331 ? -19.156 19.938 9.438 1 93.25 331 LEU A N 1
ATOM 2472 C CA . LEU A 1 331 ? -19.266 18.828 10.375 1 93.25 331 LEU A CA 1
ATOM 2473 C C . LEU A 1 331 ? -18.297 18.984 11.539 1 93.25 331 LEU A C 1
ATOM 2475 O O . LEU A 1 331 ? -18.641 18.719 12.688 1 93.25 331 LEU A O 1
ATOM 2479 N N . ARG A 1 332 ? -17.125 19.453 11.258 1 89.81 332 ARG A N 1
ATOM 2480 C CA . ARG A 1 332 ? -16.125 19.656 12.297 1 89.81 332 ARG A CA 1
ATOM 2481 C C . ARG A 1 332 ? -16.547 20.766 13.25 1 89.81 332 ARG A C 1
ATOM 2483 O O . ARG A 1 332 ? -16.281 20.688 14.453 1 89.81 332 ARG A O 1
ATOM 2490 N N . ARG A 1 333 ? -17.172 21.766 12.7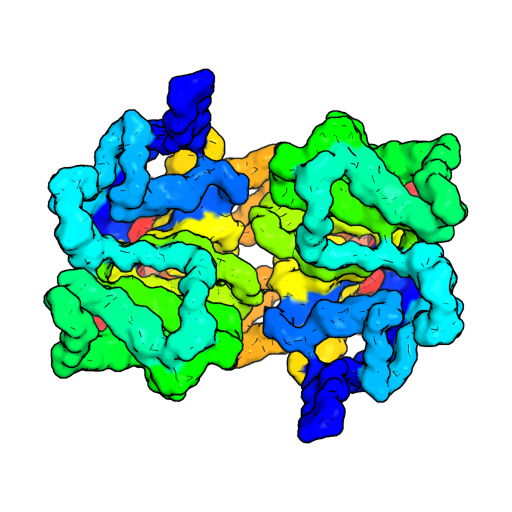34 1 86.94 333 ARG A N 1
ATOM 2491 C CA . ARG A 1 333 ? -17.656 22.875 13.555 1 86.94 333 ARG A CA 1
ATOM 2492 C C . ARG A 1 333 ? -18.797 22.422 14.461 1 86.94 333 ARG A C 1
ATOM 2494 O O . ARG A 1 333 ? -18.922 22.906 15.594 1 86.94 333 ARG A O 1
ATOM 2501 N N . SER A 1 334 ? -19.672 21.578 13.898 1 80.25 334 SER A N 1
ATOM 2502 C CA . SER A 1 334 ? -20.766 21.062 14.703 1 80.25 334 SER A CA 1
ATOM 2503 C C . SER A 1 334 ? -20.266 20.266 15.891 1 80.25 334 SER A C 1
ATOM 2505 O O . SER A 1 334 ? -20.906 20.219 16.938 1 80.25 334 SER A O 1
ATOM 2507 N N . GLY A 1 335 ? -19.203 19.578 15.758 1 63.38 335 GLY A N 1
ATOM 2508 C CA . GLY A 1 335 ? -18.625 18.75 16.797 1 63.38 335 GLY A CA 1
ATOM 2509 C C . GLY A 1 335 ? -17.938 19.547 17.891 1 63.38 335 GLY A C 1
ATOM 2510 O O . GLY A 1 335 ? -17.812 19.094 19.031 1 63.38 335 GLY A O 1
ATOM 2511 N N . THR A 1 336 ? -17.312 20.703 17.578 1 57.03 336 THR A N 1
ATOM 2512 C CA . THR A 1 336 ? -16.594 21.547 18.531 1 57.03 336 THR A CA 1
ATOM 2513 C C . THR A 1 336 ? -17.562 22.438 19.312 1 57.03 336 THR A C 1
ATOM 2515 O O . THR A 1 336 ? -17.188 23.016 20.344 1 57.03 336 THR A O 1
ATOM 2518 N N . VAL A 1 337 ? -18.844 22.703 18.844 1 41.22 337 VAL A N 1
ATOM 2519 C CA . VAL A 1 337 ? -19.766 23.531 19.594 1 41.22 337 VAL A CA 1
ATOM 2520 C C . VAL A 1 337 ? -20.172 22.812 20.875 1 41.22 337 VAL A C 1
ATOM 2522 O O . VAL A 1 337 ? -20.906 21.812 20.844 1 41.22 337 VAL A O 1
ATOM 2525 N N . ARG A 1 338 ? -19.141 22.453 21.641 1 39.09 338 ARG A N 1
ATOM 2526 C CA . ARG A 1 338 ? -19.531 22.219 23.016 1 39.09 338 ARG A CA 1
ATOM 2527 C C . ARG A 1 338 ? -19.969 23.516 23.703 1 39.09 338 ARG A C 1
ATOM 2529 O O . ARG A 1 338 ? -19.344 24.562 23.516 1 39.09 338 ARG A O 1
ATOM 2536 N N . MET B 1 1 ? -2.166 30.016 7.652 1 79.06 1 MET B N 1
ATOM 2537 C CA . MET B 1 1 ? -1.188 30.047 6.57 1 79.06 1 MET B CA 1
ATOM 2538 C C . MET B 1 1 ? -1.742 29.375 5.312 1 79.06 1 MET B C 1
ATOM 2540 O O . MET B 1 1 ? -2.408 28.344 5.391 1 79.06 1 MET B O 1
ATOM 2544 N N . LYS B 1 2 ? -1.548 30.172 4.246 1 86.06 2 LYS B N 1
ATOM 2545 C CA . LYS B 1 2 ? -2.104 29.688 2.986 1 86.06 2 LYS B CA 1
ATOM 2546 C C . LYS B 1 2 ? -1.001 29.406 1.969 1 86.06 2 LYS B C 1
ATOM 2548 O O . LYS B 1 2 ? -0.137 30.266 1.737 1 86.06 2 LYS B O 1
ATOM 2553 N N . LEU B 1 3 ? -0.951 28.172 1.46 1 94.31 3 LEU B N 1
ATOM 2554 C CA . LEU B 1 3 ? -0.044 27.812 0.38 1 94.31 3 LEU B CA 1
ATOM 2555 C C . LEU B 1 3 ? -0.758 27.844 -0.967 1 94.31 3 LEU B C 1
ATOM 2557 O O . LEU B 1 3 ? -1.786 27.188 -1.149 1 94.31 3 LEU B O 1
ATOM 2561 N N . GLU B 1 4 ? -0.179 28.656 -1.893 1 95.12 4 GLU B N 1
ATOM 2562 C CA . GLU B 1 4 ? -0.796 28.812 -3.207 1 95.12 4 GLU B CA 1
ATOM 2563 C C . GLU B 1 4 ? 0.227 28.609 -4.324 1 95.12 4 GLU B C 1
ATOM 2565 O O . GLU B 1 4 ? 1.35 29.109 -4.234 1 95.12 4 GLU B O 1
ATOM 2570 N N . LEU B 1 5 ? -0.149 27.828 -5.238 1 95.62 5 LEU B N 1
ATOM 2571 C CA . LEU B 1 5 ? 0.597 27.656 -6.48 1 95.62 5 LEU B CA 1
ATOM 2572 C C . LEU B 1 5 ? -0.099 28.391 -7.629 1 95.62 5 LEU B C 1
ATOM 2574 O O . LEU B 1 5 ? -1.292 28.188 -7.867 1 95.62 5 LEU B O 1
ATOM 2578 N N . GLU B 1 6 ? 0.682 29.203 -8.305 1 95.56 6 GLU B N 1
ATOM 2579 C CA . GLU B 1 6 ? 0.126 29.938 -9.438 1 95.56 6 GLU B CA 1
ATOM 2580 C C . GLU B 1 6 ? 0.834 29.578 -10.734 1 95.56 6 GLU B C 1
ATOM 2582 O O . GLU B 1 6 ? 1.981 29.969 -10.961 1 95.56 6 GLU B O 1
ATOM 2587 N N . GLU B 1 7 ? 0.112 28.828 -11.547 1 94.31 7 GLU B N 1
ATOM 2588 C CA . GLU B 1 7 ? 0.524 28.5 -12.914 1 94.31 7 GLU B CA 1
ATOM 2589 C C . GLU B 1 7 ? 1.928 27.906 -12.938 1 94.31 7 GLU B C 1
ATOM 2591 O O . GLU B 1 7 ? 2.785 28.359 -13.703 1 94.31 7 GLU B O 1
ATOM 2596 N N . ILE B 1 8 ? 2.145 26.953 -12.141 1 93.25 8 ILE B N 1
ATOM 2597 C CA . ILE B 1 8 ? 3.457 26.344 -12 1 93.25 8 ILE B CA 1
ATOM 2598 C C . ILE B 1 8 ? 3.717 25.406 -13.18 1 93.25 8 ILE B C 1
ATOM 2600 O O . ILE B 1 8 ? 2.83 24.656 -13.594 1 93.25 8 ILE B O 1
ATOM 2604 N N . ALA B 1 9 ? 4.855 25.531 -13.711 1 92.38 9 ALA B N 1
ATOM 2605 C CA . ALA B 1 9 ? 5.391 24.531 -14.641 1 92.38 9 ALA B CA 1
ATOM 2606 C C . ALA B 1 9 ? 6.57 23.781 -14.031 1 92.38 9 ALA B C 1
ATOM 2608 O O . ALA B 1 9 ? 7.496 24.406 -13.5 1 92.38 9 ALA B O 1
ATOM 2609 N N . LEU B 1 10 ? 6.434 22.453 -14.078 1 90.88 10 LEU B N 1
ATOM 2610 C CA . LEU B 1 10 ? 7.445 21.578 -13.484 1 90.88 10 LEU B CA 1
ATOM 2611 C C . LEU B 1 10 ? 8.25 20.875 -14.562 1 90.88 10 LEU B C 1
ATOM 2613 O O . LEU B 1 10 ? 7.695 20.422 -15.562 1 90.88 10 LEU B O 1
ATOM 2617 N N . GLY B 1 11 ? 9.516 20.734 -14.344 1 87.56 11 GLY B N 1
ATOM 2618 C CA . GLY B 1 11 ? 10.375 20 -15.258 1 87.56 11 GLY B CA 1
ATOM 2619 C C . GLY B 1 11 ? 11.844 20.109 -14.922 1 87.56 11 GLY B C 1
ATOM 2620 O O . GLY B 1 11 ? 12.211 20.656 -13.875 1 87.56 11 GLY B O 1
ATOM 2621 N N . TYR B 1 12 ? 12.633 19.422 -15.742 1 82.31 12 TYR B N 1
ATOM 2622 C CA . TYR B 1 12 ? 14.086 19.453 -15.609 1 82.31 12 TYR B CA 1
ATOM 2623 C C . TYR B 1 12 ? 14.727 20.156 -16.797 1 82.31 12 TYR B C 1
ATOM 2625 O O . TYR B 1 12 ? 14.453 19.797 -17.953 1 82.31 12 TYR B O 1
ATOM 2633 N N . ALA B 1 13 ? 15.305 21.297 -16.469 1 72.75 13 ALA B N 1
ATOM 2634 C CA . ALA B 1 13 ? 16.031 22 -17.531 1 72.75 13 ALA B CA 1
ATOM 2635 C C . ALA B 1 13 ? 17.359 21.297 -17.828 1 72.75 13 ALA B C 1
ATOM 2637 O O . ALA B 1 13 ? 18.062 20.875 -16.922 1 72.75 13 ALA B O 1
ATOM 2638 N N . GLN B 1 14 ? 17.469 20.656 -18.859 1 65.25 14 GLN B N 1
ATOM 2639 C CA . GLN B 1 14 ? 18.75 20.078 -19.25 1 65.25 14 GLN B CA 1
ATOM 2640 C C . GLN B 1 14 ? 19.5 21.016 -20.188 1 65.25 14 GLN B C 1
ATOM 2642 O O . GLN B 1 14 ? 18.906 21.625 -21.078 1 65.25 14 GLN B O 1
ATOM 2647 N N . ARG B 1 15 ? 20.828 21.453 -19.734 1 60.5 15 ARG B N 1
ATOM 2648 C CA . ARG B 1 15 ? 21.672 22.375 -20.484 1 60.5 15 ARG B CA 1
ATOM 2649 C C . ARG B 1 15 ? 21.609 22.078 -21.969 1 60.5 15 ARG B C 1
ATOM 2651 O O . ARG B 1 15 ? 21.516 23 -22.797 1 60.5 15 ARG B O 1
ATOM 2658 N N . HIS B 1 16 ? 21.906 21.078 -22.406 1 57.53 16 HIS B N 1
ATOM 2659 C CA . HIS B 1 16 ? 22.109 20.766 -23.812 1 57.53 16 HIS B CA 1
ATOM 2660 C C . HIS B 1 16 ? 21.031 19.828 -24.328 1 57.53 16 HIS B C 1
ATOM 2662 O O . HIS B 1 16 ? 21.203 19.188 -25.375 1 57.53 16 HIS B O 1
ATOM 2668 N N . ALA B 1 17 ? 20.062 19.75 -23.531 1 65.19 17 ALA B N 1
ATOM 2669 C CA . ALA B 1 17 ? 19.016 18.875 -24.016 1 65.19 17 ALA B CA 1
ATOM 2670 C C . ALA B 1 17 ? 17.641 19.484 -23.781 1 65.19 17 ALA B C 1
ATOM 2672 O O . ALA B 1 17 ? 17.516 20.531 -23.156 1 65.19 17 ALA B O 1
ATOM 2673 N N . ARG B 1 18 ? 16.672 19 -24.484 1 64.94 18 ARG B N 1
ATOM 2674 C CA . ARG B 1 18 ? 15.281 19.438 -24.422 1 64.94 18 ARG B CA 1
ATOM 2675 C C . ARG B 1 18 ? 14.742 19.344 -23 1 64.94 18 ARG B C 1
ATOM 2677 O O . ARG B 1 18 ? 15 18.359 -22.297 1 64.94 18 ARG B O 1
ATOM 2684 N N . THR B 1 19 ? 14.195 20.391 -22.469 1 72.88 19 THR B N 1
ATOM 2685 C CA . THR B 1 19 ? 13.523 20.469 -21.172 1 72.88 19 THR B CA 1
ATOM 2686 C C . THR B 1 19 ? 12.461 19.391 -21.047 1 72.88 19 THR B C 1
ATOM 2688 O O . THR B 1 19 ? 11.641 19.219 -21.953 1 72.88 19 THR B O 1
ATOM 2691 N N . ARG B 1 20 ? 12.648 18.531 -20.047 1 81.94 20 ARG B N 1
ATOM 2692 C CA . ARG B 1 20 ? 11.617 17.531 -19.797 1 81.94 20 ARG B CA 1
ATOM 2693 C C . ARG B 1 20 ? 10.516 18.094 -18.906 1 81.94 20 ARG B C 1
ATOM 2695 O O . ARG B 1 20 ? 10.75 18.359 -17.719 1 81.94 20 ARG B O 1
ATOM 2702 N N . LEU B 1 21 ? 9.398 18.359 -19.5 1 84.69 21 LEU B N 1
ATOM 2703 C CA . LEU B 1 21 ? 8.234 18.906 -18.797 1 84.69 21 LEU B CA 1
ATOM 2704 C C . LEU B 1 21 ? 7.461 17.797 -18.094 1 84.69 21 LEU B C 1
ATOM 2706 O O . LEU B 1 21 ? 7.172 16.75 -18.688 1 84.69 21 LEU B O 1
ATOM 2710 N N . LEU B 1 22 ? 7.242 17.984 -16.828 1 86.62 22 LEU B N 1
ATOM 2711 C CA . LEU B 1 22 ? 6.492 17 -16.047 1 86.62 22 LEU B CA 1
ATOM 2712 C C . LEU B 1 22 ? 5.035 17.438 -15.906 1 86.62 22 LEU B C 1
ATOM 2714 O O . LEU B 1 22 ? 4.129 16.609 -15.992 1 86.62 22 LEU B O 1
ATOM 2718 N N . ALA B 1 23 ? 4.801 18.703 -15.672 1 87.44 23 ALA B N 1
ATOM 2719 C CA . ALA B 1 23 ? 3.461 19.266 -15.508 1 87.44 23 ALA B CA 1
ATOM 2720 C C . ALA B 1 23 ? 3.453 20.766 -15.797 1 87.44 23 ALA B C 1
ATOM 2722 O O . ALA B 1 23 ? 4.477 21.438 -15.656 1 87.44 23 ALA B O 1
ATOM 2723 N N . GLU B 1 24 ? 2.211 21.203 -16.188 1 88.62 24 GLU B N 1
ATOM 2724 C CA . GLU B 1 24 ? 2.094 22.625 -16.484 1 88.62 24 GLU B CA 1
ATOM 2725 C C . GLU B 1 24 ? 0.769 23.188 -15.977 1 88.62 24 GLU B C 1
ATOM 2727 O O . GLU B 1 24 ? -0.168 22.438 -15.703 1 88.62 24 GLU B O 1
ATOM 2732 N N . HIS B 1 25 ? 0.86 24.547 -15.75 1 88.25 25 HIS B N 1
ATOM 2733 C CA . HIS B 1 25 ? -0.319 25.312 -15.383 1 88.25 25 HIS B CA 1
ATOM 2734 C C . HIS B 1 25 ? -0.947 24.797 -14.102 1 88.25 25 HIS B C 1
ATOM 2736 O O . HIS B 1 25 ? -2.168 24.625 -14.023 1 88.25 25 HIS B O 1
ATOM 2742 N N . LEU B 1 26 ? -0.1 24.422 -13.172 1 90.75 26 LEU B N 1
ATOM 2743 C CA . LEU B 1 26 ? -0.583 23.953 -11.883 1 90.75 26 LEU B CA 1
ATOM 2744 C C . LEU B 1 26 ? -0.987 25.109 -10.984 1 90.75 26 LEU B C 1
ATOM 2746 O O . LEU B 1 26 ? -0.149 25.938 -10.617 1 90.75 26 LEU B O 1
ATOM 2750 N N . SER B 1 27 ? -2.24 25.266 -10.734 1 93.5 27 SER B N 1
ATOM 2751 C CA . SER B 1 27 ? -2.764 26.203 -9.758 1 93.5 27 SER B CA 1
ATOM 2752 C C . SER B 1 27 ? -3.504 25.484 -8.633 1 93.5 27 SER B C 1
ATOM 2754 O O . SER B 1 27 ? -4.586 24.938 -8.852 1 93.5 27 SER B O 1
ATOM 2756 N N . LEU B 1 28 ? -2.867 25.453 -7.516 1 94.81 28 LEU B N 1
ATOM 2757 C CA . LEU B 1 28 ? -3.354 24.688 -6.371 1 94.81 28 LEU B CA 1
ATOM 2758 C C . LEU B 1 28 ? -3.326 25.531 -5.102 1 94.81 28 LEU B C 1
ATOM 2760 O O . LEU B 1 28 ? -2.607 26.531 -5.031 1 94.81 28 LEU B O 1
ATOM 2764 N N . CYS B 1 29 ? -4.121 25.094 -4.145 1 93.19 29 CYS B N 1
ATOM 2765 C CA . CYS B 1 29 ? -4.133 25.734 -2.834 1 93.19 29 CYS B CA 1
ATOM 2766 C C . CYS B 1 29 ? -4.281 24.703 -1.724 1 93.19 29 CYS B C 1
ATOM 2768 O O . CYS B 1 29 ? -5.16 23.844 -1.78 1 93.19 29 CYS B O 1
ATOM 2770 N N . ALA B 1 30 ? -3.363 24.75 -0.817 1 92.06 30 ALA B N 1
ATOM 2771 C CA . ALA B 1 30 ? -3.512 23.938 0.383 1 92.06 30 ALA B CA 1
ATOM 2772 C C . ALA B 1 30 ? -4.168 24.719 1.51 1 92.06 30 ALA B C 1
ATOM 2774 O O . ALA B 1 30 ? -3.666 25.781 1.909 1 92.06 30 ALA B O 1
ATOM 2775 N N . PRO B 1 31 ? -5.203 24.156 1.986 1 84.81 31 PRO B N 1
ATOM 2776 C CA . PRO B 1 31 ? -5.902 24.906 3.035 1 84.81 31 PRO B CA 1
ATOM 2777 C C . PRO B 1 31 ? -5.121 24.953 4.348 1 84.81 31 PRO B C 1
ATOM 2779 O O . PRO B 1 31 ? -4.316 24.062 4.621 1 84.81 31 PRO B O 1
ATOM 2782 N N . GLU B 1 32 ? -5.426 25.984 5.129 1 89.19 32 GLU B N 1
ATOM 2783 C CA . GLU B 1 32 ? -4.816 26.141 6.445 1 89.19 32 GLU B CA 1
ATOM 2784 C C . GLU B 1 32 ? -5.363 25.109 7.43 1 89.19 32 GLU B C 1
ATOM 2786 O O . GLU B 1 32 ? -6.562 24.828 7.441 1 89.19 32 GLU B O 1
ATOM 2791 N N . GLY B 1 33 ? -4.422 24.547 8.164 1 93.94 33 GLY B N 1
ATOM 2792 C CA . GLY B 1 33 ? -4.82 23.641 9.234 1 93.94 33 GLY B CA 1
ATOM 2793 C C . GLY B 1 33 ? -5.336 22.312 8.742 1 93.94 33 GLY B C 1
ATOM 2794 O O . GLY B 1 33 ? -6.074 21.625 9.445 1 93.94 33 GLY B O 1
ATOM 2795 N N . GLU B 1 34 ? -5.023 22.016 7.492 1 95.69 34 GLU B N 1
ATOM 2796 C CA . GLU B 1 34 ? -5.551 20.781 6.914 1 95.69 34 GLU B CA 1
ATOM 2797 C C . GLU B 1 34 ? -4.426 19.891 6.391 1 95.69 34 GLU B C 1
ATOM 2799 O O . GLU B 1 34 ? -3.279 20.328 6.281 1 95.69 34 GLU B O 1
ATOM 2804 N N . LEU B 1 35 ? -4.703 18.656 6.234 1 97.12 35 LEU B N 1
ATOM 2805 C CA . LEU B 1 35 ? -3.791 17.656 5.691 1 97.12 35 LEU B CA 1
ATOM 2806 C C . LEU B 1 35 ? -4.086 17.391 4.219 1 97.12 35 LEU B C 1
ATOM 2808 O O . LEU B 1 35 ? -5.207 17.016 3.865 1 97.12 35 LEU B O 1
ATOM 2812 N N . THR B 1 36 ? -3.088 17.656 3.375 1 97.69 36 THR B N 1
ATOM 2813 C CA . THR B 1 36 ? -3.199 17.422 1.939 1 97.69 36 THR B CA 1
ATOM 2814 C C . THR B 1 36 ? -2.242 16.328 1.492 1 97.69 36 THR B C 1
ATOM 2816 O O . THR B 1 36 ? -1.062 16.328 1.851 1 97.69 36 THR B O 1
ATOM 2819 N N . ALA B 1 37 ? -2.725 15.359 0.777 1 97.75 37 ALA B N 1
ATOM 2820 C CA . ALA B 1 37 ? -1.875 14.328 0.188 1 97.75 37 ALA B CA 1
ATOM 2821 C C . ALA B 1 37 ? -1.602 14.617 -1.285 1 97.75 37 ALA B C 1
ATOM 2823 O O . ALA B 1 37 ? -2.531 14.844 -2.062 1 97.75 37 ALA B O 1
ATOM 2824 N N . LEU B 1 38 ? -0.363 14.711 -1.598 1 97.25 38 LEU B N 1
ATOM 2825 C CA . LEU B 1 38 ? 0.076 14.734 -2.988 1 97.25 38 LEU B CA 1
ATOM 2826 C C . LEU B 1 38 ? 0.24 13.32 -3.527 1 97.25 38 LEU B C 1
ATOM 2828 O O . LEU B 1 38 ? 1.201 12.625 -3.186 1 97.25 38 LEU B O 1
ATOM 2832 N N . LEU B 1 39 ? -0.686 12.922 -4.379 1 96.5 39 LEU B N 1
ATOM 2833 C CA . LEU B 1 39 ? -0.731 11.555 -4.871 1 96.5 39 LEU B CA 1
ATOM 2834 C C . LEU B 1 39 ? -0.32 11.484 -6.336 1 96.5 39 LEU B C 1
ATOM 2836 O O . LEU B 1 39 ? -0.48 12.461 -7.074 1 96.5 39 LEU B O 1
ATOM 2840 N N . GLY B 1 40 ? 0.115 10.352 -6.75 1 93.56 40 GLY B N 1
ATOM 2841 C CA . GLY B 1 40 ? 0.516 10.086 -8.125 1 93.56 40 GLY B CA 1
ATOM 2842 C C . GLY B 1 40 ? 1.359 8.836 -8.273 1 93.56 40 GLY B C 1
ATOM 2843 O O . GLY B 1 40 ? 1.867 8.305 -7.281 1 93.56 40 GLY B O 1
ATOM 2844 N N . ARG B 1 41 ? 1.465 8.445 -9.461 1 91.19 41 ARG B N 1
ATOM 2845 C CA . ARG B 1 41 ? 2.299 7.281 -9.758 1 91.19 41 ARG B CA 1
ATOM 2846 C C . ARG B 1 41 ? 3.775 7.602 -9.547 1 91.19 41 ARG B C 1
ATOM 2848 O O . ARG B 1 41 ? 4.16 8.773 -9.477 1 91.19 41 ARG B O 1
ATOM 2855 N N . ASN B 1 42 ? 4.523 6.562 -9.484 1 89.31 42 ASN B N 1
ATOM 2856 C CA . ASN B 1 42 ? 5.961 6.777 -9.359 1 89.31 42 ASN B CA 1
ATOM 2857 C C . ASN B 1 42 ? 6.523 7.516 -10.562 1 89.31 42 ASN B C 1
ATOM 2859 O O . ASN B 1 42 ? 6.156 7.223 -11.703 1 89.31 42 ASN B O 1
ATOM 2863 N N . GLY B 1 43 ? 7.328 8.516 -10.367 1 87.12 43 GLY B N 1
ATOM 2864 C CA . GLY B 1 43 ? 8.023 9.219 -11.43 1 87.12 43 GLY B CA 1
ATOM 2865 C C . GLY B 1 43 ? 7.215 10.359 -12.016 1 87.12 43 GLY B C 1
ATOM 2866 O O . GLY B 1 43 ? 7.699 11.094 -12.883 1 87.12 43 GLY B O 1
ATOM 2867 N N . VAL B 1 44 ? 6.062 10.609 -11.508 1 90.31 44 VAL B N 1
ATOM 2868 C CA . VAL B 1 44 ? 5.164 11.578 -12.125 1 90.31 44 VAL B CA 1
ATOM 2869 C C . VAL B 1 44 ? 5.613 12.992 -11.766 1 90.31 44 VAL B C 1
ATOM 2871 O O . VAL B 1 44 ? 5.195 13.969 -12.398 1 90.31 44 VAL B O 1
ATOM 2874 N N . GLY B 1 45 ? 6.414 13.164 -10.688 1 92.25 45 GLY B N 1
ATOM 2875 C CA . GLY B 1 45 ? 6.93 14.484 -10.359 1 92.25 45 GLY B CA 1
ATOM 2876 C C . GLY B 1 45 ? 6.562 14.938 -8.961 1 92.25 45 GLY B C 1
ATOM 2877 O O . GLY B 1 45 ? 6.684 16.125 -8.633 1 92.25 45 GLY B O 1
ATOM 2878 N N . LYS B 1 46 ? 6.047 14.055 -8.078 1 93.94 46 LYS B N 1
ATOM 2879 C CA . LYS B 1 46 ? 5.617 14.406 -6.727 1 93.94 46 LYS B CA 1
ATOM 2880 C C . LYS B 1 46 ? 6.75 15.07 -5.945 1 93.94 46 LYS B C 1
ATOM 2882 O O . LYS B 1 46 ? 6.578 16.156 -5.379 1 93.94 46 LYS B O 1
ATOM 2887 N N . SER B 1 47 ? 7.953 14.391 -5.996 1 91.94 47 SER B N 1
ATOM 2888 C CA . SER B 1 47 ? 9.102 14.906 -5.258 1 91.94 47 SER B CA 1
ATOM 2889 C C . SER B 1 47 ? 9.578 16.234 -5.84 1 91.94 47 SER B C 1
ATOM 2891 O O . SER B 1 47 ? 9.977 17.125 -5.098 1 91.94 47 SER B O 1
ATOM 2893 N N . THR B 1 48 ? 9.555 16.359 -7.133 1 92.12 48 THR B N 1
ATOM 2894 C CA . THR B 1 48 ? 9.938 17.609 -7.785 1 92.12 48 THR B CA 1
ATOM 2895 C C . THR B 1 48 ? 9.008 18.75 -7.363 1 92.12 48 THR B C 1
ATOM 2897 O O . THR B 1 48 ? 9.469 19.844 -7.047 1 92.12 48 THR B O 1
ATOM 2900 N N . LEU B 1 49 ? 7.73 18.453 -7.316 1 94.88 49 LEU B N 1
ATOM 2901 C CA . LEU B 1 49 ? 6.777 19.469 -6.895 1 94.88 49 LEU B CA 1
ATOM 2902 C C . LEU B 1 49 ? 7.02 19.875 -5.445 1 94.88 49 LEU B C 1
ATOM 2904 O O . LEU B 1 49 ? 7.02 21.062 -5.117 1 94.88 49 LEU B O 1
ATOM 2908 N N . LEU B 1 50 ? 7.234 18.922 -4.574 1 94.62 50 LEU B N 1
ATOM 2909 C CA . LEU B 1 50 ? 7.48 19.219 -3.168 1 94.62 50 LEU B CA 1
ATOM 2910 C C . LEU B 1 50 ? 8.719 20.094 -3.01 1 94.62 50 LEU B C 1
ATOM 2912 O O . LEU B 1 50 ? 8.742 21.016 -2.178 1 94.62 50 LEU B O 1
ATOM 2916 N N . ARG B 1 51 ? 9.742 19.875 -3.795 1 92.81 51 ARG B N 1
ATOM 2917 C CA . ARG B 1 51 ? 10.961 20.688 -3.732 1 92.81 51 ARG B CA 1
ATOM 2918 C C . ARG B 1 51 ? 10.695 22.109 -4.207 1 92.81 51 ARG B C 1
ATOM 2920 O O . ARG B 1 51 ? 11.289 23.062 -3.688 1 92.81 51 ARG B O 1
ATOM 2927 N N . VAL B 1 52 ? 9.883 22.188 -5.195 1 93.44 52 VAL B N 1
ATOM 2928 C CA . VAL B 1 52 ? 9.484 23.516 -5.668 1 93.44 52 VAL B CA 1
ATOM 2929 C C . VAL B 1 52 ? 8.719 24.25 -4.566 1 93.44 52 VAL B C 1
ATOM 2931 O O . VAL B 1 52 ? 8.977 25.422 -4.297 1 93.44 52 VAL B O 1
ATOM 2934 N N . LEU B 1 53 ? 7.824 23.531 -3.879 1 94.75 53 LEU B N 1
ATOM 2935 C CA . LEU B 1 53 ? 7.055 24.125 -2.785 1 94.75 53 LEU B CA 1
ATOM 2936 C C . LEU B 1 53 ? 7.977 24.562 -1.653 1 94.75 53 LEU B C 1
ATOM 2938 O O . LEU B 1 53 ? 7.742 25.609 -1.027 1 94.75 53 LEU B O 1
ATOM 2942 N N . ALA B 1 54 ? 8.992 23.812 -1.485 1 92.31 54 ALA B N 1
ATOM 2943 C CA . ALA B 1 54 ? 9.922 24.062 -0.39 1 92.31 54 ALA B CA 1
ATOM 2944 C C . ALA B 1 54 ? 10.906 25.188 -0.753 1 92.31 54 ALA B C 1
ATOM 2946 O O . ALA B 1 54 ? 11.672 25.641 0.093 1 92.31 54 ALA B O 1
ATOM 2947 N N . GLY B 1 55 ? 10.992 25.516 -2.016 1 91.94 55 GLY B N 1
ATOM 2948 C CA . GLY B 1 55 ? 11.922 26.531 -2.479 1 91.94 55 GLY B CA 1
ATOM 2949 C C . GLY B 1 55 ? 13.32 25.984 -2.715 1 91.94 55 GLY B C 1
ATOM 2950 O O . GLY B 1 55 ? 14.273 26.766 -2.873 1 91.94 55 GLY B O 1
ATOM 2951 N N . VAL B 1 56 ? 13.461 24.719 -2.711 1 87.75 56 VAL B N 1
ATOM 2952 C CA . VAL B 1 56 ? 14.734 24.062 -2.961 1 87.75 56 VAL B CA 1
ATOM 2953 C C . VAL B 1 56 ? 15.055 24.094 -4.453 1 87.75 56 VAL B C 1
ATOM 2955 O O . VAL B 1 56 ? 16.219 24.125 -4.848 1 87.75 56 VAL B O 1
ATOM 2958 N N . ARG B 1 57 ? 14.008 24.047 -5.238 1 89.44 57 ARG B N 1
ATOM 2959 C CA . ARG B 1 57 ? 14.117 24.094 -6.695 1 89.44 57 ARG B CA 1
ATOM 2960 C C . ARG B 1 57 ? 13.164 25.125 -7.289 1 89.44 57 ARG B C 1
ATOM 2962 O O . ARG B 1 57 ? 11.984 25.172 -6.922 1 89.44 57 ARG B O 1
ATOM 2969 N N . PRO B 1 58 ? 13.703 25.875 -8.164 1 90.75 58 PRO B N 1
ATOM 2970 C CA . PRO B 1 58 ? 12.789 26.812 -8.82 1 90.75 58 PRO B CA 1
ATOM 2971 C C . PRO B 1 58 ? 11.875 26.141 -9.836 1 90.75 58 PRO B C 1
ATOM 2973 O O . PRO B 1 58 ? 12.289 25.188 -10.516 1 90.75 58 PRO B O 1
ATOM 2976 N N . PRO B 1 59 ? 10.672 26.625 -9.938 1 93.12 59 PRO B N 1
ATOM 2977 C CA . PRO B 1 59 ? 9.828 26.141 -11.031 1 93.12 59 PRO B CA 1
ATOM 2978 C C . PRO B 1 59 ? 10.273 26.672 -12.398 1 93.12 59 PRO B C 1
ATOM 2980 O O . PRO B 1 59 ? 11.055 27.625 -12.469 1 93.12 59 PRO B O 1
ATOM 2983 N N . LEU B 1 60 ? 9.82 26 -13.469 1 91.5 60 LEU B N 1
ATOM 2984 C CA . LEU B 1 60 ? 10.102 26.469 -14.82 1 91.5 60 LEU B CA 1
ATOM 2985 C C . LEU B 1 60 ? 9.305 27.734 -15.125 1 91.5 60 LEU B C 1
ATOM 2987 O O . LEU B 1 60 ? 9.758 28.594 -15.891 1 91.5 60 LEU B O 1
ATOM 2991 N N . ALA B 1 61 ? 8.148 27.781 -14.586 1 93.44 61 ALA B N 1
ATOM 2992 C CA . ALA B 1 61 ? 7.273 28.938 -14.688 1 93.44 61 ALA B CA 1
ATOM 2993 C C . ALA B 1 61 ? 6.293 29 -13.516 1 93.44 61 ALA B C 1
ATOM 2995 O O . ALA B 1 61 ? 6.137 28.016 -12.789 1 93.44 61 ALA B O 1
ATOM 2996 N N . GLY B 1 62 ? 5.777 30.172 -13.281 1 95.06 62 GLY B N 1
ATOM 2997 C CA . GLY B 1 62 ? 4.82 30.344 -12.203 1 95.06 62 GLY B CA 1
ATOM 2998 C C . GLY B 1 62 ? 5.473 30.688 -10.875 1 95.06 62 GLY B C 1
ATOM 2999 O O . GLY B 1 62 ? 6.66 31.016 -10.828 1 95.06 62 GLY B O 1
ATOM 3000 N N . ARG B 1 63 ? 4.648 30.719 -9.828 1 95.62 63 ARG B N 1
ATOM 3001 C CA . ARG B 1 63 ? 5.199 31.078 -8.523 1 95.62 63 ARG B CA 1
ATOM 3002 C C . ARG B 1 63 ? 4.461 30.359 -7.402 1 95.62 63 ARG B C 1
ATOM 3004 O O . ARG B 1 63 ? 3.289 30.016 -7.547 1 95.62 63 ARG B O 1
ATOM 3011 N N . VAL B 1 64 ? 5.16 30.172 -6.387 1 95.75 64 VAL B N 1
ATOM 3012 C CA . VAL B 1 64 ? 4.629 29.625 -5.141 1 95.75 64 VAL B CA 1
ATOM 3013 C C . VAL B 1 64 ? 4.508 30.734 -4.102 1 95.75 64 VAL B C 1
ATOM 3015 O O . VAL B 1 64 ? 5.457 31.484 -3.873 1 95.75 64 VAL B O 1
ATOM 3018 N N . LEU B 1 65 ? 3.311 30.828 -3.521 1 95.25 65 LEU B N 1
ATOM 3019 C CA . LEU B 1 65 ? 3.061 31.875 -2.533 1 95.25 65 LEU B CA 1
ATOM 3020 C C . LEU B 1 65 ? 2.742 31.266 -1.171 1 95.25 65 LEU B C 1
ATOM 3022 O O . LEU B 1 65 ? 1.993 30.297 -1.08 1 95.25 65 LEU B O 1
ATOM 3026 N N . LEU B 1 66 ? 3.35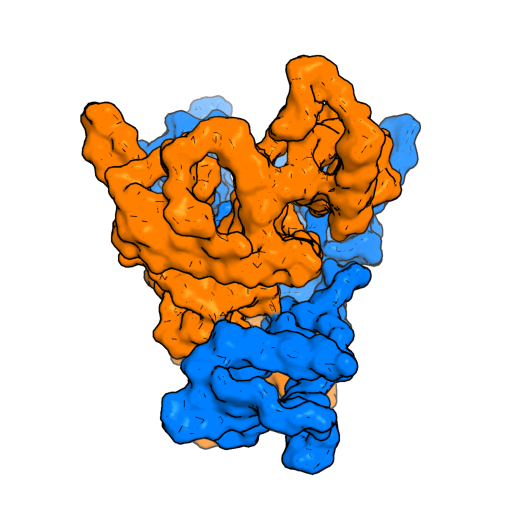 31.828 -0.148 1 93.25 66 LEU B N 1
ATOM 3027 C CA . LEU B 1 66 ? 2.998 31.562 1.243 1 93.25 66 LEU B CA 1
ATOM 3028 C C . LEU B 1 66 ? 2.461 32.812 1.912 1 93.25 66 LEU B C 1
ATOM 3030 O O . LEU B 1 66 ? 3.209 33.781 2.143 1 93.25 66 LEU B O 1
ATOM 3034 N N . ASP B 1 67 ? 1.236 32.812 2.197 1 91.12 67 ASP B N 1
ATOM 3035 C CA . ASP B 1 67 ? 0.563 34 2.729 1 91.12 67 ASP B CA 1
ATOM 3036 C C . ASP B 1 67 ? 0.806 35.219 1.838 1 91.12 67 ASP B C 1
ATOM 3038 O O . ASP B 1 67 ? 1.185 36.281 2.324 1 91.12 67 ASP B O 1
ATOM 3042 N N . GLY B 1 68 ? 0.738 34.906 0.609 1 90.81 68 GLY B N 1
ATOM 3043 C CA . GLY B 1 68 ? 0.812 36 -0.355 1 90.81 68 GLY B CA 1
ATOM 3044 C C . GLY B 1 68 ? 2.236 36.375 -0.726 1 90.81 68 GLY B C 1
ATOM 3045 O O . GLY B 1 68 ? 2.457 37.156 -1.646 1 90.81 68 GLY B O 1
ATOM 3046 N N . ARG B 1 69 ? 3.201 35.844 -0.056 1 93.06 69 ARG B N 1
ATOM 3047 C CA . ARG B 1 69 ? 4.598 36.125 -0.357 1 93.06 69 ARG B CA 1
ATOM 3048 C C . ARG B 1 69 ? 5.23 35 -1.18 1 93.06 69 ARG B C 1
ATOM 3050 O O . ARG B 1 69 ? 5.047 33.844 -0.877 1 93.06 69 ARG B O 1
ATOM 3057 N N . GLU B 1 70 ? 5.98 35.438 -2.123 1 94.88 70 GLU B N 1
ATOM 3058 C CA . GLU B 1 70 ? 6.625 34.469 -2.996 1 94.88 70 GLU B CA 1
ATOM 3059 C C . GLU B 1 70 ? 7.758 33.75 -2.273 1 94.88 70 GLU B C 1
ATOM 3061 O O . GLU B 1 70 ? 8.641 34.375 -1.694 1 94.88 70 GLU B O 1
ATOM 3066 N N . VAL B 1 71 ? 7.762 32.469 -2.379 1 94.25 71 VAL B N 1
ATOM 3067 C CA . VAL B 1 71 ? 8.766 31.641 -1.715 1 94.25 71 VAL B CA 1
ATOM 3068 C C . VAL B 1 71 ? 10.148 31.922 -2.307 1 94.25 71 VAL B C 1
ATOM 3070 O O . VAL B 1 71 ? 11.141 32 -1.578 1 94.25 71 VAL B O 1
ATOM 3073 N N . ALA B 1 72 ? 10.195 32.156 -3.588 1 90.12 72 ALA B N 1
ATOM 3074 C CA . ALA B 1 72 ? 11.453 32.406 -4.293 1 90.12 72 ALA B CA 1
ATOM 3075 C C . ALA B 1 72 ? 12.109 33.688 -3.826 1 90.12 72 ALA B C 1
ATOM 3077 O O . ALA B 1 72 ? 13.32 33.875 -3.98 1 90.12 72 ALA B O 1
ATOM 3078 N N . SER B 1 73 ? 11.391 34.562 -3.283 1 91.56 73 SER B N 1
ATOM 3079 C CA . SER B 1 73 ? 11.914 35.844 -2.854 1 91.56 73 SER B CA 1
ATOM 3080 C C . SER B 1 73 ? 12.445 35.781 -1.425 1 91.56 73 SER B C 1
ATOM 3082 O O . SER B 1 73 ? 13.102 36.719 -0.958 1 91.56 73 SER B O 1
ATOM 3084 N N . MET B 1 74 ? 12.188 34.719 -0.799 1 92.44 74 MET B N 1
ATOM 3085 C CA . MET B 1 74 ? 12.602 34.562 0.594 1 92.44 74 MET B CA 1
ATOM 3086 C C . MET B 1 74 ? 14.078 34.188 0.688 1 92.44 74 MET B C 1
ATOM 3088 O O . MET B 1 74 ? 14.578 33.438 -0.148 1 92.44 74 MET B O 1
ATOM 3092 N N . THR B 1 75 ? 14.68 34.656 1.798 1 90.81 75 THR B N 1
ATOM 3093 C CA . THR B 1 75 ? 16.031 34.188 2.117 1 90.81 75 THR B CA 1
ATOM 3094 C C . THR B 1 75 ? 15.977 32.781 2.664 1 90.81 75 THR B C 1
ATOM 3096 O O . THR B 1 75 ? 14.906 32.281 3.021 1 90.81 75 THR B O 1
ATOM 3099 N N . ALA B 1 76 ? 17.078 32.156 2.699 1 87.06 76 ALA B N 1
ATOM 3100 C CA . ALA B 1 76 ? 17.172 30.797 3.254 1 87.06 76 ALA B CA 1
ATOM 3101 C C . ALA B 1 76 ? 16.672 30.766 4.695 1 87.06 76 ALA B C 1
ATOM 3103 O O . ALA B 1 76 ? 15.961 29.828 5.09 1 87.06 76 ALA B O 1
ATOM 3104 N N . ARG B 1 77 ? 16.984 31.797 5.43 1 87.88 77 ARG B N 1
ATOM 3105 C CA . ARG B 1 77 ? 16.594 31.875 6.828 1 87.88 77 ARG B CA 1
ATOM 3106 C C . ARG B 1 77 ? 15.078 32.031 6.953 1 87.88 77 ARG B C 1
ATOM 3108 O O . ARG B 1 77 ? 14.445 31.406 7.801 1 87.88 77 ARG B O 1
ATOM 3115 N N . GLU B 1 78 ? 14.562 32.875 6.098 1 89.56 78 GLU B N 1
ATOM 3116 C CA . GLU B 1 78 ? 13.117 33.094 6.102 1 89.56 78 GLU B CA 1
ATOM 3117 C C . GLU B 1 78 ? 12.367 31.797 5.727 1 89.56 78 GLU B C 1
ATOM 3119 O O . GLU B 1 78 ? 11.367 31.453 6.355 1 89.56 78 GLU B O 1
ATOM 3124 N N . ARG B 1 79 ? 12.844 31.125 4.73 1 91.12 79 ARG B N 1
ATOM 3125 C CA . ARG B 1 79 ? 12.227 29.875 4.289 1 91.12 79 ARG B CA 1
ATOM 3126 C C . ARG B 1 79 ? 12.273 28.828 5.395 1 91.12 79 ARG B C 1
ATOM 3128 O O . ARG B 1 79 ? 11.281 28.141 5.641 1 91.12 79 ARG B O 1
ATOM 3135 N N . ALA B 1 80 ? 13.383 28.797 6.031 1 87.38 80 ALA B N 1
ATOM 3136 C CA . ALA B 1 80 ? 13.57 27.812 7.102 1 87.38 80 ALA B CA 1
ATOM 3137 C C . ALA B 1 80 ? 12.625 28.094 8.266 1 87.38 80 ALA B C 1
ATOM 3139 O O . ALA B 1 80 ? 12.234 27.172 8.984 1 87.38 80 ALA B O 1
ATOM 3140 N N . ALA B 1 81 ? 12.219 29.266 8.445 1 89.25 81 ALA B N 1
ATOM 3141 C CA . ALA B 1 81 ? 11.32 29.656 9.523 1 89.25 81 ALA B CA 1
ATOM 3142 C C . ALA B 1 81 ? 9.867 29.422 9.141 1 89.25 81 ALA B C 1
ATOM 3144 O O . ALA B 1 81 ? 8.977 29.438 9.992 1 89.25 81 ALA B O 1
ATOM 3145 N N . ARG B 1 82 ? 9.648 29.141 7.844 1 91.81 82 ARG B N 1
ATOM 3146 C CA . ARG B 1 82 ? 8.266 29.062 7.387 1 91.81 82 ARG B CA 1
ATOM 3147 C C . ARG B 1 82 ? 7.938 27.672 6.859 1 91.81 82 ARG B C 1
ATOM 3149 O O . ARG B 1 82 ? 6.77 27.281 6.82 1 91.81 82 ARG B O 1
ATOM 3156 N N . ILE B 1 83 ? 8.977 27 6.418 1 92.62 83 ILE B N 1
ATOM 3157 C CA . ILE B 1 83 ? 8.758 25.719 5.754 1 92.62 83 ILE B CA 1
ATOM 3158 C C . ILE B 1 83 ? 9.648 24.656 6.383 1 92.62 83 ILE B C 1
ATOM 3160 O O . ILE B 1 83 ? 10.875 24.781 6.391 1 92.62 83 ILE B O 1
ATOM 3164 N N . ALA B 1 84 ? 9 23.641 6.941 1 89.62 84 ALA B N 1
ATOM 3165 C CA . ALA B 1 84 ? 9.719 22.438 7.32 1 89.62 84 ALA B CA 1
ATOM 3166 C C . ALA B 1 84 ? 9.594 21.359 6.242 1 89.62 84 ALA B C 1
ATOM 3168 O O . ALA B 1 84 ? 8.492 21.062 5.777 1 89.62 84 ALA B O 1
ATOM 3169 N N . PHE B 1 85 ? 10.75 20.859 5.836 1 87.31 85 PHE B N 1
ATOM 3170 C CA . PHE B 1 85 ? 10.773 19.859 4.781 1 87.31 85 PHE B CA 1
ATOM 3171 C C . PHE B 1 85 ? 11.461 18.578 5.262 1 87.31 85 PHE B C 1
ATOM 3173 O O . PHE B 1 85 ? 12.625 18.609 5.664 1 87.31 85 PHE B O 1
ATOM 3180 N N . VAL B 1 86 ? 10.617 17.484 5.238 1 80.56 86 VAL B N 1
ATOM 3181 C CA . VAL B 1 86 ? 11.117 16.172 5.633 1 80.56 86 VAL B CA 1
ATOM 3182 C C . VAL B 1 86 ? 11.25 15.281 4.402 1 80.56 86 VAL B C 1
ATOM 3184 O O . VAL B 1 86 ? 10.281 15.07 3.672 1 80.56 86 VAL B O 1
ATOM 3187 N N . THR B 1 87 ? 12.516 14.82 4.137 1 77.38 87 THR B N 1
ATOM 3188 C CA . THR B 1 87 ? 12.719 13.898 3.025 1 77.38 87 THR B CA 1
ATOM 3189 C C . THR B 1 87 ? 12.883 12.469 3.535 1 77.38 87 THR B C 1
ATOM 3191 O O . THR B 1 87 ? 13.031 12.25 4.738 1 77.38 87 THR B O 1
ATOM 3194 N N . THR B 1 88 ? 12.68 11.523 2.662 1 62.03 88 THR B N 1
ATOM 3195 C CA . THR B 1 88 ? 12.797 10.102 2.957 1 62.03 88 THR B CA 1
ATOM 3196 C C . THR B 1 88 ? 14.258 9.719 3.197 1 62.03 88 THR B C 1
ATOM 3198 O O . THR B 1 88 ? 14.539 8.656 3.76 1 62.03 88 THR B O 1
ATOM 3201 N N . GLU B 1 89 ? 15.031 10.422 2.824 1 59.72 89 GLU B N 1
ATOM 3202 C CA . GLU B 1 89 ? 16.422 9.992 2.9 1 59.72 89 GLU B CA 1
ATOM 3203 C C . GLU B 1 89 ? 16.891 9.875 4.352 1 59.72 89 GLU B C 1
ATOM 3205 O O . GLU B 1 89 ? 16.625 10.758 5.164 1 59.72 89 GLU B O 1
ATOM 3210 N N . PRO B 1 90 ? 17.359 8.594 4.57 1 57.22 90 PRO B N 1
ATOM 3211 C CA . PRO B 1 90 ? 17.875 8.406 5.934 1 57.22 90 PRO B CA 1
ATOM 3212 C C . PRO B 1 90 ? 18.953 9.422 6.297 1 57.22 90 PRO B C 1
ATOM 3214 O O . PRO B 1 90 ? 19.75 9.812 5.441 1 57.22 90 PRO B O 1
ATOM 3217 N N . VAL B 1 91 ? 18.734 10.141 7.254 1 52.53 91 VAL B N 1
ATOM 3218 C CA . VAL B 1 91 ? 19.828 10.953 7.77 1 52.53 91 VAL B CA 1
ATOM 3219 C C . VAL B 1 91 ? 21 10.047 8.156 1 52.53 91 VAL B C 1
ATOM 3221 O O . VAL B 1 91 ? 20.812 9.031 8.82 1 52.53 91 VAL B O 1
ATOM 3224 N N . ALA B 1 92 ? 22.078 10.016 7.445 1 57.53 92 ALA B N 1
ATOM 3225 C CA . ALA B 1 92 ? 23.312 9.328 7.805 1 57.53 92 ALA B CA 1
ATOM 3226 C C . ALA B 1 92 ? 23.625 9.5 9.289 1 57.53 92 ALA B C 1
ATOM 3228 O O . ALA B 1 92 ? 24.734 9.883 9.656 1 57.53 92 ALA B O 1
ATOM 3229 N N . ALA B 1 93 ? 22.578 9.453 10.094 1 64.25 93 ALA B N 1
ATOM 3230 C CA . ALA B 1 93 ? 22.719 9.812 11.5 1 64.25 93 ALA B CA 1
ATOM 3231 C C . ALA B 1 93 ? 22.438 8.617 12.406 1 64.25 93 ALA B C 1
ATOM 3233 O O . ALA B 1 93 ? 21.984 8.781 13.539 1 64.25 93 ALA B O 1
ATOM 3234 N N . ALA B 1 94 ? 22.922 7.512 11.938 1 67.56 94 ALA B N 1
ATOM 3235 C CA . ALA B 1 94 ? 22.562 6.273 12.617 1 67.56 94 ALA B CA 1
ATOM 3236 C C . ALA B 1 94 ? 23.047 6.273 14.055 1 67.56 94 ALA B C 1
ATOM 3238 O O . ALA B 1 94 ? 22.406 5.711 14.945 1 67.56 94 ALA B O 1
ATOM 3239 N N . HIS B 1 95 ? 24.031 7.09 14.328 1 83.06 95 HIS B N 1
ATOM 3240 C CA . HIS B 1 95 ? 24.609 7.016 15.664 1 83.06 95 HIS B CA 1
ATOM 3241 C C . HIS B 1 95 ? 24.094 8.141 16.562 1 83.06 95 HIS B C 1
ATOM 3243 O O . HIS B 1 95 ? 24.406 8.18 17.75 1 83.06 95 HIS B O 1
ATOM 3249 N N . LEU B 1 96 ? 23.281 8.969 16.062 1 88.62 96 LEU B N 1
ATOM 3250 C CA . LEU B 1 96 ? 22.75 10.078 16.844 1 88.62 96 LEU B CA 1
ATOM 3251 C C . LEU B 1 96 ? 21.578 9.617 17.703 1 88.62 96 LEU B C 1
ATOM 3253 O O . LEU B 1 96 ? 20.828 8.711 17.312 1 88.62 96 LEU B O 1
ATOM 3257 N N . ARG B 1 97 ? 21.562 10.305 18.859 1 93.06 97 ARG B N 1
ATOM 3258 C CA . ARG B 1 97 ? 20.406 10.062 19.719 1 93.06 97 ARG B CA 1
ATOM 3259 C C . ARG B 1 97 ? 19.156 10.758 19.172 1 93.06 97 ARG B C 1
ATOM 3261 O O . ARG B 1 97 ? 19.266 11.758 18.453 1 93.06 97 ARG B O 1
ATOM 3268 N N . VAL B 1 98 ? 18.016 10.203 19.453 1 93.94 98 VAL B N 1
ATOM 3269 C CA . VAL B 1 98 ? 16.719 10.719 19.016 1 93.94 98 VAL B CA 1
ATOM 3270 C C . VAL B 1 98 ? 16.609 12.203 19.359 1 93.94 98 VAL B C 1
ATOM 3272 O O . VAL B 1 98 ? 16.266 13.016 18.5 1 93.94 98 VAL B O 1
ATOM 3275 N N . ARG B 1 99 ? 16.953 12.617 20.562 1 94 99 ARG B N 1
ATOM 3276 C CA . ARG B 1 99 ? 16.844 14.008 20.984 1 94 99 ARG B CA 1
ATOM 3277 C C . ARG B 1 99 ? 17.766 14.906 20.156 1 94 99 ARG B C 1
ATOM 3279 O O . ARG B 1 99 ? 17.438 16.062 19.875 1 94 99 ARG B O 1
ATOM 3286 N N . GLU B 1 100 ? 18.906 14.398 19.766 1 91.38 100 GLU B N 1
ATOM 3287 C CA . GLU B 1 100 ? 19.844 15.164 18.953 1 91.38 100 GLU B CA 1
ATOM 3288 C C . GLU B 1 100 ? 19.297 15.406 17.547 1 91.38 100 GLU B C 1
ATOM 3290 O O . GLU B 1 100 ? 19.406 16.516 17.016 1 91.38 100 GLU B O 1
ATOM 3295 N N . VAL B 1 101 ? 18.688 14.383 16.969 1 89.62 101 VAL B N 1
ATOM 3296 C CA . VAL B 1 101 ? 18.109 14.492 15.641 1 89.62 101 VAL B CA 1
ATOM 3297 C C . VAL B 1 101 ? 16.984 15.523 15.648 1 89.62 101 VAL B C 1
ATOM 3299 O O . VAL B 1 101 ? 16.938 16.406 14.789 1 89.62 101 VAL B O 1
ATOM 3302 N N . VAL B 1 102 ? 16.125 15.453 16.641 1 91.81 102 VAL B N 1
ATOM 3303 C CA . VAL B 1 102 ? 14.992 16.359 16.719 1 91.81 102 VAL B CA 1
ATOM 3304 C C . VAL B 1 102 ? 15.484 17.781 16.984 1 91.81 102 VAL B C 1
ATOM 3306 O O . VAL B 1 102 ? 14.922 18.75 16.469 1 91.81 102 VAL B O 1
ATOM 3309 N N . SER B 1 103 ? 16.594 17.906 17.703 1 91.06 103 SER B N 1
ATOM 3310 C CA . SER B 1 103 ? 17.156 19.203 18.016 1 91.06 103 SER B CA 1
ATOM 3311 C C . SER B 1 103 ? 17.672 19.906 16.766 1 91.06 103 SER B C 1
ATOM 3313 O O . SER B 1 103 ? 17.797 21.141 16.734 1 91.06 103 SER B O 1
ATOM 3315 N N . MET B 1 104 ? 18.016 19.156 15.789 1 85.44 104 MET B N 1
ATOM 3316 C CA . MET B 1 104 ? 18.453 19.719 14.523 1 85.44 104 MET B CA 1
ATOM 3317 C C . MET B 1 104 ? 17.359 20.578 13.891 1 85.44 104 MET B C 1
ATOM 3319 O O . MET B 1 104 ? 17.656 21.469 13.078 1 85.44 104 MET B O 1
ATOM 3323 N N . GLY B 1 105 ? 16.188 20.328 14.211 1 85.38 105 GLY B N 1
ATOM 3324 C CA . GLY B 1 105 ? 15.062 21.141 13.75 1 85.38 105 GLY B CA 1
ATOM 3325 C C . GLY B 1 105 ? 15.102 22.562 14.266 1 85.38 105 GLY B C 1
ATOM 3326 O O . GLY B 1 105 ? 14.438 23.438 13.719 1 85.38 105 GLY B O 1
ATOM 3327 N N . ARG B 1 106 ? 15.875 22.797 15.25 1 85 106 ARG B N 1
ATOM 3328 C CA . ARG B 1 106 ? 15.938 24.125 15.852 1 85 106 ARG B CA 1
ATOM 3329 C C . ARG B 1 106 ? 17.016 24.984 15.203 1 85 106 ARG B C 1
ATOM 3331 O O . ARG B 1 106 ? 17.219 26.141 15.578 1 85 106 ARG B O 1
ATOM 3338 N N . ALA B 1 107 ? 17.688 24.469 14.242 1 74.94 107 ALA B N 1
ATOM 3339 C CA . ALA B 1 107 ? 18.844 25.109 13.617 1 74.94 107 ALA B CA 1
ATOM 3340 C C . ALA B 1 107 ? 18.5 26.531 13.164 1 74.94 107 ALA B C 1
ATOM 3342 O O . ALA B 1 107 ? 19.297 27.453 13.336 1 74.94 107 ALA B O 1
ATOM 3343 N N . PRO B 1 108 ? 17.328 26.703 12.617 1 68.75 108 PRO B N 1
ATOM 3344 C CA . PRO B 1 108 ? 17.016 28.078 12.18 1 68.75 108 PRO B CA 1
ATOM 3345 C C . PRO B 1 108 ? 17 29.062 13.336 1 68.75 108 PRO B C 1
ATOM 3347 O O . PRO B 1 108 ? 17.047 30.281 13.117 1 68.75 108 PRO B O 1
ATOM 3350 N N . TYR B 1 109 ? 16.938 28.547 14.484 1 67.81 109 TYR B N 1
ATOM 3351 C CA . TYR B 1 109 ? 16.719 29.406 15.641 1 67.81 109 TYR B CA 1
ATOM 3352 C C . TYR B 1 109 ? 17.969 29.5 16.484 1 67.81 109 TYR B C 1
ATOM 3354 O O . TYR B 1 109 ? 18.016 30.281 17.453 1 67.81 109 TYR B O 1
ATOM 3362 N N . THR B 1 110 ? 18.859 28.516 16.188 1 66.44 110 THR B N 1
ATOM 3363 C CA . THR B 1 110 ? 20.047 28.5 17.031 1 66.44 110 THR B CA 1
ATOM 3364 C C . THR B 1 110 ? 21.203 29.234 16.359 1 66.44 110 THR B C 1
ATOM 3366 O O . THR B 1 110 ? 21.281 29.281 15.125 1 66.44 110 THR B O 1
ATOM 3369 N N . GLY B 1 111 ? 21.609 30.25 16.969 1 54.66 111 GLY B N 1
ATOM 3370 C CA . GLY B 1 111 ? 22.75 31 16.469 1 54.66 111 GLY B CA 1
ATOM 3371 C C . GLY B 1 111 ? 23.953 30.125 16.141 1 54.66 111 GLY B C 1
ATOM 3372 O O . GLY B 1 111 ? 23.812 28.906 16.031 1 54.66 111 GLY B O 1
ATOM 3373 N N . TRP B 1 112 ? 25.062 30.781 15.742 1 47.91 112 TRP B N 1
ATOM 3374 C CA . TRP B 1 112 ? 26.344 30.25 15.297 1 47.91 112 TRP B CA 1
ATOM 3375 C C . TRP B 1 112 ? 26.859 29.172 16.25 1 47.91 112 TRP B C 1
ATOM 3377 O O . TRP B 1 112 ? 27.531 28.234 15.836 1 47.91 112 TRP B O 1
ATOM 3387 N N . PHE B 1 113 ? 26.516 29.359 17.578 1 49.38 113 PHE B N 1
ATOM 3388 C CA . PHE B 1 113 ? 27.188 28.484 18.516 1 49.38 113 PHE B CA 1
ATOM 3389 C C . PHE B 1 113 ? 26.375 27.219 18.766 1 49.38 113 PHE B C 1
ATOM 3391 O O . PHE B 1 113 ? 26.828 26.312 19.469 1 49.38 113 PHE B O 1
ATOM 3398 N N . GLY B 1 114 ? 25.344 26.844 18.062 1 58.12 114 GLY B N 1
ATOM 3399 C CA . GLY B 1 114 ? 24.625 25.594 18.016 1 58.12 114 GLY B CA 1
ATOM 3400 C C . GLY B 1 114 ? 24.047 25.172 19.344 1 58.12 114 GLY B C 1
ATOM 3401 O O . GLY B 1 114 ? 23.719 24 19.547 1 58.12 114 GLY B O 1
ATOM 3402 N N . THR B 1 115 ? 24.203 26.094 20.547 1 67.81 115 THR B N 1
ATOM 3403 C CA . THR B 1 115 ? 23.734 25.688 21.859 1 67.81 115 THR B CA 1
ATOM 3404 C C . THR B 1 115 ? 22.219 25.828 21.969 1 67.81 115 THR B C 1
ATOM 3406 O O . THR B 1 115 ? 21.656 26.859 21.562 1 67.81 115 THR B O 1
ATOM 3409 N N . LEU B 1 116 ? 21.562 24.781 22.469 1 75 116 LEU B N 1
ATOM 3410 C CA . LEU B 1 116 ? 20.125 24.766 22.641 1 75 116 LEU B CA 1
ATOM 3411 C C . LEU B 1 116 ? 19.703 25.594 23.844 1 75 116 LEU B C 1
ATOM 3413 O O . LEU B 1 116 ? 20.234 25.391 24.953 1 75 116 LEU B O 1
ATOM 3417 N N . SER B 1 117 ? 18.922 26.547 23.672 1 84.25 117 SER B N 1
ATOM 3418 C CA . SER B 1 117 ? 18.312 27.281 24.781 1 84.25 117 SER B CA 1
ATOM 3419 C C . SER B 1 117 ? 17.297 26.438 25.531 1 84.25 117 SER B C 1
ATOM 3421 O O . SER B 1 117 ? 16.906 25.359 25.062 1 84.25 117 SER B O 1
ATOM 3423 N N . PRO B 1 118 ? 16.969 26.828 26.719 1 87 118 PRO B N 1
ATOM 3424 C CA . PRO B 1 118 ? 15.906 26.125 27.438 1 87 118 PRO B CA 1
ATOM 3425 C C . PRO B 1 118 ? 14.609 26.031 26.656 1 87 118 PRO B C 1
ATOM 3427 O O . PRO B 1 118 ? 13.906 25.016 26.719 1 87 118 PRO B O 1
ATOM 3430 N N . GLU B 1 119 ? 14.398 27.031 25.922 1 88.12 119 GLU B N 1
ATOM 3431 C CA . GLU B 1 119 ? 13.211 27.031 25.094 1 88.12 119 GLU B CA 1
ATOM 3432 C C . GLU B 1 119 ? 13.305 26 23.969 1 88.12 119 GLU B C 1
ATOM 3434 O O . GLU B 1 119 ? 12.328 25.312 23.672 1 88.12 119 GLU B O 1
ATOM 3439 N N . ASP B 1 120 ? 14.406 25.875 23.453 1 89.12 120 ASP B N 1
ATOM 3440 C CA . ASP B 1 120 ? 14.633 24.875 22.406 1 89.12 120 ASP B CA 1
ATOM 3441 C C . ASP B 1 120 ? 14.445 23.453 22.953 1 89.12 120 ASP B C 1
ATOM 3443 O O . ASP B 1 120 ? 13.828 22.609 22.312 1 89.12 120 ASP B O 1
ATOM 3447 N N . GLU B 1 121 ? 14.93 23.297 24.141 1 90.75 121 GLU B N 1
ATOM 3448 C CA . GLU B 1 121 ? 14.789 21.984 24.766 1 90.75 121 GLU B CA 1
ATOM 3449 C C . GLU B 1 121 ? 13.32 21.656 25.016 1 90.75 121 GLU B C 1
ATOM 3451 O O . GLU B 1 121 ? 12.906 20.5 24.859 1 90.75 121 GLU B O 1
ATOM 3456 N N . ARG B 1 122 ? 12.648 22.641 25.375 1 92.62 122 ARG B N 1
ATOM 3457 C CA . ARG B 1 122 ? 11.227 22.453 25.594 1 92.62 122 ARG B CA 1
ATOM 3458 C C . ARG B 1 122 ? 10.508 22.078 24.312 1 92.62 122 ARG B C 1
ATOM 3460 O O . ARG B 1 122 ? 9.703 21.141 24.281 1 92.62 122 ARG B O 1
ATOM 3467 N N . ILE B 1 123 ? 10.812 22.719 23.281 1 91.62 123 ILE B N 1
ATOM 3468 C CA . ILE B 1 123 ? 10.188 22.484 21.984 1 91.62 123 ILE B CA 1
ATOM 3469 C C . ILE B 1 123 ? 10.523 21.078 21.5 1 91.62 123 ILE B C 1
ATOM 3471 O O . ILE B 1 123 ? 9.656 20.359 20.984 1 91.62 123 ILE B O 1
ATOM 3475 N N . VAL B 1 124 ? 11.734 20.688 21.688 1 93.19 124 VAL B N 1
ATOM 3476 C CA . VAL B 1 124 ? 12.172 19.359 21.312 1 93.19 124 VAL B CA 1
ATOM 3477 C C . VAL B 1 124 ? 11.375 18.312 22.094 1 93.19 124 VAL B C 1
ATOM 3479 O O . VAL B 1 124 ? 10.859 17.344 21.516 1 93.19 124 VAL B O 1
ATOM 3482 N N . GLY B 1 125 ? 11.273 18.562 23.375 1 93.94 125 GLY B N 1
ATOM 3483 C CA . GLY B 1 125 ? 10.508 17.656 24.219 1 93.94 125 GLY B CA 1
ATOM 3484 C C . GLY B 1 125 ? 9.047 17.562 23.812 1 93.94 125 GLY B C 1
ATOM 3485 O O . GLY B 1 125 ? 8.492 16.453 23.734 1 93.94 125 GLY B O 1
ATOM 3486 N N . GLU B 1 126 ? 8.453 18.672 23.516 1 93.81 126 GLU B N 1
ATOM 3487 C CA . GLU B 1 126 ? 7.059 18.719 23.094 1 93.81 126 GLU B CA 1
ATOM 3488 C C . GLU B 1 126 ? 6.859 18.016 21.75 1 93.81 126 GLU B C 1
ATOM 3490 O O . GLU B 1 126 ? 5.852 17.344 21.547 1 93.81 126 GLU B O 1
ATOM 3495 N N . SER B 1 127 ? 7.773 18.219 20.875 1 93.5 127 SER B N 1
ATOM 3496 C CA . SER B 1 127 ? 7.707 17.562 19.562 1 93.5 127 SER B CA 1
ATOM 3497 C C . SER B 1 127 ? 7.754 16.047 19.703 1 93.5 127 SER B C 1
ATOM 3499 O O . SER B 1 127 ? 7.004 15.344 19.031 1 93.5 127 SER B O 1
ATOM 3501 N N . LEU B 1 128 ? 8.594 15.609 20.578 1 95.88 128 LEU B N 1
ATOM 3502 C CA . LEU B 1 128 ? 8.711 14.172 20.812 1 95.88 128 LEU B CA 1
ATOM 3503 C C . LEU B 1 128 ? 7.43 13.625 21.438 1 95.88 128 LEU B C 1
ATOM 3505 O O . LEU B 1 128 ? 6.98 12.531 21.078 1 95.88 128 LEU B O 1
ATOM 3509 N N . GLU B 1 129 ? 6.875 14.383 22.312 1 95.38 129 GLU B N 1
ATOM 3510 C CA . GLU B 1 129 ? 5.625 13.984 22.953 1 95.38 129 GLU B CA 1
ATOM 3511 C C . GLU B 1 129 ? 4.492 13.891 21.938 1 95.38 129 GLU B C 1
ATOM 3513 O O . GLU B 1 129 ? 3.699 12.945 21.969 1 95.38 129 GLU B O 1
ATOM 3518 N N . ARG B 1 130 ? 4.445 14.766 21.078 1 91.75 130 ARG B N 1
ATOM 3519 C CA . ARG B 1 130 ? 3.371 14.844 20.094 1 91.75 130 ARG B CA 1
ATOM 3520 C C . ARG B 1 130 ? 3.387 13.625 19.172 1 91.75 130 ARG B C 1
ATOM 3522 O O . ARG B 1 130 ? 2.338 13.188 18.688 1 91.75 130 ARG B O 1
ATOM 3529 N N . VAL B 1 131 ? 4.59 13.078 18.938 1 93.44 131 VAL B N 1
ATOM 3530 C CA . VAL B 1 131 ? 4.668 11.953 18.016 1 93.44 131 VAL B CA 1
ATOM 3531 C C . VAL B 1 131 ? 4.781 10.648 18.812 1 93.44 131 VAL B C 1
ATOM 3533 O O . VAL B 1 131 ? 5.043 9.586 18.234 1 93.44 131 VAL B O 1
ATOM 3536 N N . GLY B 1 132 ? 4.723 10.68 20.109 1 93.19 132 GLY B N 1
ATOM 3537 C CA . GLY B 1 132 ? 4.727 9.508 20.969 1 93.19 132 GLY B CA 1
ATOM 3538 C C . GLY B 1 132 ? 6.105 8.898 21.141 1 93.19 132 GLY B C 1
ATOM 3539 O O . GLY B 1 132 ? 6.246 7.68 21.281 1 93.19 132 GLY B O 1
ATOM 3540 N N . MET B 1 133 ? 7.16 9.766 21.078 1 95.62 133 MET B N 1
ATOM 3541 C CA . MET B 1 133 ? 8.516 9.227 21.109 1 95.62 133 MET B CA 1
ATOM 3542 C C . MET B 1 133 ? 9.297 9.797 22.281 1 95.62 133 MET B C 1
ATOM 3544 O O . MET B 1 133 ? 10.531 9.727 22.312 1 95.62 133 MET B O 1
ATOM 3548 N N . ALA B 1 134 ? 8.594 10.367 23.312 1 96.38 134 ALA B N 1
ATOM 3549 C CA . ALA B 1 134 ? 9.258 10.984 24.453 1 96.38 134 ALA B CA 1
ATOM 3550 C C . ALA B 1 134 ? 10.125 9.977 25.203 1 96.38 134 ALA B C 1
ATOM 3552 O O . ALA B 1 134 ? 11.242 10.305 25.609 1 96.38 134 ALA B O 1
ATOM 3553 N N . ALA B 1 135 ? 9.688 8.758 25.312 1 95.56 135 ALA B N 1
ATOM 3554 C CA . ALA B 1 135 ? 10.383 7.727 26.078 1 95.56 135 ALA B CA 1
ATOM 3555 C C . ALA B 1 135 ? 11.633 7.254 25.344 1 95.56 135 ALA B C 1
ATOM 3557 O O . ALA B 1 135 ? 12.5 6.594 25.922 1 95.56 135 ALA B O 1
ATOM 3558 N N . PHE B 1 136 ? 11.758 7.613 24.094 1 96 136 PHE B N 1
ATOM 3559 C CA . PHE B 1 136 ? 12.852 7.113 23.266 1 96 136 PHE B CA 1
ATOM 3560 C C . PHE B 1 136 ? 13.93 8.172 23.109 1 96 136 PHE B C 1
ATOM 3562 O O . PHE B 1 136 ? 14.883 7.98 22.344 1 96 136 PHE B O 1
ATOM 3569 N N . ARG B 1 137 ? 13.852 9.211 23.844 1 95.56 137 ARG B N 1
ATOM 3570 C CA . ARG B 1 137 ? 14.656 10.406 23.625 1 95.56 137 ARG B CA 1
ATOM 3571 C C . ARG B 1 137 ? 16.141 10.086 23.672 1 95.56 137 ARG B C 1
ATOM 3573 O O . ARG B 1 137 ? 16.938 10.703 22.969 1 95.56 137 ARG B O 1
ATOM 3580 N N . ASP B 1 138 ? 16.531 9.062 24.453 1 95.38 138 ASP B N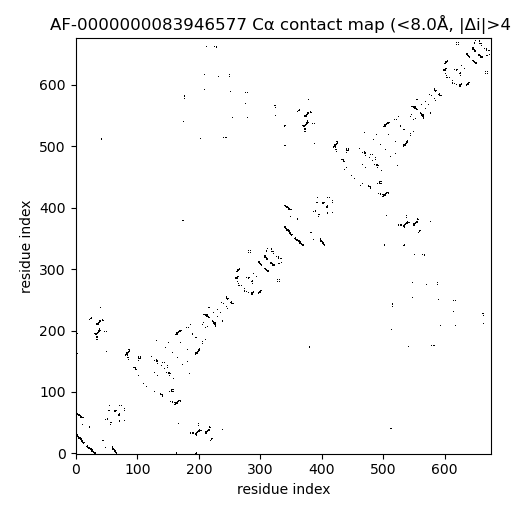 1
ATOM 3581 C CA . ASP B 1 138 ? 17.953 8.805 24.656 1 95.38 138 ASP B CA 1
ATOM 3582 C C . ASP B 1 138 ? 18.406 7.574 23.875 1 95.38 138 ASP B C 1
ATOM 3584 O O . ASP B 1 138 ? 19.562 7.191 23.938 1 95.38 138 ASP B O 1
ATOM 3588 N N . LYS B 1 139 ? 17.562 6.977 23.078 1 95.06 139 LYS B N 1
ATOM 3589 C CA . LYS B 1 139 ? 17.938 5.875 22.188 1 95.06 139 LYS B CA 1
ATOM 3590 C C . LYS B 1 139 ? 18.562 6.387 20.906 1 95.06 139 LYS B C 1
ATOM 3592 O O . LYS B 1 139 ? 18.375 7.551 20.531 1 95.06 139 LYS B O 1
ATOM 3597 N N . THR B 1 140 ? 19.328 5.508 20.344 1 93.06 140 THR B N 1
ATOM 3598 C CA . THR B 1 140 ? 19.906 5.84 19.031 1 93.06 140 THR B CA 1
ATOM 3599 C C . THR B 1 140 ? 18.938 5.504 17.906 1 93.06 140 THR B C 1
ATOM 3601 O O . THR B 1 140 ? 18.078 4.625 18.062 1 93.06 140 THR B O 1
ATOM 3604 N N . LEU B 1 141 ? 19.047 6.156 16.766 1 89.81 141 LEU B N 1
ATOM 3605 C CA . LEU B 1 141 ? 18.141 5.965 15.641 1 89.81 141 LEU B CA 1
ATOM 3606 C C . LEU B 1 141 ? 18.203 4.531 15.125 1 89.81 141 LEU B C 1
ATOM 3608 O O . LEU B 1 141 ? 17.188 3.975 14.695 1 89.81 141 LEU B O 1
ATOM 3612 N N . GLU B 1 142 ? 19.312 3.971 15.203 1 88.31 142 GLU B N 1
ATOM 3613 C CA . GLU B 1 142 ? 19.531 2.639 14.648 1 88.31 142 GLU B CA 1
ATOM 3614 C C . GLU B 1 142 ? 18.766 1.58 15.438 1 88.31 142 GLU B C 1
ATOM 3616 O O . GLU B 1 142 ? 18.5 0.491 14.93 1 88.31 142 GLU B O 1
ATOM 3621 N N . SER B 1 143 ? 18.469 1.931 16.625 1 91.25 143 SER B N 1
ATOM 3622 C CA . SER B 1 143 ? 17.781 0.968 17.484 1 91.25 143 SER B CA 1
ATOM 3623 C C . SER B 1 143 ? 16.266 1.015 17.281 1 91.25 143 SER B C 1
ATOM 3625 O O . SER B 1 143 ? 15.539 0.204 17.859 1 91.25 143 SER B O 1
ATOM 3627 N N . LEU B 1 144 ? 15.836 1.929 16.5 1 90.44 144 LEU B N 1
ATOM 3628 C CA . LEU B 1 144 ? 14.406 2.15 16.328 1 90.44 144 LEU B CA 1
ATOM 3629 C C . LEU B 1 144 ? 13.875 1.372 15.133 1 90.44 144 LEU B C 1
ATOM 3631 O O . LEU B 1 144 ? 14.617 1.089 14.188 1 90.44 144 LEU B O 1
ATOM 3635 N N . SER B 1 145 ? 12.57 0.985 15.227 1 87.81 145 SER B N 1
ATOM 3636 C CA . SER B 1 145 ? 11.891 0.433 14.055 1 87.81 145 SER B CA 1
ATOM 3637 C C . SER B 1 145 ? 11.688 1.493 12.977 1 87.81 145 SER B C 1
ATOM 3639 O O . SER B 1 145 ? 11.891 2.684 13.227 1 87.81 145 SER B O 1
ATOM 3641 N N . ASP B 1 146 ? 11.336 1.094 11.797 1 85.56 146 ASP B N 1
ATOM 3642 C CA . ASP B 1 146 ? 11.102 2.023 10.695 1 85.56 146 ASP B CA 1
ATOM 3643 C C . ASP B 1 146 ? 10 3.023 11.047 1 85.56 146 ASP B C 1
ATOM 3645 O O . ASP B 1 146 ? 10.133 4.219 10.766 1 85.56 146 ASP B O 1
ATOM 3649 N N . GLY B 1 147 ? 8.914 2.549 11.648 1 88.56 147 GLY B N 1
ATOM 3650 C CA . GLY B 1 147 ? 7.832 3.434 12.062 1 88.56 147 GLY 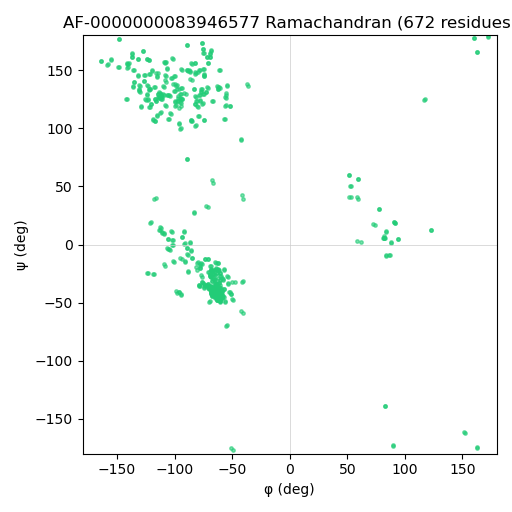B CA 1
ATOM 3651 C C . GLY B 1 147 ? 8.258 4.438 13.117 1 88.56 147 GLY B C 1
ATOM 3652 O O . GLY B 1 147 ? 7.871 5.609 13.055 1 88.56 147 GLY B O 1
ATOM 3653 N N . GLU B 1 148 ? 9.062 3.979 14.016 1 90.5 148 GLU B N 1
ATOM 3654 C CA . GLU B 1 148 ? 9.57 4.848 15.07 1 90.5 148 GLU B CA 1
ATOM 3655 C C . GLU B 1 148 ? 10.516 5.906 14.508 1 90.5 148 GLU B C 1
ATOM 3657 O O . GLU B 1 148 ? 10.453 7.074 14.898 1 90.5 148 GLU B O 1
ATOM 3662 N N . ARG B 1 149 ? 11.336 5.496 13.617 1 90.75 149 ARG B N 1
ATOM 3663 C CA . ARG B 1 149 ? 12.266 6.43 12.984 1 90.75 149 ARG B CA 1
ATOM 3664 C C . ARG B 1 149 ? 11.516 7.523 12.234 1 90.75 149 ARG B C 1
ATOM 3666 O O . ARG B 1 149 ? 11.906 8.695 12.281 1 90.75 149 ARG B O 1
ATOM 3673 N N . GLN B 1 150 ? 10.484 7.125 11.555 1 90 150 GLN B N 1
ATOM 3674 C CA . GLN B 1 150 ? 9.688 8.102 10.82 1 90 150 GLN B CA 1
ATOM 3675 C C . GLN B 1 150 ? 9.047 9.109 11.773 1 90 150 GLN B C 1
ATOM 3677 O O . GLN B 1 150 ? 9 10.305 11.477 1 90 150 GLN B O 1
ATOM 3682 N N . ARG B 1 151 ? 8.57 8.656 12.875 1 92.5 151 ARG B N 1
ATOM 3683 C CA . ARG B 1 151 ? 7.996 9.547 13.883 1 92.5 151 ARG B CA 1
ATOM 3684 C C . ARG B 1 151 ? 9.031 10.562 14.367 1 92.5 151 ARG B C 1
ATOM 3686 O O . ARG B 1 151 ? 8.711 11.734 14.562 1 92.5 151 ARG B O 1
ATOM 3693 N N . VAL B 1 152 ? 10.227 10.094 14.539 1 91.94 152 VAL B N 1
ATOM 3694 C CA . VAL B 1 152 ? 11.305 10.969 14.984 1 91.94 152 VAL B CA 1
ATOM 3695 C C . VAL B 1 152 ? 11.57 12.039 13.93 1 91.94 152 VAL B C 1
ATOM 3697 O O . VAL B 1 152 ? 11.766 13.211 14.258 1 91.94 152 VAL B O 1
ATOM 3700 N N . MET B 1 153 ? 11.555 11.625 12.672 1 90.62 153 MET B N 1
ATOM 3701 C CA . MET B 1 153 ? 11.766 12.586 11.594 1 90.62 153 MET B CA 1
ATOM 3702 C C . MET B 1 153 ? 10.641 13.617 11.562 1 90.62 153 MET B C 1
ATOM 3704 O O . MET B 1 153 ? 10.891 14.797 11.289 1 90.62 153 MET B O 1
ATOM 3708 N N . ILE B 1 154 ? 9.477 13.219 11.828 1 91.25 154 ILE B N 1
ATOM 3709 C CA . ILE B 1 154 ? 8.336 14.125 11.898 1 91.25 154 ILE B CA 1
ATOM 3710 C C . ILE B 1 154 ? 8.508 15.07 13.086 1 91.25 154 ILE B C 1
ATOM 3712 O O . ILE B 1 154 ? 8.242 16.266 12.969 1 91.25 154 ILE B O 1
ATOM 3716 N N . ALA B 1 155 ? 8.984 14.523 14.148 1 92.62 155 ALA B N 1
ATOM 3717 C CA . ALA B 1 155 ? 9.25 15.359 15.312 1 92.62 155 ALA B CA 1
ATOM 3718 C C . ALA B 1 155 ? 10.281 16.438 14.992 1 92.62 155 ALA B C 1
ATOM 3720 O O . ALA B 1 155 ? 10.164 17.578 15.445 1 92.62 155 ALA B O 1
ATOM 3721 N N . ARG B 1 156 ? 11.234 16.047 14.297 1 89.88 156 ARG B N 1
ATOM 3722 C CA . ARG B 1 156 ? 12.234 17.031 13.883 1 89.88 156 ARG B CA 1
ATOM 3723 C C . ARG B 1 156 ? 11.602 18.172 13.102 1 89.88 156 ARG B C 1
ATOM 3725 O O . ARG B 1 156 ? 11.922 19.344 13.336 1 89.88 156 ARG B O 1
ATOM 3732 N N . ALA B 1 157 ? 10.75 17.812 12.227 1 88.19 157 ALA B N 1
ATOM 3733 C CA . ALA B 1 157 ? 10.047 18.812 11.438 1 88.19 157 ALA B CA 1
ATOM 3734 C C . ALA B 1 157 ? 9.18 19.703 12.328 1 88.19 157 ALA B C 1
ATOM 3736 O O . ALA B 1 157 ? 9.125 20.922 12.133 1 88.19 157 ALA B O 1
ATOM 3737 N N . LEU B 1 158 ? 8.594 19.156 13.297 1 90 158 LEU B N 1
ATOM 3738 C CA . LEU B 1 158 ? 7.734 19.891 14.219 1 90 158 LEU B CA 1
ATOM 3739 C C . LEU B 1 158 ? 8.555 20.859 15.07 1 90 158 LEU B C 1
ATOM 3741 O O . LEU B 1 158 ? 8.094 21.953 15.383 1 90 158 LEU B O 1
ATOM 3745 N N . ALA B 1 159 ? 9.711 20.391 15.406 1 90 159 ALA B N 1
ATOM 3746 C CA . ALA B 1 159 ? 10.578 21.219 16.234 1 90 159 ALA B CA 1
ATOM 3747 C C . ALA B 1 159 ? 10.977 22.5 15.516 1 90 159 ALA B C 1
ATOM 3749 O O . ALA B 1 159 ? 11.32 23.5 16.156 1 90 159 ALA B O 1
ATOM 3750 N N . GLN B 1 160 ? 10.93 22.422 14.289 1 88.56 160 GLN B N 1
ATOM 3751 C CA . GLN B 1 160 ? 11.227 23.625 13.508 1 88.56 160 GLN B CA 1
ATOM 3752 C C . GLN B 1 160 ? 10.125 24.672 13.656 1 88.56 160 GLN B C 1
ATOM 3754 O O . GLN B 1 160 ? 10.359 25.859 13.453 1 88.56 160 GLN B O 1
ATOM 3759 N N . ASP B 1 161 ? 8.922 24.203 13.961 1 88.69 161 ASP B N 1
ATOM 3760 C CA . ASP B 1 161 ? 7.777 25.047 14.297 1 88.69 161 ASP B CA 1
ATOM 3761 C C . ASP B 1 161 ? 7.441 26 13.141 1 88.69 161 ASP B C 1
ATOM 3763 O O . ASP B 1 161 ? 7.371 27.219 13.328 1 88.69 161 ASP B O 1
ATOM 3767 N N . THR B 1 162 ? 7.207 25.453 12.023 1 91.75 162 THR B N 1
ATOM 3768 C CA . THR B 1 162 ? 6.863 26.219 10.836 1 91.75 162 THR B CA 1
ATOM 3769 C C . THR B 1 162 ? 5.383 26.062 10.492 1 91.75 162 THR B C 1
ATOM 3771 O O . THR B 1 162 ? 4.766 25.062 10.836 1 91.75 162 THR B O 1
ATOM 3774 N N . PRO B 1 163 ? 4.879 27.078 9.883 1 92.75 163 PRO B N 1
ATOM 3775 C CA . PRO B 1 163 ? 3.467 26.984 9.508 1 92.75 163 PRO B CA 1
ATOM 3776 C C . PRO B 1 163 ? 3.213 25.953 8.406 1 92.75 163 PRO B C 1
ATOM 3778 O O . PRO B 1 163 ? 2.115 25.406 8.312 1 92.75 163 PRO B O 1
ATOM 3781 N N . LEU B 1 164 ? 4.18 25.688 7.547 1 95 164 LEU B N 1
ATOM 3782 C CA . LEU B 1 164 ? 4.059 24.719 6.461 1 95 164 LEU B CA 1
ATOM 3783 C C . LEU B 1 164 ? 5 23.531 6.68 1 95 164 LEU B C 1
ATOM 3785 O O . LEU B 1 164 ? 6.191 23.719 6.934 1 95 164 LEU B O 1
ATOM 3789 N N . VAL B 1 165 ? 4.41 22.344 6.625 1 94.69 165 VAL B N 1
ATOM 3790 C CA . VAL B 1 165 ? 5.195 21.125 6.754 1 94.69 165 VAL B CA 1
ATOM 3791 C C . VAL B 1 165 ? 5.039 20.266 5.496 1 94.69 165 VAL B C 1
ATOM 3793 O O . VAL B 1 165 ? 3.922 19.922 5.105 1 94.69 165 VAL B O 1
ATOM 3796 N N . LEU B 1 166 ? 6.156 20 4.836 1 95.94 166 LEU B N 1
ATOM 3797 C CA . LEU B 1 166 ? 6.199 19.172 3.635 1 95.94 166 LEU B CA 1
ATOM 3798 C C . LEU B 1 166 ? 6.941 17.859 3.9 1 95.94 166 LEU B C 1
ATOM 3800 O O . LEU B 1 166 ? 8.047 17.875 4.449 1 95.94 166 LEU B O 1
ATOM 3804 N N . LEU B 1 167 ? 6.289 16.766 3.588 1 95 167 LEU B N 1
ATOM 3805 C CA . LEU B 1 167 ? 6.926 15.469 3.777 1 95 167 LEU B CA 1
ATOM 3806 C C . LEU B 1 167 ? 6.949 14.68 2.473 1 95 167 LEU B C 1
ATOM 3808 O O . LEU B 1 167 ? 5.914 14.531 1.814 1 95 167 LEU B O 1
ATOM 3812 N N . ASP B 1 168 ? 8.07 14.195 2.117 1 93.81 168 ASP B N 1
ATOM 3813 C CA . ASP B 1 168 ? 8.234 13.406 0.896 1 93.81 168 ASP B CA 1
ATOM 3814 C C . ASP B 1 168 ? 8.172 11.914 1.193 1 93.81 168 ASP B C 1
ATOM 3816 O O . ASP B 1 168 ? 9.125 11.336 1.723 1 93.81 168 ASP B O 1
ATOM 3820 N N . GLU B 1 169 ? 7.109 11.297 0.886 1 92.62 169 GLU B N 1
ATOM 3821 C CA . GLU B 1 169 ? 6.832 9.867 1.019 1 92.62 169 GLU B CA 1
ATOM 3822 C C . GLU B 1 169 ? 7.148 9.375 2.428 1 92.62 169 GLU B C 1
ATOM 3824 O O . GLU B 1 169 ? 7.871 8.391 2.598 1 92.62 169 GLU B O 1
ATOM 3829 N N . PRO B 1 170 ? 6.48 9.945 3.398 1 91.88 170 PRO B N 1
ATOM 3830 C CA . PRO B 1 170 ? 6.785 9.594 4.785 1 91.88 170 PRO B CA 1
ATOM 3831 C C . PRO B 1 170 ? 6.32 8.188 5.156 1 91.88 170 PRO B C 1
ATOM 3833 O O . PRO B 1 170 ? 6.719 7.656 6.195 1 91.88 170 PRO B O 1
ATOM 3836 N N . THR B 1 171 ? 5.535 7.629 4.332 1 90.5 171 THR B N 1
ATOM 3837 C CA . THR B 1 171 ? 4.992 6.32 4.688 1 90.5 171 THR B CA 1
ATOM 3838 C C . THR B 1 171 ? 5.57 5.23 3.789 1 90.5 171 THR B C 1
ATOM 3840 O O . THR B 1 171 ? 5.137 4.078 3.844 1 90.5 171 THR B O 1
ATOM 3843 N N . ALA B 1 172 ? 6.578 5.68 3.062 1 84.31 172 ALA B N 1
ATOM 3844 C CA . ALA B 1 172 ? 7.203 4.699 2.182 1 84.31 172 ALA B CA 1
ATOM 3845 C C . ALA B 1 172 ? 7.828 3.562 2.986 1 84.31 172 ALA B C 1
ATOM 3847 O O . ALA B 1 172 ? 8.305 3.773 4.105 1 84.31 172 ALA B O 1
ATOM 3848 N N . PHE B 1 173 ? 7.723 2.361 2.682 1 79.94 173 PHE B N 1
ATOM 3849 C CA . PHE B 1 173 ? 8.383 1.167 3.199 1 79.94 173 PHE B CA 1
ATOM 3850 C C . PHE B 1 173 ? 7.684 0.668 4.461 1 79.94 173 PHE B C 1
ATOM 3852 O O . PHE B 1 173 ? 8.078 -0.35 5.031 1 79.94 173 PHE B O 1
ATOM 3859 N N . LEU B 1 174 ? 6.707 1.536 4.961 1 89.38 174 LEU B N 1
ATOM 3860 C CA . LEU B 1 174 ? 5.988 1.128 6.164 1 89.38 174 LEU B CA 1
ATOM 3861 C C . LEU B 1 174 ? 4.906 0.107 5.832 1 89.38 174 LEU B C 1
ATOM 3863 O O . LEU B 1 174 ? 4.367 0.11 4.723 1 89.38 174 LEU B O 1
ATOM 3867 N N . ASP B 1 175 ? 4.641 -0.75 6.793 1 91.31 175 ASP B N 1
ATOM 3868 C CA . ASP B 1 175 ? 3.506 -1.652 6.633 1 91.31 175 ASP B CA 1
ATOM 3869 C C . ASP B 1 175 ? 2.188 -0.921 6.867 1 91.31 175 ASP B C 1
ATOM 3871 O O . ASP B 1 175 ? 2.18 0.242 7.273 1 91.31 175 ASP B O 1
ATOM 3875 N N . LEU B 1 176 ? 1.138 -1.586 6.629 1 91 176 LEU B N 1
ATOM 3876 C CA . LEU B 1 176 ? -0.174 -0.951 6.57 1 91 176 LEU B CA 1
ATOM 3877 C C . LEU B 1 176 ? -0.524 -0.298 7.902 1 91 176 LEU B C 1
ATOM 3879 O O . LEU B 1 176 ? -0.904 0.874 7.941 1 91 176 LEU B O 1
ATOM 3883 N N . PRO B 1 177 ? -0.385 -0.956 9.07 1 90.81 177 PRO B N 1
ATOM 3884 C CA . PRO B 1 177 ? -0.727 -0.304 10.336 1 90.81 177 PRO B CA 1
ATOM 3885 C C . PRO B 1 177 ? 0.083 0.967 10.586 1 90.81 177 PRO B C 1
ATOM 3887 O O . PRO B 1 177 ? -0.474 1.988 10.992 1 90.81 177 PRO B O 1
ATOM 3890 N N . ASN B 1 178 ? 1.301 0.933 10.273 1 91.12 178 ASN B N 1
ATOM 3891 C CA . ASN B 1 178 ? 2.158 2.09 10.5 1 91.12 178 ASN B CA 1
ATOM 3892 C C . ASN B 1 178 ? 1.835 3.225 9.531 1 91.12 178 ASN B C 1
ATOM 3894 O O . ASN B 1 178 ? 1.947 4.398 9.891 1 91.12 178 ASN B O 1
ATOM 3898 N N . ARG B 1 179 ? 1.484 2.881 8.344 1 93.19 179 ARG B N 1
ATOM 3899 C CA . ARG B 1 179 ? 1.078 3.908 7.391 1 93.19 179 ARG B CA 1
ATOM 3900 C C . ARG B 1 179 ? -0.117 4.699 7.914 1 93.19 179 ARG B C 1
ATOM 3902 O O . ARG B 1 179 ? -0.113 5.93 7.883 1 93.19 179 ARG B O 1
ATOM 3909 N N . TYR B 1 180 ? -1.071 3.982 8.422 1 92.81 180 TYR B N 1
ATOM 3910 C CA . TYR B 1 180 ? -2.248 4.637 8.984 1 92.81 180 TYR B CA 1
ATOM 3911 C C . TYR B 1 180 ? -1.882 5.473 10.203 1 92.81 180 TYR B C 1
ATOM 3913 O O . TYR B 1 180 ? -2.383 6.586 10.375 1 92.81 180 TYR B O 1
ATOM 3921 N N . GLN B 1 181 ? -1.026 4.957 10.992 1 91.69 181 GLN B N 1
ATOM 3922 C CA . GLN B 1 181 ? -0.636 5.664 12.211 1 91.69 181 GLN B CA 1
ATOM 3923 C C . GLN B 1 181 ? 0.079 6.973 11.875 1 91.69 181 GLN B C 1
ATOM 3925 O O . GLN B 1 181 ? -0.172 8 12.508 1 91.69 181 GLN B O 1
ATOM 3930 N N . ILE B 1 182 ? 0.927 6.902 10.922 1 93.62 182 ILE B N 1
ATOM 3931 C CA . ILE B 1 182 ? 1.649 8.102 10.516 1 93.62 182 ILE B CA 1
ATOM 3932 C C . ILE B 1 182 ? 0.68 9.102 9.891 1 93.62 182 ILE B C 1
ATOM 3934 O O . ILE B 1 182 ? 0.726 10.297 10.195 1 93.62 182 ILE B O 1
ATOM 3938 N N . ALA B 1 183 ? -0.209 8.656 9.031 1 94.81 183 ALA B N 1
ATOM 3939 C CA . ALA B 1 183 ? -1.197 9.547 8.422 1 94.81 183 ALA B CA 1
ATOM 3940 C C . ALA B 1 183 ? -2.092 10.18 9.484 1 94.81 183 ALA B C 1
ATOM 3942 O O . ALA B 1 183 ? -2.398 11.375 9.406 1 94.81 183 ALA B O 1
ATOM 3943 N N . LEU B 1 184 ? -2.461 9.422 10.469 1 93.12 184 LEU B N 1
ATOM 3944 C CA . LEU B 1 184 ? -3.27 9.938 11.562 1 93.12 184 LEU B CA 1
ATOM 3945 C C . LEU B 1 184 ? -2.506 10.992 12.359 1 93.12 184 LEU B C 1
ATOM 3947 O O . LEU B 1 184 ? -3.064 12.031 12.727 1 93.12 184 LEU B O 1
ATOM 3951 N N . LEU B 1 185 ? -1.32 10.664 12.586 1 93.62 185 LEU B N 1
ATOM 3952 C CA . LEU B 1 185 ? -0.466 11.609 13.297 1 93.62 185 LEU B CA 1
ATOM 3953 C C . LEU B 1 185 ? -0.375 12.93 12.539 1 93.62 185 LEU B C 1
ATOM 3955 O O . LEU B 1 185 ? -0.515 14 13.133 1 93.62 185 LEU B O 1
ATOM 3959 N N . LEU B 1 186 ? -0.16 12.875 11.281 1 95.62 186 LEU B N 1
ATOM 3960 C CA . LEU B 1 186 ? -0.064 14.078 10.461 1 95.62 186 LEU B CA 1
ATOM 3961 C C . LEU B 1 186 ? -1.381 14.852 10.477 1 95.62 186 LEU B C 1
ATOM 3963 O O . LEU B 1 186 ? -1.384 16.078 10.523 1 95.62 186 LEU B O 1
ATOM 3967 N N . ARG B 1 187 ? -2.43 14.156 10.406 1 95.44 187 ARG B N 1
ATOM 3968 C CA . ARG B 1 187 ? -3.746 14.781 10.461 1 95.44 187 ARG B CA 1
ATOM 3969 C C . ARG B 1 187 ? -3.943 15.531 11.773 1 95.44 187 ARG B C 1
ATOM 3971 O O . ARG B 1 187 ? -4.371 16.688 11.789 1 95.44 187 ARG B O 1
ATOM 3978 N N . GLU B 1 188 ? -3.645 14.867 12.812 1 92.88 188 GLU B N 1
ATOM 3979 C CA . GLU B 1 188 ? -3.764 15.477 14.133 1 92.88 188 GLU B CA 1
ATOM 3980 C C . GLU B 1 188 ? -2.877 16.703 14.25 1 92.88 188 GLU B C 1
ATOM 3982 O O . GLU B 1 188 ? -3.297 17.734 14.805 1 92.88 188 GLU B O 1
ATOM 3987 N N . LEU B 1 189 ? -1.752 16.547 13.758 1 92.44 189 LEU B N 1
ATOM 3988 C CA . LEU B 1 189 ? -0.825 17.672 13.789 1 92.44 189 LEU B CA 1
ATOM 3989 C C . LEU B 1 189 ? -1.394 18.875 13.039 1 92.44 189 LEU B C 1
ATOM 3991 O O . LEU B 1 189 ? -1.365 20 13.547 1 92.44 189 LEU B O 1
ATOM 3995 N N . ALA B 1 190 ? -1.923 18.688 11.898 1 94.69 190 ALA B N 1
ATOM 3996 C CA . ALA B 1 190 ? -2.498 19.766 11.102 1 94.69 190 ALA B CA 1
ATOM 3997 C C . ALA B 1 190 ? -3.672 20.422 11.828 1 94.69 190 ALA B C 1
ATOM 3999 O O . ALA B 1 190 ? -3.703 21.641 12 1 94.69 190 ALA B O 1
ATOM 4000 N N . HIS B 1 191 ? -4.52 19.625 12.344 1 93.12 191 HIS B N 1
ATOM 4001 C CA . HIS B 1 191 ? -5.758 20.125 12.938 1 93.12 191 HIS B CA 1
ATOM 4002 C C . HIS B 1 191 ? -5.5 20.781 14.289 1 93.12 191 HIS B C 1
ATOM 4004 O O . HIS B 1 191 ? -6.086 21.812 14.602 1 93.12 191 HIS B O 1
ATOM 4010 N N . ASP B 1 192 ? -4.59 20.234 15.039 1 90.62 192 ASP B N 1
ATOM 4011 C CA . ASP B 1 192 ? -4.348 20.703 16.391 1 90.62 192 ASP B CA 1
ATOM 4012 C C . ASP B 1 192 ? -3.506 21.984 16.391 1 90.62 192 ASP B C 1
ATOM 4014 O O . ASP B 1 192 ? -3.697 22.859 17.219 1 90.62 192 ASP B O 1
ATOM 4018 N N . THR B 1 193 ? -2.586 22.031 15.445 1 89.81 193 THR B N 1
ATOM 4019 C CA . THR B 1 193 ? -1.64 23.141 15.492 1 89.81 193 THR B CA 1
ATOM 4020 C C . THR B 1 193 ? -2.027 24.219 14.484 1 89.81 193 THR B C 1
ATOM 4022 O O . THR B 1 193 ? -1.499 25.328 14.531 1 89.81 193 THR B O 1
ATOM 4025 N N . GLY B 1 194 ? -2.912 23.844 13.578 1 92.31 194 GLY B N 1
ATOM 4026 C CA . GLY B 1 194 ? -3.307 24.797 12.555 1 92.31 194 GLY B CA 1
ATOM 4027 C C . GLY B 1 194 ? -2.314 24.891 11.414 1 92.31 194 GLY B C 1
ATOM 4028 O O . GLY B 1 194 ? -2.459 25.734 10.523 1 92.31 194 GLY B O 1
ATOM 4029 N N . LYS B 1 195 ? -1.313 24.062 11.406 1 92.25 195 LYS B N 1
ATOM 4030 C CA . LYS B 1 195 ? -0.301 24.047 10.359 1 92.25 195 LYS B CA 1
ATOM 4031 C C . LYS B 1 195 ? -0.846 23.422 9.078 1 92.25 195 LYS B C 1
ATOM 4033 O O . LYS B 1 195 ? -1.703 22.531 9.125 1 92.25 195 LYS B O 1
ATOM 4038 N N . SER B 1 196 ? -0.36 23.953 7.93 1 95.06 196 SER B N 1
ATOM 4039 C CA . SER B 1 196 ? -0.617 23.281 6.66 1 95.06 196 SER B CA 1
ATOM 4040 C C . SER B 1 196 ? 0.366 22.141 6.426 1 95.06 196 SER B C 1
ATOM 4042 O O . SER B 1 196 ? 1.581 22.344 6.434 1 95.06 196 SER B O 1
ATOM 4044 N N . VAL B 1 197 ? -0.157 20.953 6.273 1 95.88 197 VAL B N 1
ATOM 4045 C CA . VAL B 1 197 ? 0.696 19.781 6.078 1 95.88 197 VAL B CA 1
ATOM 4046 C C . VAL B 1 197 ? 0.429 19.172 4.707 1 95.88 197 VAL B C 1
ATOM 4048 O O . VAL B 1 197 ? -0.719 18.875 4.359 1 95.88 197 VAL B O 1
ATOM 4051 N N . VAL B 1 198 ? 1.472 19.016 3.895 1 96.94 198 VAL B N 1
ATOM 4052 C CA . VAL B 1 198 ? 1.407 18.344 2.594 1 96.94 198 VAL B CA 1
ATOM 4053 C C . VAL B 1 198 ? 2.4 17.188 2.553 1 96.94 198 VAL B C 1
ATOM 4055 O O . VAL B 1 198 ? 3.582 17.359 2.855 1 96.94 198 VAL B O 1
ATOM 4058 N N . TYR B 1 199 ? 1.903 16.016 2.25 1 96.62 199 TYR B N 1
ATOM 4059 C CA . TYR B 1 199 ? 2.844 14.914 2.092 1 96.62 199 TYR B CA 1
ATOM 4060 C C . TYR B 1 199 ? 2.566 14.148 0.807 1 96.62 199 TYR B C 1
ATOM 4062 O O . TYR B 1 199 ? 1.417 14.039 0.376 1 96.62 199 TYR B O 1
ATOM 4070 N N . SER B 1 200 ? 3.621 13.688 0.237 1 96.19 200 SER B N 1
ATOM 4071 C CA . SER B 1 200 ? 3.48 12.859 -0.958 1 96.19 200 SER B CA 1
ATOM 4072 C C . SER B 1 200 ? 3.287 11.391 -0.596 1 96.19 200 SER B C 1
ATOM 4074 O O . SER B 1 200 ? 3.773 10.938 0.439 1 96.19 200 SER B O 1
ATOM 4076 N N . SER B 1 201 ? 2.572 10.719 -1.421 1 93.81 201 SER B N 1
ATOM 4077 C CA . SER B 1 201 ? 2.332 9.289 -1.213 1 93.81 201 SER B CA 1
ATOM 4078 C C . SER B 1 201 ? 1.801 8.633 -2.48 1 93.81 201 SER B C 1
ATOM 4080 O O . SER B 1 201 ? 1.306 9.312 -3.381 1 93.81 201 SER B O 1
ATOM 4082 N N . HIS B 1 202 ? 1.981 7.391 -2.533 1 90.94 202 HIS B N 1
ATOM 4083 C CA . HIS B 1 202 ? 1.305 6.613 -3.566 1 90.94 202 HIS B CA 1
ATOM 4084 C C . HIS B 1 202 ? 0.201 5.746 -2.969 1 90.94 202 HIS B C 1
ATOM 4086 O O . HIS B 1 202 ? -0.423 4.953 -3.676 1 90.94 202 HIS B O 1
ATOM 4092 N N . ASP B 1 203 ? -0.1 5.953 -1.706 1 90.69 203 ASP B N 1
ATOM 4093 C CA . ASP B 1 203 ? -1.118 5.172 -1.012 1 90.69 203 ASP B CA 1
ATOM 4094 C C . ASP B 1 203 ? -2.471 5.879 -1.041 1 90.69 203 ASP B C 1
ATOM 4096 O O . ASP B 1 203 ? -2.793 6.652 -0.136 1 90.69 203 ASP B O 1
ATOM 4100 N N . LEU B 1 204 ? -3.289 5.484 -1.88 1 92.25 204 LEU B N 1
ATOM 4101 C CA . LEU B 1 204 ? -4.586 6.117 -2.08 1 92.25 204 LEU B CA 1
ATOM 4102 C C . LEU B 1 204 ? -5.539 5.777 -0.939 1 92.25 204 LEU B C 1
ATOM 4104 O O . LEU B 1 204 ? -6.32 6.625 -0.501 1 92.25 204 LEU B O 1
ATOM 4108 N N . SER B 1 205 ? -5.438 4.613 -0.439 1 90.38 205 SER B N 1
ATOM 4109 C CA . SER B 1 205 ? -6.406 4.133 0.541 1 90.38 205 SER B CA 1
ATOM 4110 C C . SER B 1 205 ? -6.344 4.945 1.827 1 90.38 205 SER B C 1
ATOM 4112 O O . SER B 1 205 ? -7.371 5.406 2.326 1 90.38 205 SER B O 1
ATOM 4114 N N . THR B 1 206 ? -5.184 5.188 2.301 1 93.06 206 THR B N 1
ATOM 4115 C CA . THR B 1 206 ? -5.027 5.961 3.525 1 93.06 206 THR B CA 1
ATOM 4116 C C . THR B 1 206 ? -5.387 7.426 3.289 1 93.06 206 THR B C 1
ATOM 4118 O O . THR B 1 206 ? -6.031 8.055 4.129 1 93.06 206 THR B O 1
ATOM 4121 N N . ALA B 1 207 ? -5.023 7.902 2.137 1 95.75 207 ALA B N 1
ATOM 4122 C CA . ALA B 1 207 ? -5.242 9.312 1.831 1 95.75 207 ALA B CA 1
ATOM 4123 C C . ALA B 1 207 ? -6.73 9.633 1.759 1 95.75 207 ALA B C 1
ATOM 4125 O O . ALA B 1 207 ? -7.184 10.648 2.307 1 95.75 207 ALA B O 1
ATOM 4126 N N . VAL B 1 208 ? -7.488 8.781 1.156 1 94.88 208 VAL B N 1
ATOM 4127 C CA . VAL B 1 208 ? -8.914 9.008 0.964 1 94.88 208 VAL B CA 1
ATOM 4128 C C . VAL B 1 208 ? -9.625 9.008 2.316 1 94.88 208 VAL B C 1
ATOM 4130 O O . VAL B 1 208 ? -10.586 9.75 2.52 1 94.88 208 VAL B O 1
ATOM 4133 N N . GLN B 1 209 ? -9.109 8.281 3.238 1 93.38 209 GLN B N 1
ATOM 4134 C CA . GLN B 1 209 ? -9.789 8.125 4.52 1 93.38 209 GLN B CA 1
ATOM 4135 C C . GLN B 1 209 ? -9.375 9.219 5.5 1 93.38 209 GLN B C 1
ATOM 4137 O O . GLN B 1 209 ? -10.148 9.57 6.398 1 93.38 209 GLN B O 1
ATOM 4142 N N . LEU B 1 210 ? -8.195 9.797 5.238 1 95.12 210 LEU B N 1
ATOM 4143 C CA . LEU B 1 210 ? -7.668 10.562 6.359 1 95.12 210 LEU B CA 1
ATOM 4144 C C . LEU B 1 210 ? -7.395 12.008 5.945 1 95.12 210 LEU B C 1
ATOM 4146 O O . LEU B 1 210 ? -7.383 12.906 6.789 1 95.12 210 LEU B O 1
ATOM 4150 N N . CYS B 1 211 ? -7.176 12.266 4.699 1 96.81 211 CYS B N 1
ATOM 4151 C CA . CYS B 1 211 ? -6.734 13.594 4.285 1 96.81 211 CYS B CA 1
ATOM 4152 C C . CYS B 1 211 ? -7.926 14.492 3.994 1 96.81 211 CYS B C 1
ATOM 4154 O O . CYS B 1 211 ? -8.977 14.023 3.551 1 96.81 211 CYS B O 1
ATOM 4156 N N . ASP B 1 212 ? -7.746 15.773 4.215 1 96.69 212 ASP B N 1
ATOM 4157 C CA 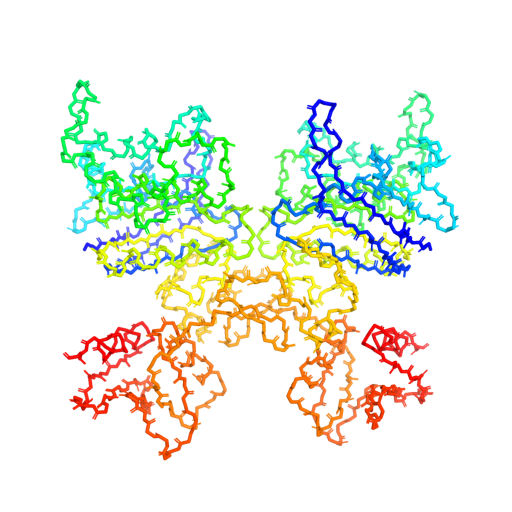. ASP B 1 212 ? -8.781 16.766 3.945 1 96.69 212 ASP B CA 1
ATOM 4158 C C . ASP B 1 212 ? -8.852 17.094 2.455 1 96.69 212 ASP B C 1
ATOM 4160 O O . ASP B 1 212 ? -9.938 17.375 1.931 1 96.69 212 ASP B O 1
ATOM 4164 N N . ALA B 1 213 ? -7.73 17.062 1.89 1 96.62 213 ALA B N 1
ATOM 4165 C CA . ALA B 1 213 ? -7.629 17.359 0.464 1 96.62 213 ALA B CA 1
ATOM 4166 C C . ALA B 1 213 ? -6.617 16.438 -0.217 1 96.62 213 ALA B C 1
ATOM 4168 O O . ALA B 1 213 ? -5.676 15.953 0.422 1 96.62 213 ALA B O 1
ATOM 4169 N N . LEU B 1 214 ? -6.844 16.219 -1.505 1 96.94 214 LEU B N 1
ATOM 4170 C CA . LEU B 1 214 ? -5.938 15.453 -2.355 1 96.94 214 LEU B CA 1
ATOM 4171 C C . LEU B 1 214 ? -5.473 16.297 -3.545 1 96.94 214 LEU B C 1
ATOM 4173 O O . LEU B 1 214 ? -6.266 17.031 -4.133 1 96.94 214 LEU B O 1
ATOM 4177 N N . TRP B 1 215 ? -4.203 16.266 -3.783 1 96.88 215 TRP B N 1
ATOM 4178 C CA . TRP B 1 215 ? -3.604 16.656 -5.055 1 96.88 215 TRP B CA 1
ATOM 4179 C C . TRP B 1 215 ? -3.156 15.438 -5.848 1 96.88 215 TRP B C 1
ATOM 4181 O O . TRP B 1 215 ? -2.156 14.797 -5.512 1 96.88 215 TRP B O 1
ATOM 4191 N N . VAL B 1 216 ? -3.879 15.148 -6.895 1 95.88 216 VAL B N 1
ATOM 4192 C CA . VAL B 1 216 ? -3.584 13.945 -7.672 1 95.88 216 VAL B CA 1
ATOM 4193 C C . VAL B 1 216 ? -2.859 14.328 -8.961 1 95.88 216 VAL B C 1
ATOM 4195 O O . VAL B 1 216 ? -3.467 14.898 -9.875 1 95.88 216 VAL B O 1
ATOM 4198 N N . MET B 1 217 ? -1.669 13.953 -9.023 1 94.12 217 MET B N 1
ATOM 4199 C CA . MET B 1 217 ? -0.829 14.297 -10.164 1 94.12 217 MET B CA 1
ATOM 4200 C C . MET B 1 217 ? -0.847 13.188 -11.211 1 94.12 217 MET B C 1
ATOM 4202 O O . MET B 1 217 ? -0.6 12.023 -10.891 1 94.12 217 MET B O 1
ATOM 4206 N N . THR B 1 218 ? -1.18 13.539 -12.414 1 90.62 218 THR B N 1
ATOM 4207 C CA . THR B 1 218 ? -1.091 12.695 -13.602 1 90.62 218 THR B CA 1
ATOM 4208 C C . THR B 1 218 ? -0.311 13.398 -14.711 1 90.62 218 THR B C 1
ATOM 4210 O O . THR B 1 218 ? -0.017 14.594 -14.609 1 90.62 218 THR B O 1
ATOM 4213 N N . PRO B 1 219 ? 0.109 12.672 -15.766 1 82.94 219 PRO B N 1
ATOM 4214 C CA . PRO B 1 219 ? 0.809 13.328 -16.875 1 82.94 219 PRO B CA 1
ATOM 4215 C C . PRO B 1 219 ? -0.006 14.453 -17.516 1 82.94 219 PRO B C 1
ATOM 4217 O O . PRO B 1 219 ? 0.562 15.367 -18.109 1 82.94 219 PRO B O 1
ATOM 4220 N N . GLU B 1 220 ? -1.29 14.414 -17.328 1 84.19 220 GLU B N 1
ATOM 4221 C CA . GLU B 1 220 ? -2.168 15.391 -17.969 1 84.19 220 GLU B CA 1
ATOM 4222 C C . GLU B 1 220 ? -2.387 16.609 -17.078 1 84.19 220 GLU B C 1
ATOM 4224 O O . GLU B 1 220 ? -2.855 17.641 -17.547 1 84.19 220 GLU B O 1
ATOM 4229 N N . GLY B 1 221 ? -2.039 16.469 -15.859 1 87.38 221 GLY B N 1
ATOM 4230 C CA . GLY B 1 221 ? -2.244 17.562 -14.938 1 87.38 221 GLY B CA 1
ATOM 4231 C C . GLY B 1 221 ? -2.459 17.125 -13.508 1 87.38 221 GLY B C 1
ATOM 4232 O O . GLY B 1 221 ? -1.967 16.062 -13.102 1 87.38 221 GLY B O 1
ATOM 4233 N N . VAL B 1 222 ? -3.035 18.062 -12.688 1 92.69 222 VAL B N 1
ATOM 4234 C CA . VAL B 1 222 ? -3.279 17.766 -11.281 1 92.69 222 VAL B CA 1
ATOM 4235 C C . VAL B 1 222 ? -4.75 18.016 -10.945 1 92.69 222 VAL B C 1
ATOM 4237 O O . VAL B 1 222 ? -5.305 19.062 -11.289 1 92.69 222 VAL B O 1
ATOM 4240 N N . ALA B 1 223 ? -5.422 17.062 -10.414 1 94.06 223 ALA B N 1
ATOM 4241 C CA . ALA B 1 223 ? -6.754 17.234 -9.836 1 94.06 223 ALA B CA 1
ATOM 4242 C C . ALA B 1 223 ? -6.672 17.469 -8.336 1 94.06 223 ALA B C 1
ATOM 4244 O O . ALA B 1 223 ? -5.918 16.797 -7.629 1 94.06 223 ALA B O 1
ATOM 4245 N N . ALA B 1 224 ? -7.379 18.547 -7.914 1 95.5 224 ALA B N 1
ATOM 4246 C CA . ALA B 1 224 ? -7.316 18.891 -6.496 1 95.5 224 ALA B CA 1
ATOM 4247 C C . ALA B 1 224 ? -8.719 19 -5.895 1 95.5 224 ALA B C 1
ATOM 4249 O O . ALA B 1 224 ? -9.648 19.484 -6.547 1 95.5 224 ALA B O 1
ATOM 4250 N N . GLY B 1 225 ? -8.898 18.531 -4.664 1 95.44 225 GLY B N 1
ATOM 4251 C CA . GLY B 1 225 ? -10.156 18.625 -3.945 1 95.44 225 GLY B CA 1
ATOM 4252 C C . GLY B 1 225 ? -10.281 17.641 -2.809 1 95.44 225 GLY B C 1
ATOM 4253 O O . GLY B 1 225 ? -9.336 16.891 -2.521 1 95.44 225 GLY B O 1
ATOM 4254 N N . ALA B 1 226 ? -11.398 17.75 -2.117 1 96.38 226 ALA B N 1
ATOM 4255 C CA . ALA B 1 226 ? -11.68 16.734 -1.103 1 96.38 226 ALA B CA 1
ATOM 4256 C C . ALA B 1 226 ? -11.805 15.352 -1.729 1 96.38 226 ALA B C 1
ATOM 4258 O O . ALA B 1 226 ? -12.188 15.219 -2.895 1 96.38 226 ALA B O 1
ATOM 4259 N N . PRO B 1 227 ? -11.453 14.305 -0.97 1 96.5 227 PRO B N 1
ATOM 4260 C CA . PRO B 1 227 ? -11.539 12.953 -1.521 1 96.5 227 PRO B CA 1
ATOM 4261 C C . PRO B 1 227 ? -12.898 12.656 -2.145 1 96.5 227 PRO B C 1
ATOM 4263 O O . PRO B 1 227 ? -12.977 12.148 -3.266 1 96.5 227 PRO B O 1
ATOM 4266 N N . GLU B 1 228 ? -13.961 13.078 -1.462 1 96 228 GLU B N 1
ATOM 4267 C CA . GLU B 1 228 ? -15.305 12.766 -1.93 1 96 228 GLU B CA 1
ATOM 4268 C C . GLU B 1 228 ? -15.633 13.523 -3.213 1 96 228 GLU B C 1
ATOM 4270 O O . GLU B 1 228 ? -16.312 12.992 -4.098 1 96 228 GLU B O 1
ATOM 4275 N N . ASP B 1 229 ? -15.164 14.719 -3.326 1 96.19 229 ASP B N 1
ATOM 4276 C CA . ASP B 1 229 ? -15.383 15.492 -4.543 1 96.19 229 ASP B CA 1
ATOM 4277 C C . ASP B 1 229 ? -14.68 14.844 -5.738 1 96.19 229 ASP B C 1
ATOM 4279 O O . ASP B 1 229 ? -15.258 14.75 -6.824 1 96.19 229 ASP B O 1
ATOM 4283 N N . LEU B 1 230 ? -13.5 14.414 -5.496 1 95.81 230 LEU B N 1
ATOM 4284 C CA . LEU B 1 230 ? -12.719 13.797 -6.566 1 95.81 230 LEU B CA 1
ATOM 4285 C C . LEU B 1 230 ? -13.289 12.43 -6.93 1 95.81 230 LEU B C 1
ATOM 4287 O O . LEU B 1 230 ? -13.266 12.031 -8.102 1 95.81 230 LEU B O 1
ATOM 4291 N N . LEU B 1 231 ? -13.742 11.719 -5.938 1 94.56 231 LEU B N 1
ATOM 4292 C CA . LEU B 1 231 ? -14.406 10.445 -6.207 1 94.56 231 LEU B CA 1
ATOM 4293 C C . LEU B 1 231 ? -15.672 10.648 -7.031 1 94.56 231 LEU B C 1
ATOM 4295 O O . LEU B 1 231 ? -15.906 9.93 -8.008 1 94.56 231 LEU B O 1
ATOM 4299 N N . ARG B 1 232 ? -16.438 11.617 -6.688 1 93.06 232 ARG B N 1
ATOM 4300 C CA . ARG B 1 232 ? -17.703 11.906 -7.359 1 93.06 232 ARG B CA 1
ATOM 4301 C C . ARG B 1 232 ? -17.469 12.281 -8.82 1 93.06 232 ARG B C 1
ATOM 4303 O O . ARG B 1 232 ? -18.188 11.828 -9.703 1 93.06 232 ARG B O 1
ATOM 4310 N N . SER B 1 233 ? -16.5 13.086 -9.078 1 93.5 233 SER B N 1
ATOM 4311 C CA . SER B 1 233 ? -16.234 13.578 -10.422 1 93.5 233 SER B CA 1
ATOM 4312 C C . SER B 1 233 ? -15.547 12.508 -11.266 1 93.5 233 SER B C 1
ATOM 4314 O O . SER B 1 233 ? -15.469 12.633 -12.492 1 93.5 233 SER B O 1
ATOM 4316 N N . GLY B 1 234 ? -14.984 11.445 -10.617 1 92.31 234 GLY B N 1
ATOM 4317 C CA . GLY B 1 234 ? -14.266 10.398 -11.328 1 92.31 234 GLY B CA 1
ATOM 4318 C C . GLY B 1 234 ? -12.828 10.773 -11.641 1 92.31 234 GLY B C 1
ATOM 4319 O O . GLY B 1 234 ? -12.109 10.008 -12.289 1 92.31 234 GLY B O 1
ATOM 4320 N N . ARG B 1 235 ? -12.336 11.891 -11.172 1 91.94 235 ARG B N 1
ATOM 4321 C CA . ARG B 1 235 ? -11.008 12.391 -11.523 1 91.94 235 ARG B CA 1
ATOM 4322 C C . ARG B 1 235 ? -9.914 11.531 -10.898 1 91.94 235 ARG B C 1
ATOM 4324 O O . ARG B 1 235 ? -8.773 11.523 -11.367 1 91.94 235 ARG B O 1
ATOM 4331 N N . LEU B 1 236 ? -10.211 10.812 -9.812 1 92.56 236 LEU B N 1
ATOM 4332 C CA . LEU B 1 236 ? -9.234 9.93 -9.195 1 92.56 236 LEU B CA 1
ATOM 4333 C C . LEU B 1 236 ? -8.906 8.758 -10.109 1 92.56 236 LEU B C 1
ATOM 4335 O O . LEU B 1 236 ? -7.812 8.188 -10.023 1 92.56 236 LEU B O 1
ATOM 4339 N N . ASN B 1 237 ? -9.797 8.438 -11.031 1 89.81 237 ASN B N 1
ATOM 4340 C CA . ASN B 1 237 ? -9.617 7.293 -11.914 1 89.81 237 ASN B CA 1
ATOM 4341 C C . ASN B 1 237 ? -8.469 7.516 -12.898 1 89.81 237 ASN B C 1
ATOM 4343 O O . ASN B 1 237 ? -7.906 6.559 -13.43 1 89.81 237 ASN B O 1
ATOM 4347 N N . ALA B 1 238 ? -8.117 8.758 -13.125 1 87.75 238 ALA B N 1
ATOM 4348 C CA . ALA B 1 238 ? -7.047 9.094 -14.07 1 87.75 238 ALA B CA 1
ATOM 4349 C C . ALA B 1 238 ? -5.727 8.461 -13.641 1 87.75 238 ALA B C 1
ATOM 4351 O O . ALA B 1 238 ? -4.867 8.18 -14.484 1 87.75 238 ALA B O 1
ATOM 4352 N N . MET B 1 239 ? -5.559 8.227 -12.375 1 88.88 239 MET B N 1
ATOM 4353 C CA . MET B 1 239 ? -4.348 7.605 -11.844 1 88.88 239 MET B CA 1
ATOM 4354 C C . MET B 1 239 ? -4.188 6.18 -12.367 1 88.88 239 MET B C 1
ATOM 4356 O O . MET B 1 239 ? -3.092 5.621 -12.336 1 88.88 239 MET B O 1
ATOM 4360 N N . PHE B 1 240 ? -5.324 5.641 -12.805 1 89.88 240 PHE B N 1
ATOM 4361 C CA . PHE B 1 240 ? -5.312 4.23 -13.188 1 89.88 240 PHE B CA 1
ATOM 4362 C C . PHE B 1 240 ? -5.535 4.074 -14.688 1 89.88 240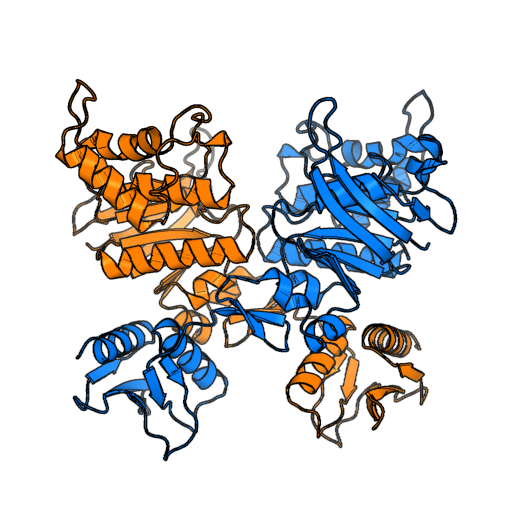 PHE B C 1
ATOM 4364 O O . PHE B 1 240 ? -5.848 2.98 -15.164 1 89.88 240 PHE B O 1
ATOM 4371 N N . ASP B 1 241 ? -5.441 5.109 -15.344 1 87.12 241 ASP B N 1
ATOM 4372 C CA . ASP B 1 241 ? -5.617 5.031 -16.781 1 87.12 241 ASP B CA 1
ATOM 4373 C C . ASP B 1 241 ? -4.672 3.998 -17.406 1 87.12 241 ASP B C 1
ATOM 4375 O O . ASP B 1 241 ? -3.502 3.918 -17.016 1 87.12 241 ASP B O 1
ATOM 4379 N N . GLY B 1 242 ? -5.211 3.203 -18.328 1 85.62 242 GLY B N 1
ATOM 4380 C CA . GLY B 1 242 ? -4.406 2.193 -19 1 85.62 242 GLY B CA 1
ATOM 4381 C C . GLY B 1 242 ? -4.262 0.915 -18.188 1 85.62 242 GLY B C 1
ATOM 4382 O O . GLY B 1 242 ? -3.453 0.049 -18.531 1 85.62 242 GLY B O 1
ATOM 4383 N N . THR B 1 243 ? -4.949 0.862 -17.094 1 87.75 243 THR B N 1
ATOM 4384 C CA . THR B 1 243 ? -4.926 -0.332 -16.25 1 87.75 243 THR B CA 1
ATOM 4385 C C . THR B 1 243 ? -6.336 -0.881 -16.062 1 87.75 243 THR B C 1
ATOM 4387 O O . THR B 1 243 ? -7.32 -0.175 -16.281 1 87.75 243 THR B O 1
ATOM 4390 N N . PRO B 1 244 ? -6.434 -2.105 -15.719 1 87.06 244 PRO B N 1
ATOM 4391 C CA . PRO B 1 244 ? -7.762 -2.676 -15.477 1 87.06 244 PRO B CA 1
ATOM 4392 C C . PRO B 1 244 ? -8.273 -2.393 -14.07 1 87.06 244 PRO B C 1
ATOM 4394 O O . PRO B 1 244 ? -9.016 -3.203 -13.5 1 87.06 244 PRO B O 1
ATOM 4397 N N . LEU B 1 245 ? -7.824 -1.332 -13.508 1 90.81 245 LEU B N 1
ATOM 4398 C CA . LEU B 1 245 ? -8.227 -0.98 -12.148 1 90.81 245 LEU B CA 1
ATOM 4399 C C . LEU B 1 245 ? -9.32 0.076 -12.164 1 90.81 245 LEU B C 1
ATOM 4401 O O . LEU B 1 245 ? -9.328 0.96 -13.023 1 90.81 245 LEU B O 1
ATOM 4405 N N . THR B 1 246 ? -10.219 -0.02 -11.211 1 88.81 246 THR B N 1
ATOM 4406 C CA . THR B 1 246 ? -11.281 0.963 -11.016 1 88.81 246 THR B CA 1
ATOM 4407 C C . THR B 1 246 ? -11.453 1.274 -9.531 1 88.81 246 THR B C 1
ATOM 4409 O O . THR B 1 246 ? -10.898 0.583 -8.672 1 88.81 246 THR B O 1
ATOM 4412 N N . LEU B 1 247 ? -12.148 2.367 -9.336 1 91 247 LEU B N 1
ATOM 4413 C CA . LEU B 1 247 ? -12.422 2.77 -7.961 1 91 247 LEU B CA 1
ATOM 4414 C C . LEU B 1 247 ? -13.898 2.594 -7.629 1 91 247 LEU B C 1
ATOM 4416 O O . LEU B 1 247 ? -14.766 2.924 -8.438 1 91 247 LEU B O 1
ATOM 4420 N N . THR B 1 248 ? -14.172 2.043 -6.445 1 87.62 248 THR B N 1
ATOM 4421 C CA . THR B 1 248 ? -15.539 2.023 -5.918 1 87.62 248 THR B CA 1
ATOM 4422 C C . THR B 1 248 ? -15.938 3.402 -5.406 1 87.62 248 THR B C 1
ATOM 4424 O O . THR B 1 248 ? -15.086 4.281 -5.238 1 87.62 248 THR B O 1
ATOM 4427 N N . PRO B 1 249 ? -17.172 3.627 -5.113 1 83.56 249 PRO B N 1
ATOM 4428 C CA . PRO B 1 249 ? -17.609 4.918 -4.574 1 83.56 249 PRO B CA 1
ATOM 4429 C C . PRO B 1 249 ? -16.969 5.25 -3.234 1 83.56 249 PRO B C 1
ATOM 4431 O O . PRO B 1 249 ? -16.844 6.426 -2.879 1 83.56 249 PRO B O 1
ATOM 4434 N N . GLU B 1 250 ? -16.516 4.195 -2.574 1 84.69 250 GLU B N 1
ATOM 4435 C CA . GLU B 1 250 ? -15.906 4.387 -1.266 1 84.69 250 GLU B CA 1
ATOM 4436 C C . GLU B 1 250 ? -14.406 4.641 -1.395 1 84.69 250 GLU B C 1
ATOM 4438 O O . GLU B 1 250 ? -13.711 4.836 -0.392 1 84.69 250 GLU B O 1
ATOM 4443 N N . GLY B 1 251 ? -13.906 4.586 -2.623 1 88.06 251 GLY B N 1
ATOM 4444 C CA . GLY B 1 251 ? -12.5 4.875 -2.828 1 88.06 251 GLY B CA 1
ATOM 4445 C C . GLY B 1 251 ? -11.617 3.643 -2.738 1 88.06 251 GLY B C 1
ATOM 4446 O O . GLY B 1 251 ? -10.414 3.75 -2.49 1 88.06 251 GLY B O 1
ATOM 4447 N N . THR B 1 252 ? -12.242 2.486 -2.893 1 89.12 252 THR B N 1
ATOM 4448 C CA . THR B 1 252 ? -11.492 1.235 -2.875 1 89.12 252 THR B CA 1
ATOM 4449 C C . THR B 1 252 ? -11.117 0.81 -4.289 1 89.12 252 THR B C 1
ATOM 4451 O O . THR B 1 252 ? -11.945 0.868 -5.203 1 89.12 252 THR B O 1
ATOM 4454 N N . VAL B 1 253 ? -9.852 0.403 -4.41 1 90.62 253 VAL B N 1
ATOM 4455 C CA . VAL B 1 253 ? -9.375 -0.012 -5.723 1 90.62 253 VAL B CA 1
ATOM 4456 C C . VAL B 1 253 ? -9.758 -1.467 -5.98 1 90.62 253 VAL B C 1
ATOM 4458 O O . VAL B 1 253 ? -9.562 -2.328 -5.121 1 90.62 253 VAL B O 1
ATOM 4461 N N . ARG B 1 254 ? -10.297 -1.742 -7.18 1 87.44 254 ARG B N 1
ATOM 4462 C CA . ARG B 1 254 ? -10.688 -3.09 -7.578 1 87.44 254 ARG B CA 1
ATOM 4463 C C . ARG B 1 254 ? -10.234 -3.396 -9 1 87.44 254 ARG B C 1
ATOM 4465 O O . ARG B 1 254 ? -10.102 -2.488 -9.82 1 87.44 254 ARG B O 1
ATOM 4472 N N . LEU B 1 255 ? -9.969 -4.664 -9.219 1 85.75 255 LEU B N 1
ATOM 4473 C CA . LEU B 1 255 ? -9.656 -5.121 -10.57 1 85.75 255 LEU B CA 1
ATOM 4474 C C . LEU B 1 255 ? -10.922 -5.258 -11.406 1 85.75 255 LEU B C 1
ATOM 4476 O O . LEU B 1 255 ? -11.898 -5.859 -10.961 1 85.75 255 LEU B O 1
ATOM 4480 N N . GLU B 1 256 ? -10.883 -4.539 -12.539 1 77.31 256 GLU B N 1
ATOM 4481 C CA . GLU B 1 256 ? -11.969 -4.691 -13.5 1 77.31 256 GLU B CA 1
ATOM 4482 C C . GLU B 1 256 ? -11.68 -5.809 -14.492 1 77.31 256 GLU B C 1
ATOM 4484 O O . GLU B 1 256 ? -10.906 -5.621 -15.438 1 77.31 256 GLU B O 1
ATOM 4489 N N . GLN B 1 257 ? -11.727 -6.941 -14.234 1 66.31 257 GLN B N 1
ATOM 4490 C CA . GLN B 1 257 ? -11.438 -7.98 -15.219 1 66.31 257 GLN B CA 1
ATOM 4491 C C . GLN B 1 257 ? -12.641 -8.242 -16.109 1 66.31 257 GLN B C 1
ATOM 4493 O O . GLN B 1 257 ? -13.789 -8.172 -15.648 1 66.31 257 GLN B O 1
ATOM 4498 N N . GLU B 1 258 ? -12.422 -8.008 -17.406 1 63.84 258 GLU B N 1
ATOM 4499 C CA . GLU B 1 258 ? -13.445 -8.438 -18.359 1 63.84 258 GLU B CA 1
ATOM 4500 C C . GLU B 1 258 ? -13.984 -9.82 -18 1 63.84 258 GLU B C 1
ATOM 4502 O O . GLU B 1 258 ? -13.234 -10.797 -17.984 1 63.84 258 GLU B O 1
ATOM 4507 N N . LYS B 1 259 ? -15.07 -9.781 -17.141 1 65.62 259 LYS B N 1
ATOM 4508 C CA . LYS B 1 259 ? -15.672 -11.031 -16.703 1 65.62 259 LYS B CA 1
ATOM 4509 C C . LYS B 1 259 ? -16.625 -11.594 -17.75 1 65.62 259 LYS B C 1
ATOM 4511 O O . LYS B 1 259 ? -17.672 -11.008 -18.016 1 65.62 259 LYS B O 1
ATOM 4516 N N . GLU B 1 260 ? -15.992 -12.602 -18.375 1 73.25 260 GLU B N 1
ATOM 4517 C CA . GLU B 1 260 ? -16.703 -13.195 -19.5 1 73.25 260 GLU B CA 1
ATOM 4518 C C . GLU B 1 260 ? -17.797 -14.148 -19.031 1 73.25 260 GLU B C 1
ATOM 4520 O O . GLU B 1 260 ? -18.766 -14.406 -19.75 1 73.25 260 GLU B O 1
ATOM 4525 N N . ARG B 1 261 ? -17.75 -14.562 -17.828 1 88.12 261 ARG B N 1
ATOM 4526 C CA . ARG B 1 261 ? -18.672 -15.578 -17.328 1 88.12 261 ARG B CA 1
ATOM 4527 C C . ARG B 1 261 ? -19.5 -15.031 -16.172 1 88.12 261 ARG B C 1
ATOM 4529 O O . ARG B 1 261 ? -19.047 -14.148 -15.438 1 88.12 261 ARG B O 1
ATOM 4536 N N . THR B 1 262 ? -20.656 -15.547 -16.094 1 91.88 262 THR B N 1
ATOM 4537 C CA . THR B 1 262 ? -21.562 -15.086 -15.047 1 91.88 262 THR B CA 1
ATOM 4538 C C . THR B 1 262 ? -21.875 -16.219 -14.07 1 91.88 262 THR B C 1
ATOM 4540 O O . THR B 1 262 ? -21.859 -17.391 -14.438 1 91.88 262 THR B O 1
ATOM 4543 N N . VAL B 1 263 ? -22.078 -15.844 -12.844 1 92.19 263 VAL B N 1
ATOM 4544 C CA . VAL B 1 263 ? -22.406 -16.828 -11.828 1 92.19 263 VAL B CA 1
ATOM 4545 C C . VAL B 1 263 ? -23.547 -16.297 -10.953 1 92.19 263 VAL B C 1
ATOM 4547 O O . VAL B 1 263 ? -23.578 -15.117 -10.617 1 92.19 263 VAL B O 1
ATOM 4550 N N . LYS B 1 264 ? -24.484 -17.156 -10.672 1 92.62 264 LYS B N 1
ATOM 4551 C CA . LYS B 1 264 ? -25.547 -16.844 -9.711 1 92.62 264 LYS B CA 1
ATOM 4552 C C . LYS B 1 264 ? -25.156 -17.297 -8.305 1 92.62 264 LYS B C 1
ATOM 4554 O O . LYS B 1 264 ? -24.688 -18.422 -8.125 1 92.62 264 LYS B O 1
ATOM 4559 N N . ILE B 1 265 ? -25.312 -16.391 -7.41 1 91.31 265 ILE B N 1
ATOM 4560 C CA . ILE B 1 265 ? -25.031 -16.75 -6.02 1 91.31 265 ILE B CA 1
ATOM 4561 C C . ILE B 1 265 ? -26.344 -16.844 -5.246 1 91.31 265 ILE B C 1
ATOM 4563 O O . ILE B 1 265 ? -27.375 -16.297 -5.672 1 91.31 265 ILE B O 1
ATOM 4567 N N . PRO B 1 266 ? -26.359 -17.594 -4.148 1 86.94 266 PRO B N 1
ATOM 4568 C CA . PRO B 1 266 ? -27.594 -17.719 -3.389 1 86.94 266 PRO B CA 1
ATOM 4569 C C . PRO B 1 266 ? -28.109 -16.375 -2.857 1 86.94 266 PRO B C 1
ATOM 4571 O O . PRO B 1 266 ? -27.312 -15.5 -2.516 1 86.94 266 PRO B O 1
ATOM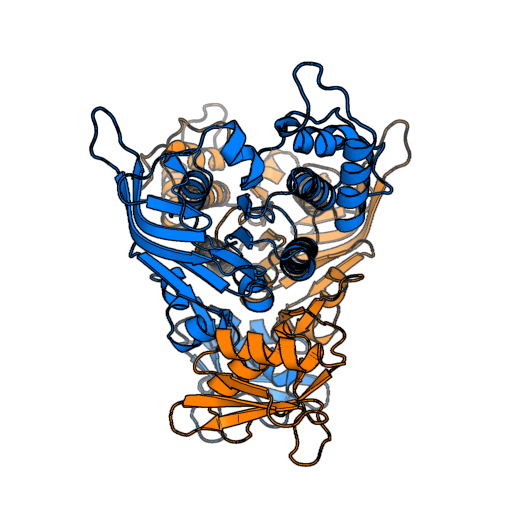 4574 N N . ALA B 1 267 ? -29.484 -15.984 -2.951 1 72 267 ALA B N 1
ATOM 4575 C CA . ALA B 1 267 ? -30.109 -14.773 -2.441 1 72 267 ALA B CA 1
ATOM 4576 C C . ALA B 1 267 ? -29.844 -14.602 -0.951 1 72 267 ALA B C 1
ATOM 4578 O O . ALA B 1 267 ? -29.609 -13.484 -0.483 1 72 267 ALA B O 1
ATOM 4579 N N . ALA B 1 268 ? -30.375 -15.414 0.105 1 60.31 268 ALA B N 1
ATOM 4580 C CA . ALA B 1 268 ? -30.547 -15.227 1.545 1 60.31 268 ALA B CA 1
ATOM 4581 C C . ALA B 1 268 ? -29.203 -15.289 2.262 1 60.31 268 ALA B C 1
ATOM 4583 O O . ALA B 1 268 ? -28.969 -16.188 3.084 1 60.31 268 ALA B O 1
ATOM 4584 N N . THR B 1 269 ? -28.141 -14.883 1.729 1 67.56 269 THR B N 1
ATOM 4585 C CA . THR B 1 269 ? -26.953 -15.078 2.555 1 67.56 269 THR B CA 1
ATOM 4586 C C . THR B 1 269 ? -26.594 -13.789 3.297 1 67.56 269 THR B C 1
ATOM 4588 O O . THR B 1 269 ? -27.078 -12.711 2.947 1 67.56 269 THR B O 1
ATOM 4591 N N . ASP B 1 270 ? -26.297 -13.789 4.566 1 82.25 270 ASP B N 1
ATOM 4592 C CA . ASP B 1 270 ? -25.75 -12.648 5.301 1 82.25 270 ASP B CA 1
ATOM 4593 C C . ASP B 1 270 ? -24.781 -11.852 4.438 1 82.25 270 ASP B C 1
ATOM 4595 O O . ASP B 1 270 ? -24.172 -12.398 3.512 1 82.25 270 ASP B O 1
ATOM 4599 N N . PRO B 1 271 ? -24.938 -10.594 4.535 1 84.5 271 PRO B N 1
ATOM 4600 C CA . PRO B 1 271 ? -24.109 -9.688 3.738 1 84.5 271 PRO B CA 1
ATOM 4601 C C . PRO B 1 271 ? -22.656 -10.133 3.67 1 84.5 271 PRO B C 1
ATOM 4603 O O . PRO B 1 271 ? -22 -9.953 2.639 1 84.5 271 PRO B O 1
ATOM 4606 N N . GLN B 1 272 ? -22.25 -10.727 4.652 1 88.5 272 GLN B N 1
ATOM 4607 C CA . GLN B 1 272 ? -20.859 -11.156 4.668 1 88.5 272 GLN B CA 1
ATOM 4608 C C . GLN B 1 272 ? -20.625 -12.289 3.672 1 88.5 272 GLN B C 1
ATOM 4610 O O . GLN B 1 272 ? -19.672 -12.242 2.893 1 88.5 272 GLN B O 1
ATOM 4615 N N . THR B 1 273 ? -21.453 -13.273 3.734 1 90.81 273 THR B N 1
ATOM 4616 C CA . THR B 1 273 ? -21.312 -14.406 2.822 1 90.81 273 THR B CA 1
ATOM 4617 C C . THR B 1 273 ? -21.438 -13.945 1.371 1 90.81 273 THR B C 1
ATOM 4619 O O . THR B 1 273 ? -20.703 -14.422 0.502 1 90.81 273 THR B O 1
ATOM 4622 N N . THR B 1 274 ? -22.359 -13.039 1.164 1 90.25 274 THR B N 1
ATOM 4623 C CA . THR B 1 274 ? -22.531 -12.492 -0.177 1 90.25 274 THR B CA 1
ATOM 4624 C C . THR B 1 274 ? -21.234 -11.82 -0.654 1 90.25 274 THR B C 1
ATOM 4626 O O . THR B 1 274 ? -20.812 -12.031 -1.79 1 90.25 274 THR B O 1
ATOM 4629 N N . ALA B 1 275 ? -20.672 -11.094 0.205 1 90.25 275 ALA B N 1
ATOM 4630 C CA . ALA B 1 275 ? -19.438 -10.406 -0.132 1 90.25 275 ALA B CA 1
ATOM 4631 C C . ALA B 1 275 ? -18.312 -11.406 -0.42 1 90.25 275 ALA B C 1
ATOM 4633 O O . ALA B 1 275 ? -17.547 -11.234 -1.366 1 90.25 275 ALA B O 1
ATOM 4634 N N . LEU B 1 276 ? -18.266 -12.43 0.346 1 93.25 276 LEU B N 1
ATOM 4635 C CA . LEU B 1 276 ? -17.219 -13.445 0.188 1 93.25 276 LEU B CA 1
ATOM 4636 C C . LEU B 1 276 ? -17.391 -14.203 -1.121 1 93.25 276 LEU B C 1
ATOM 4638 O O . LEU B 1 276 ? -16.422 -14.438 -1.843 1 93.25 276 LEU B O 1
ATOM 4642 N N . LEU B 1 277 ? -18.656 -14.547 -1.41 1 93.12 277 LEU B N 1
ATOM 4643 C CA . LEU B 1 277 ? -18.953 -15.258 -2.648 1 93.12 277 LEU B CA 1
ATOM 4644 C C . LEU B 1 277 ? -18.656 -14.383 -3.863 1 93.12 277 LEU B C 1
ATOM 4646 O O . LEU B 1 277 ? -18.156 -14.875 -4.879 1 93.12 277 LEU B O 1
ATOM 4650 N N . THR B 1 278 ? -18.938 -13.133 -3.732 1 90.5 278 THR B N 1
ATOM 4651 C CA . THR B 1 278 ? -18.641 -12.195 -4.809 1 90.5 278 THR B CA 1
ATOM 4652 C C . THR B 1 278 ? -17.141 -12.094 -5.031 1 90.5 278 THR B C 1
ATOM 4654 O O . THR B 1 278 ? -16.672 -12.031 -6.172 1 90.5 278 THR B O 1
ATOM 4657 N N . GLY B 1 279 ? -16.422 -12.086 -3.953 1 90.81 279 GLY B N 1
ATOM 4658 C CA . GLY B 1 279 ? -14.969 -12.008 -4.031 1 90.81 279 GLY B CA 1
ATOM 4659 C C . GLY B 1 279 ? -14.336 -13.203 -4.727 1 90.81 279 GLY B C 1
ATOM 4660 O O . GLY B 1 279 ? -13.516 -13.039 -5.629 1 90.81 279 GLY B O 1
ATOM 4661 N N . VAL B 1 280 ? -14.766 -14.398 -4.324 1 93.75 280 VAL B N 1
ATOM 4662 C CA . VAL B 1 280 ? -14.188 -15.602 -4.91 1 93.75 280 VAL B CA 1
ATOM 4663 C C . VAL B 1 280 ? -14.602 -15.711 -6.375 1 93.75 280 VAL B C 1
ATOM 4665 O O . VAL B 1 280 ? -13.805 -16.125 -7.227 1 93.75 280 VAL B O 1
ATOM 4668 N N . ALA B 1 281 ? -15.875 -15.359 -6.668 1 91.81 281 ALA B N 1
ATOM 4669 C CA . ALA B 1 281 ? -16.344 -15.375 -8.047 1 91.81 281 ALA B CA 1
ATOM 4670 C C . ALA B 1 281 ? -15.523 -14.43 -8.922 1 91.81 281 ALA B C 1
ATOM 4672 O O . ALA B 1 281 ? -15.078 -14.805 -10.008 1 91.81 281 ALA B O 1
ATOM 4673 N N . ALA B 1 282 ? -15.266 -13.273 -8.398 1 89.75 282 ALA B N 1
ATOM 4674 C CA . ALA B 1 282 ? -14.484 -12.281 -9.133 1 89.75 282 ALA B CA 1
ATOM 4675 C C . ALA B 1 282 ? -13.062 -12.773 -9.383 1 89.75 282 ALA B C 1
ATOM 4677 O O . ALA B 1 282 ? -12.531 -12.625 -10.484 1 89.75 282 ALA B O 1
ATOM 4678 N N . ARG B 1 283 ? -12.453 -13.312 -8.422 1 90.44 283 ARG B N 1
ATOM 4679 C CA . ARG B 1 283 ? -11.086 -13.805 -8.531 1 90.44 283 ARG B CA 1
ATOM 4680 C C . ARG B 1 283 ? -10.984 -14.922 -9.57 1 90.44 283 ARG B C 1
ATOM 4682 O O . ARG B 1 283 ? -9.961 -15.055 -10.242 1 90.44 283 ARG B O 1
ATOM 4689 N N . CYS B 1 284 ? -12.141 -15.664 -9.719 1 90.81 284 CYS B N 1
ATOM 4690 C CA . CYS B 1 284 ? -12.148 -16.781 -10.664 1 90.81 284 CYS B CA 1
ATOM 4691 C C . CYS B 1 284 ? -12.664 -16.344 -12.023 1 90.81 284 CYS B C 1
ATOM 4693 O O . CYS B 1 284 ? -12.922 -17.172 -12.891 1 90.81 284 CYS B O 1
ATOM 4695 N N . GLY B 1 285 ? -12.906 -15.039 -12.211 1 87.12 285 GLY B N 1
ATOM 4696 C CA . GLY B 1 285 ? -13.266 -14.508 -13.523 1 87.12 285 GLY B CA 1
ATOM 4697 C C . GLY B 1 285 ? -14.766 -14.461 -13.758 1 87.12 285 GLY B C 1
ATOM 4698 O O . GLY B 1 285 ? -15.211 -14.438 -14.906 1 87.12 285 GLY B O 1
ATOM 4699 N N . PHE B 1 286 ? -15.578 -14.516 -12.719 1 90.44 286 PHE B N 1
ATOM 4700 C CA . PHE B 1 286 ? -17.031 -14.5 -12.859 1 90.44 286 PHE B CA 1
ATOM 4701 C C . PHE B 1 286 ? -17.609 -13.172 -12.398 1 90.44 286 PHE B C 1
ATOM 4703 O O . PHE B 1 286 ? -17.109 -12.57 -11.438 1 90.44 286 PHE B O 1
ATOM 4710 N N . ARG B 1 287 ? -18.625 -12.773 -13.047 1 89.19 287 ARG B N 1
ATOM 4711 C CA . ARG B 1 287 ? -19.469 -11.672 -12.57 1 89.19 287 ARG B CA 1
ATOM 4712 C C . ARG B 1 287 ? -20.734 -12.203 -11.906 1 89.19 287 ARG B C 1
ATOM 4714 O O . ARG B 1 287 ? -21.422 -13.055 -12.469 1 89.19 287 ARG B O 1
ATOM 4721 N N . VAL B 1 288 ? -20.984 -11.664 -10.789 1 88.31 288 VAL B N 1
ATOM 4722 C CA . VAL B 1 288 ? -22.188 -12.109 -10.086 1 88.31 288 VAL B CA 1
ATOM 4723 C C . VAL B 1 288 ? -23.422 -11.453 -10.703 1 88.31 288 VAL B C 1
ATOM 4725 O O . VAL B 1 288 ? -23.438 -10.242 -10.938 1 88.31 288 VAL B O 1
ATOM 4728 N N . VAL B 1 289 ? -24.312 -12.211 -11 1 87.38 289 VAL B N 1
ATOM 4729 C CA . VAL B 1 289 ? -25.547 -11.68 -11.555 1 87.38 289 VAL B CA 1
ATOM 4730 C C . VAL B 1 289 ? -26.688 -11.883 -10.562 1 87.38 289 VAL B C 1
ATOM 4732 O O . VAL B 1 289 ? -26.75 -12.906 -9.875 1 87.38 289 VAL B O 1
ATOM 4735 N N . ALA B 1 290 ? -27.312 -10.711 -10.422 1 74.38 290 ALA B N 1
ATOM 4736 C CA . ALA B 1 290 ? -28.469 -10.719 -9.531 1 74.38 290 ALA B CA 1
ATOM 4737 C C . ALA B 1 290 ? -29.734 -11.133 -10.289 1 74.38 290 ALA B C 1
ATOM 4739 O O . ALA B 1 290 ? -29.859 -10.867 -11.484 1 74.38 290 ALA B O 1
ATOM 4740 N N . GLY B 1 291 ? -30.609 -11.883 -9.672 1 69 291 GLY B N 1
ATOM 4741 C CA . GLY B 1 291 ? -31.922 -12.164 -10.211 1 69 291 GLY B CA 1
ATOM 4742 C C . GLY B 1 291 ? -32.156 -13.633 -10.516 1 69 291 GLY B C 1
ATOM 4743 O O . GLY B 1 291 ? -31.25 -14.305 -11.023 1 69 291 GLY B O 1
ATOM 4744 N N . GLU B 1 292 ? -33.094 -14.25 -10.047 1 61.94 292 GLU B N 1
ATOM 4745 C CA . GLU B 1 292 ? -33.469 -15.656 -10.195 1 61.94 292 GLU B CA 1
ATOM 4746 C C . GLU B 1 292 ? -33.594 -16.031 -11.664 1 61.94 292 GLU B C 1
ATOM 4748 O O . GLU B 1 292 ? -33.312 -17.172 -12.039 1 61.94 292 GLU B O 1
ATOM 4753 N N . THR B 1 293 ? -33.906 -15.047 -12.508 1 65.25 293 THR B N 1
ATOM 4754 C CA . THR B 1 293 ? -34.281 -15.422 -13.859 1 65.25 293 THR B CA 1
ATOM 4755 C C . THR B 1 293 ? -33.156 -15.117 -14.844 1 65.25 293 THR B C 1
ATOM 4757 O O . THR B 1 293 ? -33.25 -15.469 -16.016 1 65.25 293 THR B O 1
ATOM 4760 N N . ALA B 1 294 ? -32.125 -14.539 -14.43 1 67.81 294 ALA B N 1
ATOM 4761 C CA . ALA B 1 294 ? -31.094 -14.18 -15.391 1 67.81 294 ALA B CA 1
ATOM 4762 C C . ALA B 1 294 ? -30.203 -15.383 -15.711 1 67.81 294 ALA B C 1
ATOM 4764 O O . ALA B 1 294 ? -29.844 -16.141 -14.82 1 67.81 294 ALA B O 1
ATOM 4765 N N . PRO B 1 295 ? -30.109 -15.734 -17.016 1 81.81 295 PRO B N 1
ATOM 4766 C CA . PRO B 1 295 ? -29.188 -16.828 -17.359 1 81.81 295 PRO B CA 1
ATOM 4767 C C . PRO B 1 295 ? -27.766 -16.578 -16.859 1 81.81 295 PRO B C 1
ATOM 4769 O O . PRO B 1 295 ? -27.312 -15.438 -16.828 1 81.81 295 PRO B O 1
ATOM 4772 N N . ALA B 1 296 ? -27.234 -17.625 -16.172 1 90 296 ALA B N 1
ATOM 4773 C CA . ALA B 1 296 ? -25.859 -17.578 -15.703 1 90 296 ALA B CA 1
ATOM 4774 C C . ALA B 1 296 ? -25.062 -18.797 -16.172 1 90 296 ALA B C 1
ATOM 4776 O O . ALA B 1 296 ? -25.641 -19.875 -16.359 1 90 296 ALA B O 1
ATOM 4777 N N . ASP B 1 297 ? -23.859 -18.641 -16.438 1 91.69 297 ASP B N 1
ATOM 4778 C CA . ASP B 1 297 ? -23 -19.734 -16.859 1 91.69 297 ASP B CA 1
ATOM 4779 C C . ASP B 1 297 ? -22.828 -20.766 -15.75 1 91.69 297 ASP B C 1
ATOM 4781 O O . ASP B 1 297 ? -22.641 -21.953 -16.016 1 91.69 297 ASP B O 1
ATOM 4785 N N . CYS B 1 298 ? -22.828 -20.266 -14.547 1 92.19 298 CYS B N 1
ATOM 4786 C CA . CYS B 1 298 ? -22.641 -21.109 -13.367 1 92.19 298 CYS B CA 1
ATOM 4787 C C . CYS B 1 298 ? -23.531 -20.641 -12.227 1 92.19 298 CYS B C 1
ATOM 4789 O O . CYS B 1 298 ? -24.031 -19.516 -12.242 1 92.19 298 CYS B O 1
ATOM 4791 N N . SER B 1 299 ? -23.812 -21.562 -11.344 1 92.69 299 SER B N 1
ATOM 4792 C CA . SER B 1 299 ? -24.562 -21.219 -10.141 1 92.69 299 SER B CA 1
ATOM 4793 C C . SER B 1 299 ? -23.953 -21.844 -8.898 1 92.69 299 SER B C 1
ATOM 4795 O O . SER B 1 299 ? -23.453 -22.969 -8.945 1 92.69 299 SER B O 1
ATOM 4797 N N . ILE B 1 300 ? -23.953 -21.078 -7.867 1 93.38 300 ILE B N 1
ATOM 4798 C CA . ILE B 1 300 ? -23.484 -21.562 -6.566 1 93.38 300 ILE B CA 1
ATOM 4799 C C . ILE B 1 300 ? -24.672 -21.688 -5.613 1 93.38 300 ILE B C 1
ATOM 4801 O O . ILE B 1 300 ? -25.484 -20.766 -5.484 1 93.38 300 ILE B O 1
ATOM 4805 N N . ALA B 1 301 ? -24.797 -22.766 -5.004 1 92.31 301 ALA B N 1
ATOM 4806 C CA . ALA B 1 301 ? -25.781 -23 -3.953 1 92.31 301 ALA B CA 1
ATOM 4807 C C . ALA B 1 301 ? -25.109 -23.25 -2.609 1 92.31 301 ALA B C 1
ATOM 4809 O O . ALA B 1 301 ? -23.984 -23.766 -2.562 1 92.31 301 ALA B O 1
ATOM 4810 N N . LEU B 1 302 ? -25.734 -22.781 -1.575 1 92.06 302 LEU B N 1
ATOM 4811 C CA . LEU B 1 302 ? -25.234 -22.984 -0.219 1 92.06 302 LEU B CA 1
ATOM 4812 C C . LEU B 1 302 ? -26.156 -23.906 0.568 1 92.06 302 LEU B C 1
ATOM 4814 O O . LEU B 1 302 ? -27.359 -23.656 0.671 1 92.06 302 LEU B O 1
ATOM 4818 N N . SER B 1 303 ? -25.594 -24.953 1.104 1 90.75 303 SER B N 1
ATOM 4819 C CA . SER B 1 303 ? -26.344 -25.906 1.892 1 90.75 303 SER B CA 1
ATOM 4820 C C . SER B 1 303 ? -26.375 -25.516 3.365 1 90.75 303 SER B C 1
ATOM 4822 O O . SER B 1 303 ? -25.625 -24.641 3.797 1 90.75 303 SER B O 1
ATOM 4824 N N . ALA B 1 304 ? -27.156 -26.203 4.148 1 87.19 304 ALA B N 1
ATOM 4825 C CA . ALA B 1 304 ? -27.344 -25.906 5.566 1 87.19 304 ALA B CA 1
ATOM 4826 C C . ALA B 1 304 ? -26.078 -26.219 6.359 1 87.19 304 ALA B C 1
ATOM 4828 O O . ALA B 1 304 ? -25.812 -25.578 7.379 1 87.19 304 ALA B O 1
ATOM 4829 N N . ASP B 1 305 ? -25.297 -27.141 5.867 1 89 305 ASP B N 1
ATOM 4830 C CA . ASP B 1 305 ? -24.094 -27.531 6.598 1 89 305 ASP B CA 1
ATOM 4831 C C . ASP B 1 305 ? -22.906 -26.641 6.246 1 89 305 ASP B C 1
ATOM 4833 O O . ASP B 1 305 ? -21.797 -26.859 6.707 1 89 305 ASP B O 1
ATOM 4837 N N . GLY B 1 306 ? -23.172 -25.688 5.41 1 87.69 306 GLY B N 1
ATOM 4838 C CA . GLY B 1 306 ? -22.141 -24.719 5.086 1 87.69 306 GLY B CA 1
ATOM 4839 C C . GLY B 1 306 ? -21.344 -25.062 3.84 1 87.69 306 GLY B C 1
ATOM 4840 O O . GLY B 1 306 ? -20.406 -24.375 3.477 1 87.69 306 GLY B O 1
ATOM 4841 N N . THR B 1 307 ? -21.797 -26.156 3.176 1 93.5 307 THR B N 1
ATOM 4842 C CA . THR B 1 307 ? -21.109 -26.578 1.966 1 93.5 307 THR B CA 1
ATOM 4843 C C . THR B 1 307 ? -21.672 -25.875 0.739 1 93.5 307 THR B C 1
ATOM 4845 O O . THR B 1 307 ? -22.875 -25.562 0.691 1 93.5 307 THR B O 1
ATOM 4848 N N . PHE B 1 308 ? -20.766 -25.688 -0.237 1 94.19 308 PHE B N 1
ATOM 4849 C CA . PHE B 1 308 ? -21.156 -25.062 -1.496 1 94.19 308 PHE B CA 1
ATOM 4850 C C . PHE B 1 308 ? -21.328 -26.109 -2.59 1 94.19 308 PHE B C 1
ATOM 4852 O O . PHE B 1 308 ? -20.578 -27.094 -2.631 1 94.19 308 PHE B O 1
ATOM 4859 N N . SER B 1 309 ? -22.297 -25.906 -3.451 1 94.75 309 SER B N 1
ATOM 4860 C CA . SER B 1 309 ? -22.438 -26.703 -4.672 1 94.75 309 SER B CA 1
ATOM 4861 C C . SER B 1 309 ? -22.391 -25.812 -5.91 1 94.75 309 SER B C 1
ATOM 4863 O O . SER B 1 309 ? -22.969 -24.719 -5.914 1 94.75 309 SER B O 1
ATOM 4865 N N . VAL B 1 310 ? -21.641 -26.234 -6.855 1 94.75 310 VAL B N 1
ATOM 4866 C CA . VAL B 1 310 ? -21.516 -25.469 -8.086 1 94.75 310 VAL B CA 1
ATOM 4867 C C . VAL B 1 310 ? -22.125 -26.234 -9.25 1 94.75 310 VAL B C 1
ATOM 4869 O O . VAL B 1 310 ? -21.875 -27.422 -9.414 1 94.75 310 VAL B O 1
ATOM 4872 N N . SER B 1 311 ? -22.938 -25.531 -9.969 1 92.94 311 SER B N 1
ATOM 4873 C CA . SER B 1 311 ? -23.516 -26.109 -11.18 1 92.94 311 SER B CA 1
ATOM 4874 C C . SER B 1 311 ? -23.219 -25.25 -12.398 1 92.94 311 SER B C 1
ATOM 4876 O O . SER B 1 311 ? -23.188 -24.031 -12.312 1 92.94 311 SER B O 1
ATOM 4878 N N . ASP B 1 312 ? -22.875 -25.922 -13.445 1 91.81 312 ASP B N 1
ATOM 4879 C CA . ASP B 1 312 ? -22.625 -25.281 -14.727 1 91.81 312 ASP B CA 1
ATOM 4880 C C . ASP B 1 312 ? -23.828 -25.391 -15.648 1 91.81 312 ASP B C 1
ATOM 4882 O O . ASP B 1 312 ? -24.484 -26.438 -15.711 1 91.81 312 ASP B O 1
ATOM 4886 N N . ALA B 1 313 ? -24.156 -24.328 -16.312 1 87.06 313 ALA B N 1
ATOM 4887 C CA . ALA B 1 313 ? -25.328 -24.312 -17.172 1 87.06 313 ALA B CA 1
ATOM 4888 C C . ALA B 1 313 ? -25.25 -25.391 -18.25 1 87.06 313 ALA B C 1
ATOM 4890 O O . ALA B 1 313 ? -26.266 -25.938 -18.672 1 87.06 313 ALA B O 1
ATOM 4891 N N . ARG B 1 314 ? -24.078 -25.766 -18.719 1 85.44 314 ARG B N 1
ATOM 4892 C CA . ARG B 1 314 ? -23.906 -26.688 -19.828 1 85.44 314 ARG B CA 1
ATOM 4893 C C . ARG B 1 314 ? -23.672 -28.109 -19.328 1 85.44 314 ARG B C 1
ATOM 4895 O O . ARG B 1 314 ? -24.25 -29.062 -19.844 1 85.44 314 ARG B O 1
ATOM 4902 N N . SER B 1 315 ? -22.875 -28.266 -18.281 1 86.12 315 SER B N 1
ATOM 4903 C CA . SER B 1 315 ? -22.391 -29.594 -17.891 1 86.12 315 SER B CA 1
ATOM 4904 C C . SER B 1 315 ? -23.094 -30.094 -16.625 1 86.12 315 SER B C 1
ATOM 4906 O O . SER B 1 315 ? -22.922 -31.25 -16.234 1 86.12 315 SER B O 1
ATOM 4908 N N . GLY B 1 316 ? -23.969 -29.219 -16.062 1 88.44 316 GLY B N 1
ATOM 4909 C CA . GLY B 1 316 ? -24.672 -29.641 -14.852 1 88.44 316 GLY B CA 1
ATOM 4910 C C . GLY B 1 316 ? -23.859 -29.438 -13.594 1 88.44 316 GLY B C 1
ATOM 4911 O O . GLY B 1 316 ? -23.172 -28.422 -13.445 1 88.44 316 GLY B O 1
ATOM 4912 N N . THR B 1 317 ? -23.953 -30.438 -12.727 1 87.56 317 THR B N 1
ATOM 4913 C CA . THR B 1 317 ? -23.281 -30.297 -11.445 1 87.56 317 THR B CA 1
ATOM 4914 C C . THR B 1 317 ? -21.781 -30.484 -11.594 1 87.56 317 THR B C 1
ATOM 4916 O O . THR B 1 317 ? -21.328 -31.5 -12.117 1 87.56 317 THR B O 1
ATOM 4919 N N . VAL B 1 318 ? -21.109 -29.578 -11.078 1 91.19 318 VAL B N 1
ATOM 4920 C CA . VAL B 1 318 ? -19.656 -29.609 -11.164 1 91.19 318 VAL B CA 1
ATOM 4921 C C . VAL B 1 318 ? -19.078 -30.266 -9.914 1 91.19 318 VAL B C 1
ATOM 4923 O O . VAL B 1 318 ? -18.125 -31.062 -10.008 1 91.19 318 VAL B O 1
ATOM 4926 N N . GLY B 1 319 ? -19.578 -29.969 -8.703 1 93.69 319 GLY B N 1
ATOM 4927 C CA . GLY B 1 319 ? -19.094 -30.562 -7.461 1 93.69 319 GLY B CA 1
ATOM 4928 C C . GLY B 1 319 ? -19.516 -29.781 -6.227 1 93.69 319 GLY B C 1
ATOM 4929 O O . GLY B 1 319 ? -20.359 -28.891 -6.305 1 93.69 319 GLY B O 1
ATOM 4930 N N . THR B 1 320 ? -18.969 -30.266 -5.07 1 94.75 320 THR B N 1
ATOM 4931 C CA . THR B 1 320 ? -19.234 -29.625 -3.795 1 94.75 320 THR B CA 1
ATOM 4932 C C . THR B 1 320 ? -17.938 -29.172 -3.135 1 94.75 320 THR B C 1
ATOM 4934 O O . THR B 1 320 ? -16.859 -29.734 -3.404 1 94.75 320 THR B O 1
ATOM 4937 N N . ALA B 1 321 ? -18.031 -28.109 -2.453 1 95.31 321 ALA B N 1
ATOM 4938 C CA . ALA B 1 321 ? -16.875 -27.531 -1.777 1 95.31 321 ALA B CA 1
ATOM 4939 C C . ALA B 1 321 ? -17.188 -27.203 -0.324 1 95.31 321 ALA B C 1
ATOM 4941 O O . ALA B 1 321 ? -18.25 -26.641 -0.031 1 95.31 321 ALA B O 1
ATOM 4942 N N . GLY B 1 322 ? -16.219 -27.531 0.577 1 94.38 322 GLY B N 1
ATOM 4943 C CA . GLY B 1 322 ? -16.422 -27.266 1.993 1 94.38 322 GLY B CA 1
ATOM 4944 C C . GLY B 1 322 ? -15.828 -25.953 2.445 1 94.38 322 GLY B C 1
ATOM 4945 O O . GLY B 1 322 ? -16.016 -25.531 3.592 1 94.38 322 GLY B O 1
ATOM 4946 N N . ASP B 1 323 ? -15.062 -25.375 1.65 1 94.88 323 ASP B N 1
ATOM 4947 C CA . ASP B 1 323 ? -14.445 -24.094 1.941 1 94.88 323 ASP B CA 1
ATOM 4948 C C . ASP B 1 323 ? -14.25 -23.281 0.666 1 94.88 323 ASP B C 1
ATOM 4950 O O . ASP B 1 323 ? -14.617 -23.719 -0.423 1 94.88 323 ASP B O 1
ATOM 4954 N N . PHE B 1 324 ? -13.797 -22.156 0.77 1 95.94 324 PHE B N 1
ATOM 4955 C CA . PHE B 1 324 ? -13.727 -21.234 -0.367 1 95.94 324 PHE B CA 1
ATOM 4956 C C . PHE B 1 324 ? -12.57 -21.609 -1.288 1 95.94 324 PHE B C 1
ATOM 4958 O O . PHE B 1 324 ? -12.609 -21.312 -2.486 1 95.94 324 PHE B O 1
ATOM 4965 N N . HIS B 1 325 ? -11.539 -22.219 -0.761 1 95.12 325 HIS B N 1
ATOM 4966 C CA . HIS B 1 325 ? -10.461 -22.688 -1.627 1 95.12 325 HIS B CA 1
ATOM 4967 C C . HIS B 1 325 ? -10.969 -23.734 -2.619 1 95.12 325 HIS B C 1
ATOM 4969 O O . HIS B 1 325 ? -10.711 -23.625 -3.82 1 95.12 325 HIS B O 1
ATOM 4975 N N . ALA B 1 326 ? -11.695 -24.672 -2.068 1 95.31 326 ALA B N 1
ATOM 4976 C CA . ALA B 1 326 ? -12.289 -25.703 -2.912 1 95.31 326 ALA B CA 1
ATOM 4977 C C . ALA B 1 326 ? -13.32 -25.109 -3.869 1 95.31 326 ALA B C 1
ATOM 4979 O O . ALA B 1 326 ? -13.445 -25.547 -5.012 1 95.31 326 ALA B O 1
ATOM 4980 N N . LEU B 1 327 ? -14.078 -24.125 -3.414 1 95.94 327 LEU B N 1
ATOM 4981 C CA . LEU B 1 327 ? -15.062 -23.469 -4.262 1 95.94 327 LEU B CA 1
ATOM 4982 C C . LEU B 1 327 ? -14.383 -22.797 -5.449 1 95.94 327 LEU B C 1
ATOM 4984 O O . LEU B 1 327 ? -14.867 -22.891 -6.582 1 95.94 327 LEU B O 1
ATOM 4988 N N . ALA B 1 328 ? -13.289 -22.141 -5.184 1 95 328 ALA B N 1
ATOM 4989 C CA . ALA B 1 328 ? -12.547 -21.484 -6.262 1 95 328 ALA B CA 1
ATOM 4990 C C . ALA B 1 328 ? -12.086 -22.5 -7.301 1 95 328 ALA B C 1
ATOM 4992 O O . ALA B 1 328 ? -12.172 -22.25 -8.508 1 95 328 ALA B O 1
ATOM 4993 N N . ALA B 1 329 ? -11.602 -23.625 -6.824 1 93.31 329 ALA B N 1
ATOM 4994 C CA . ALA B 1 329 ? -11.164 -24.688 -7.727 1 93.31 329 ALA B CA 1
ATOM 4995 C C . ALA B 1 329 ? -12.312 -25.172 -8.602 1 93.31 329 ALA B C 1
ATOM 4997 O O . ALA B 1 329 ? -12.141 -25.406 -9.797 1 93.31 329 ALA B O 1
ATOM 4998 N N . LEU B 1 330 ? -13.523 -25.312 -8.031 1 94.5 330 LEU B N 1
ATOM 4999 C CA . LEU B 1 330 ? -14.695 -25.75 -8.773 1 94.5 330 LEU B CA 1
ATOM 5000 C C . LEU B 1 330 ? -15.102 -24.719 -9.82 1 94.5 330 LEU B C 1
ATOM 5002 O O . LEU B 1 330 ? -15.453 -25.078 -10.945 1 94.5 330 LEU B O 1
ATOM 5006 N N . LEU B 1 331 ? -15.023 -23.5 -9.445 1 93.19 331 LEU B N 1
ATOM 5007 C CA . LEU B 1 331 ? -15.375 -22.422 -10.375 1 93.19 331 LEU B CA 1
ATOM 5008 C C . LEU B 1 331 ? -14.422 -22.391 -11.562 1 93.19 331 LEU B C 1
ATOM 5010 O O . LEU B 1 331 ? -14.852 -22.203 -12.703 1 93.19 331 LEU B O 1
ATOM 5014 N N . ARG B 1 332 ? -13.18 -22.625 -11.312 1 89.69 332 ARG B N 1
ATOM 5015 C CA . ARG B 1 332 ? -12.188 -22.625 -12.383 1 89.69 332 ARG B CA 1
ATOM 5016 C C . ARG B 1 332 ? -12.406 -23.797 -13.328 1 89.69 332 ARG B C 1
ATOM 5018 O O . ARG B 1 332 ? -12.188 -23.672 -14.539 1 89.69 332 ARG B O 1
ATOM 5025 N N . ARG B 1 333 ? -12.805 -24.891 -12.797 1 86.94 333 ARG B N 1
ATOM 5026 C CA . ARG B 1 333 ? -13.078 -26.078 -13.609 1 86.94 333 ARG B CA 1
ATOM 5027 C C . ARG B 1 333 ? -14.305 -25.859 -14.484 1 86.94 333 ARG B C 1
ATOM 5029 O O . ARG B 1 333 ? -14.367 -26.375 -15.609 1 86.94 333 ARG B O 1
ATOM 5036 N N . SER B 1 334 ? -15.312 -25.203 -13.898 1 80.25 334 SER B N 1
ATOM 5037 C CA . SER B 1 334 ? -16.516 -24.922 -14.664 1 80.25 334 SER B CA 1
ATOM 5038 C C . SER B 1 334 ? -16.219 -24.031 -15.867 1 80.25 334 SER B C 1
ATOM 5040 O O . SER B 1 334 ? -16.891 -24.125 -16.891 1 80.25 334 SER B O 1
ATOM 5042 N N . GLY B 1 335 ? -15.32 -23.172 -15.766 1 63.34 335 GLY B N 1
ATOM 5043 C CA . GLY B 1 335 ? -14.945 -22.25 -16.828 1 63.34 335 GLY B CA 1
ATOM 5044 C C . GLY B 1 335 ? -14.133 -22.906 -17.938 1 63.34 335 GLY B C 1
ATOM 5045 O O . GLY B 1 335 ? -14.141 -22.438 -19.078 1 63.34 335 GLY B O 1
ATOM 5046 N N . THR B 1 336 ? -13.281 -23.906 -17.641 1 56.94 336 THR B N 1
ATOM 5047 C CA . THR B 1 336 ? -12.422 -24.594 -18.594 1 56.94 336 THR B CA 1
ATOM 5048 C C . THR B 1 336 ? -13.211 -25.656 -19.359 1 56.94 336 THR B C 1
ATOM 5050 O O . THR B 1 336 ? -12.766 -26.125 -20.406 1 56.94 336 THR B O 1
ATOM 5053 N N . VAL B 1 337 ? -14.391 -26.188 -18.859 1 41.41 337 VAL B N 1
ATOM 5054 C CA . VAL B 1 337 ? -15.156 -27.188 -19.578 1 41.41 337 VAL B CA 1
ATOM 5055 C C . VAL B 1 337 ? -15.734 -26.578 -20.859 1 41.41 337 VAL B C 1
ATOM 5057 O O . VAL B 1 337 ? -16.641 -25.75 -20.797 1 41.41 337 VAL B O 1
ATOM 5060 N N . ARG B 1 338 ? -14.812 -25.984 -21.609 1 39.12 338 ARG B N 1
ATOM 5061 C CA . ARG B 1 338 ? -15.289 -25.844 -22.984 1 39.12 338 ARG B CA 1
ATOM 5062 C C . ARG B 1 338 ? -15.414 -27.188 -23.672 1 39.12 338 ARG B C 1
ATOM 5064 O O . ARG B 1 338 ? -14.562 -28.062 -23.516 1 39.12 338 ARG B O 1
#

Nearest PDB structures (foldseek):
  4g1u-assembly1_D  TM=8.375E-01  e=8.472E-22  Yersinia pestis
  6xgz-assembly3_E  TM=8.007E-01  e=4.726E-20  Escherichia coli LAU-EC10
  7ahd-assembly1_D  TM=8.293E-01  e=2.637E-18  Lactococcus lactis subsp. lactis
  6xgz-assembly4_G  TM=7.604E-01  e=1.255E-19  Escherichia coli LAU-EC10
  6xgz-assembly2_C  TM=7.504E-01  e=2.501E-19  Escherichia coli LAU-EC10